Protein AF-A0AAD1UEL9-F1 (afdb_monomer_lite)

Structure (mmCIF, N/CA/C/O backbone):
data_AF-A0AAD1UEL9-F1
#
_entry.id   AF-A0AAD1UEL9-F1
#
loop_
_atom_site.group_PDB
_atom_site.id
_atom_site.type_symbol
_atom_site.label_atom_id
_atom_site.label_alt_id
_atom_site.label_comp_id
_atom_site.label_asym_id
_atom_site.label_entity_id
_atom_site.label_seq_id
_atom_site.pdbx_PDB_ins_code
_atom_site.Cartn_x
_atom_site.Cartn_y
_atom_site.Cartn_z
_atom_site.occupancy
_atom_site.B_iso_or_equiv
_atom_site.auth_seq_id
_atom_site.auth_comp_id
_atom_site.auth_asym_id
_atom_site.auth_atom_id
_atom_site.pdbx_PDB_model_num
ATOM 1 N N . MET A 1 1 ? 2.282 17.968 53.126 1.00 47.09 1 MET A N 1
ATOM 2 C CA . MET A 1 1 ? 1.496 17.005 52.319 1.00 47.09 1 MET A CA 1
ATOM 3 C C . MET A 1 1 ? 1.679 17.345 50.848 1.00 47.09 1 MET A C 1
ATOM 5 O O . MET A 1 1 ? 1.165 18.352 50.376 1.00 47.09 1 MET A O 1
ATOM 9 N N . ASP A 1 2 ? 2.510 16.555 50.174 1.00 45.81 2 ASP A N 1
ATOM 10 C CA . ASP A 1 2 ? 3.173 16.882 48.910 1.00 45.81 2 ASP A CA 1
ATOM 11 C C . ASP A 1 2 ? 2.260 17.093 47.696 1.00 45.81 2 ASP A C 1
ATOM 13 O O . ASP A 1 2 ? 1.296 16.352 47.479 1.00 45.81 2 ASP A O 1
ATOM 17 N N . LYS A 1 3 ? 2.668 18.017 46.808 1.00 40.56 3 LYS A N 1
ATOM 18 C CA . LYS A 1 3 ? 2.135 18.195 45.438 1.00 40.56 3 LYS A CA 1
ATOM 19 C C . LYS A 1 3 ? 2.002 16.861 44.679 1.00 40.56 3 LYS A C 1
ATOM 21 O O . LYS A 1 3 ? 1.053 16.686 43.921 1.00 40.56 3 LYS A O 1
ATOM 26 N N . LYS A 1 4 ? 2.896 15.891 44.928 1.00 38.44 4 LYS A N 1
ATOM 27 C CA . LYS A 1 4 ? 2.835 14.522 44.374 1.00 38.44 4 LYS A CA 1
ATOM 28 C C . LYS A 1 4 ? 1.598 13.737 44.832 1.00 38.44 4 LYS A C 1
ATOM 30 O O . LYS A 1 4 ? 0.995 13.035 44.023 1.00 38.44 4 LYS A O 1
ATOM 35 N N . HIS A 1 5 ? 1.191 13.871 46.095 1.00 41.97 5 HIS A N 1
ATOM 36 C CA . HIS A 1 5 ? 0.008 13.195 46.633 1.00 41.97 5 HIS A CA 1
ATOM 37 C C . HIS A 1 5 ? -1.297 13.827 46.137 1.00 41.97 5 HIS A C 1
ATOM 39 O O . HIS A 1 5 ? -2.211 13.087 45.772 1.00 41.97 5 HIS A O 1
ATOM 45 N N . ARG A 1 6 ? -1.361 15.165 46.031 1.00 49.44 6 ARG A N 1
ATOM 46 C CA . ARG A 1 6 ? -2.489 15.873 45.388 1.00 49.44 6 ARG A CA 1
ATOM 47 C C . ARG A 1 6 ? -2.647 15.464 43.915 1.00 49.44 6 ARG A C 1
ATOM 49 O O . ARG A 1 6 ? -3.714 14.991 43.542 1.00 49.44 6 ARG A O 1
ATOM 56 N N . ASN A 1 7 ? -1.560 15.469 43.135 1.00 56.34 7 ASN A N 1
ATOM 57 C CA . ASN A 1 7 ? -1.571 15.064 41.718 1.00 56.34 7 ASN A CA 1
ATOM 58 C C . ASN A 1 7 ? -1.979 13.602 41.468 1.00 56.34 7 ASN A C 1
ATOM 60 O O . ASN A 1 7 ? -2.452 13.267 40.381 1.00 56.34 7 ASN A O 1
ATOM 64 N N . ARG A 1 8 ? -1.755 12.703 42.432 1.00 55.62 8 ARG A N 1
ATOM 65 C CA . ARG A 1 8 ? -2.154 11.291 42.329 1.00 55.62 8 ARG A CA 1
ATOM 66 C C . ARG A 1 8 ? -3.626 11.086 42.709 1.00 55.62 8 ARG A C 1
ATOM 68 O O . ARG A 1 8 ? -4.296 10.246 42.113 1.00 55.62 8 ARG A O 1
ATOM 75 N N . ARG A 1 9 ? -4.134 11.863 43.672 1.00 59.03 9 ARG A N 1
ATOM 76 C CA . ARG A 1 9 ? -5.537 11.822 44.109 1.00 59.03 9 ARG A CA 1
ATOM 77 C C . ARG A 1 9 ? -6.471 12.415 43.049 1.00 59.03 9 ARG A C 1
ATOM 79 O O . ARG A 1 9 ? -7.474 11.779 42.740 1.00 59.03 9 ARG A O 1
ATOM 86 N N . ASP A 1 10 ? -6.082 13.533 42.432 1.00 61.81 10 ASP A N 1
ATOM 87 C CA . ASP A 1 10 ? -6.817 14.124 41.302 1.00 61.81 10 ASP A CA 1
ATOM 88 C C . ASP A 1 10 ? -6.849 13.186 40.096 1.00 61.81 10 ASP A C 1
ATOM 90 O O . ASP A 1 10 ? -7.924 12.906 39.575 1.00 61.81 10 ASP A O 1
ATOM 94 N N . ARG A 1 11 ? -5.716 12.570 39.723 1.00 65.25 11 ARG A N 1
ATOM 95 C CA . ARG A 1 11 ? -5.689 11.570 38.639 1.00 65.25 11 ARG A CA 1
ATOM 96 C C . ARG A 1 11 ? -6.639 10.396 38.879 1.00 65.25 11 ARG A C 1
ATOM 98 O O . ARG A 1 11 ? -7.369 10.004 37.972 1.00 65.25 11 ARG A O 1
ATOM 105 N N . ASN A 1 12 ? -6.671 9.847 40.094 1.00 67.69 12 ASN A N 1
ATOM 106 C CA . ASN A 1 12 ? -7.579 8.745 40.425 1.00 67.69 12 ASN A CA 1
ATOM 107 C C . ASN A 1 12 ? -9.057 9.170 40.391 1.00 67.69 12 ASN A C 1
ATOM 109 O O . ASN A 1 12 ? -9.906 8.387 39.959 1.00 67.69 12 ASN A O 1
ATOM 113 N N . LYS A 1 13 ? -9.363 10.406 40.807 1.00 71.81 13 LYS A N 1
ATOM 114 C CA . LYS A 1 13 ? -10.707 10.991 40.727 1.00 71.81 13 LYS A CA 1
ATOM 115 C C . LYS A 1 13 ? -11.144 11.135 39.263 1.00 71.81 13 LYS A C 1
ATOM 117 O O . LYS A 1 13 ? -12.214 10.638 38.907 1.00 71.81 13 LYS A O 1
ATOM 122 N N . THR A 1 14 ? -10.275 11.682 38.409 1.00 76.81 14 THR A N 1
ATOM 123 C CA . THR A 1 14 ? -10.492 11.837 36.962 1.00 76.81 14 THR A CA 1
ATOM 124 C C . THR A 1 14 ? -10.756 10.513 36.251 1.00 76.81 14 THR A C 1
ATOM 126 O O . THR A 1 14 ? -11.760 10.362 35.557 1.00 76.81 14 THR A O 1
ATOM 129 N N . VAL A 1 15 ? -9.909 9.505 36.482 1.00 79.00 15 VAL A N 1
ATOM 130 C CA . VAL A 1 15 ? -10.085 8.162 35.899 1.00 79.00 15 VAL A CA 1
ATOM 131 C C . VAL A 1 15 ? -11.416 7.540 36.328 1.00 79.00 15 VAL A C 1
ATOM 133 O O . VAL A 1 15 ? -12.085 6.875 35.537 1.00 79.00 15 VAL A O 1
ATOM 136 N N . SER A 1 16 ? -11.815 7.749 37.582 1.00 81.44 16 SER A N 1
ATOM 137 C CA . SER A 1 16 ? -13.018 7.142 38.142 1.00 81.44 16 SER A CA 1
ATOM 138 C C . SER A 1 16 ? -14.313 7.722 37.569 1.00 81.44 16 SER A C 1
ATOM 140 O O . SER A 1 16 ? -15.244 6.957 37.300 1.00 81.44 16 SER A O 1
ATOM 142 N N . PHE A 1 17 ? -14.420 9.042 37.372 1.00 86.25 17 PHE A N 1
ATOM 143 C CA . PHE A 1 17 ? -15.616 9.616 36.738 1.00 86.25 17 PHE A CA 1
ATOM 144 C C . PHE A 1 17 ? -15.607 9.421 35.217 1.00 86.25 17 PHE A C 1
ATOM 146 O O . PHE A 1 17 ? -16.653 9.125 34.653 1.00 86.25 17 PHE A O 1
ATOM 153 N N . SER A 1 18 ? -14.438 9.438 34.566 1.00 86.94 18 SER A N 1
ATOM 154 C CA . SER A 1 18 ? -14.309 9.128 33.133 1.00 86.94 18 SER A CA 1
ATOM 155 C C . SER A 1 18 ? -14.806 7.712 32.787 1.00 86.94 18 SER A C 1
ATOM 157 O O . SER A 1 18 ? -15.478 7.506 31.773 1.00 86.94 18 SER A O 1
ATOM 159 N N . LYS A 1 19 ? -14.551 6.723 33.658 1.00 87.69 19 LYS A N 1
ATOM 160 C CA . LYS A 1 19 ? -15.128 5.371 33.528 1.00 87.69 19 LYS A CA 1
ATOM 161 C C . LYS A 1 19 ? -16.653 5.370 33.654 1.00 87.69 19 LYS A C 1
ATOM 163 O O . LYS A 1 19 ? -17.313 4.680 32.885 1.00 87.69 19 LYS A O 1
ATOM 168 N N . ALA A 1 20 ? -17.200 6.138 34.597 1.00 89.88 20 ALA A N 1
ATOM 169 C CA . ALA A 1 20 ? -18.646 6.255 34.778 1.00 89.88 20 ALA A CA 1
ATOM 170 C C . ALA A 1 20 ? -19.313 6.932 33.569 1.00 89.88 20 ALA A C 1
ATOM 172 O O . ALA A 1 20 ? -20.293 6.402 33.058 1.00 89.88 20 ALA A O 1
ATOM 173 N N . MET A 1 21 ? -18.729 8.017 33.046 1.00 91.25 21 MET A N 1
ATOM 174 C CA . MET A 1 21 ? -19.176 8.652 31.800 1.00 91.25 21 MET A CA 1
ATOM 175 C C . MET A 1 21 ? -19.151 7.667 30.631 1.00 91.25 21 MET A C 1
ATOM 177 O O . MET A 1 21 ? -20.132 7.547 29.911 1.00 91.25 21 MET A O 1
ATOM 181 N N . SER A 1 22 ? -18.052 6.917 30.471 1.00 89.19 22 SER A N 1
ATOM 182 C CA . SER A 1 22 ? -17.935 5.911 29.405 1.00 89.19 22 SER A CA 1
ATOM 183 C C . SER A 1 22 ? -19.048 4.866 29.484 1.00 89.19 22 SER A C 1
ATOM 185 O O . SER A 1 22 ? -19.568 4.470 28.452 1.00 89.19 22 SER A O 1
ATOM 187 N N . TYR A 1 23 ? -19.405 4.411 30.689 1.00 91.88 23 TYR A N 1
ATOM 188 C CA . TYR A 1 23 ? -20.494 3.454 30.880 1.00 91.88 23 TYR A CA 1
ATOM 189 C C . TYR A 1 23 ? -21.859 4.058 30.530 1.00 91.88 23 TYR A C 1
ATOM 191 O O . TYR A 1 23 ? -22.601 3.455 29.757 1.00 91.88 23 TYR A O 1
ATOM 199 N N . LEU A 1 24 ? -22.178 5.243 31.061 1.00 92.81 24 LEU A N 1
ATOM 200 C CA . LEU A 1 24 ? -23.471 5.893 30.830 1.00 92.81 24 LEU A CA 1
ATOM 201 C C . LEU A 1 24 ? -23.687 6.180 29.345 1.00 92.81 24 LEU A C 1
ATOM 203 O O . LEU A 1 24 ? -24.689 5.747 28.791 1.00 92.81 24 LEU A O 1
ATOM 207 N N . LEU A 1 25 ? -22.705 6.812 28.699 1.00 91.69 25 LEU A N 1
ATOM 208 C CA . LEU A 1 25 ? -22.806 7.237 27.303 1.00 91.69 25 LEU A CA 1
ATOM 209 C C . LEU A 1 25 ? -22.794 6.069 26.307 1.00 91.69 25 LEU A C 1
ATOM 211 O O . LEU A 1 25 ? -23.241 6.242 25.187 1.00 91.69 25 LEU A O 1
ATOM 215 N N . ARG A 1 26 ? -22.288 4.882 26.676 1.00 89.31 26 ARG A N 1
ATOM 216 C CA . ARG A 1 26 ? -22.194 3.729 25.753 1.00 89.31 26 ARG A CA 1
ATOM 217 C C . ARG A 1 26 ? -23.222 2.638 25.997 1.00 89.31 26 ARG A C 1
ATOM 219 O O . ARG A 1 26 ? -23.551 1.910 25.070 1.00 89.31 26 ARG A O 1
ATOM 226 N N . HIS A 1 27 ? -23.678 2.474 27.234 1.00 89.44 27 HIS A N 1
ATOM 227 C CA . HIS A 1 27 ? -24.473 1.309 27.638 1.00 89.44 27 HIS A CA 1
ATOM 228 C C . HIS A 1 27 ? -25.630 1.671 28.569 1.00 89.44 27 HIS A C 1
ATOM 230 O O . HIS A 1 27 ? -26.685 1.040 28.533 1.00 89.44 27 HIS A O 1
ATOM 236 N N . GLY A 1 28 ? -25.397 2.631 29.465 1.00 88.75 28 GLY A N 1
ATOM 237 C CA . GLY A 1 28 ? -26.230 2.844 30.640 1.00 88.75 28 GLY A CA 1
ATOM 238 C C . GLY A 1 28 ? -27.332 3.884 30.489 1.00 88.75 28 GLY A C 1
ATOM 239 O O . GLY A 1 28 ? -28.195 3.890 31.354 1.00 88.75 28 GLY A O 1
ATOM 240 N N . ALA A 1 29 ? -27.328 4.737 29.454 1.00 89.94 29 ALA A N 1
ATOM 241 C CA . ALA A 1 29 ? -28.167 5.942 29.415 1.00 89.94 29 ALA A CA 1
ATOM 242 C C . ALA A 1 29 ? -29.650 5.655 29.705 1.00 89.94 29 ALA A C 1
ATOM 244 O O . ALA A 1 29 ? -30.148 6.066 30.748 1.00 89.94 29 ALA A O 1
ATOM 245 N N . HIS A 1 30 ? -30.321 4.842 28.880 1.00 89.25 30 HIS A N 1
ATOM 246 C CA . HIS A 1 30 ? -31.729 4.489 29.107 1.00 89.25 30 HIS A CA 1
ATOM 247 C C . HIS A 1 30 ? -31.972 3.747 30.428 1.00 89.25 30 HIS A C 1
ATOM 249 O O . HIS A 1 30 ? -32.965 4.000 31.104 1.00 89.25 30 HIS A O 1
ATOM 255 N N . LYS A 1 31 ? -31.063 2.845 30.826 1.00 89.38 31 LYS A N 1
ATOM 256 C CA . LYS A 1 31 ? -31.201 2.062 32.070 1.00 89.38 31 LYS A CA 1
ATOM 257 C C . LYS A 1 31 ? -31.092 2.929 33.323 1.00 89.38 31 LYS A C 1
ATOM 259 O O . LYS A 1 31 ? -31.682 2.605 34.346 1.00 89.38 31 LYS A O 1
ATOM 264 N N . GLU A 1 32 ? -30.315 4.000 33.244 1.00 92.12 32 GLU A N 1
ATOM 265 C CA . GLU A 1 32 ? -30.067 4.935 34.338 1.00 92.12 32 GLU A CA 1
ATOM 266 C C . GLU A 1 32 ? -30.936 6.201 34.232 1.00 92.12 32 GLU A C 1
ATOM 268 O O . GLU A 1 32 ? -30.771 7.122 35.029 1.00 92.12 32 GLU A O 1
ATOM 273 N N . GLY A 1 33 ? -31.888 6.232 33.289 1.00 90.19 33 GLY A N 1
ATOM 274 C CA . GLY A 1 33 ? -32.867 7.309 33.141 1.00 90.19 33 GLY A CA 1
ATOM 275 C C . GLY A 1 33 ? -32.326 8.591 32.508 1.00 90.19 33 GLY A C 1
ATOM 276 O O . GLY A 1 33 ? -32.931 9.637 32.704 1.00 90.19 33 GLY A O 1
ATOM 277 N N . LEU A 1 34 ? -31.206 8.519 31.782 1.00 92.00 34 LEU A N 1
ATOM 278 C CA . LEU A 1 34 ? -30.681 9.640 31.007 1.00 92.00 34 LEU A CA 1
ATOM 279 C C . LEU A 1 34 ? -31.341 9.709 29.632 1.00 92.00 34 LEU A C 1
ATOM 281 O O . LEU A 1 34 ? -31.458 8.690 28.937 1.00 92.00 34 LEU A O 1
ATOM 285 N N . THR A 1 35 ? -31.695 10.923 29.221 1.00 90.75 35 THR A N 1
ATOM 286 C CA . THR A 1 35 ? -32.127 11.189 27.848 1.00 90.75 35 THR A CA 1
ATOM 287 C C . THR A 1 35 ? -30.912 11.181 26.928 1.00 90.75 35 THR A C 1
ATOM 289 O O . THR A 1 35 ? -29.935 11.892 27.159 1.00 90.75 35 THR A O 1
ATOM 292 N N . ILE A 1 36 ? -30.966 10.357 25.885 1.00 91.06 36 ILE A N 1
ATOM 293 C CA . ILE A 1 36 ? -29.940 10.276 24.849 1.00 91.06 36 ILE A CA 1
ATOM 294 C C . ILE A 1 36 ? -30.623 10.366 23.490 1.00 91.06 36 ILE A C 1
ATOM 296 O O . ILE A 1 36 ? -31.653 9.724 23.273 1.00 91.06 36 ILE A O 1
ATOM 300 N N . SER A 1 37 ? -30.085 11.204 22.615 1.00 89.69 37 SER A N 1
ATOM 301 C CA . SER A 1 37 ? -30.549 11.337 21.237 1.00 89.69 37 SER A CA 1
ATOM 302 C C . SER A 1 37 ? -30.123 10.140 20.381 1.00 89.69 37 SER A C 1
ATOM 304 O O . SER A 1 37 ? -29.271 9.336 20.770 1.00 89.69 37 SER A O 1
ATOM 306 N N . ASP A 1 38 ? -30.712 10.032 19.193 1.00 85.94 38 ASP A N 1
ATOM 307 C CA . ASP A 1 38 ? -30.355 9.040 18.172 1.00 85.94 38 ASP A CA 1
ATOM 308 C C . ASP A 1 38 ? -28.904 9.192 17.680 1.00 85.94 38 ASP A C 1
ATOM 310 O O . ASP A 1 38 ? -28.253 8.193 17.370 1.00 85.94 38 ASP A O 1
ATOM 314 N N . ASP A 1 39 ? -28.363 10.415 17.705 1.00 85.00 39 ASP A N 1
ATOM 315 C CA . ASP A 1 39 ? -26.949 10.720 17.454 1.00 85.00 39 ASP A CA 1
ATOM 316 C C . ASP A 1 39 ? -26.022 10.515 18.678 1.00 85.00 39 ASP A C 1
ATOM 318 O O . ASP A 1 39 ? -24.815 10.782 18.632 1.00 85.00 39 ASP A O 1
ATOM 322 N N . GLY A 1 40 ? -26.568 9.984 19.777 1.00 88.12 40 GLY A N 1
ATOM 323 C CA . GLY A 1 40 ? -25.835 9.533 20.962 1.00 88.12 40 GLY A CA 1
ATOM 324 C C . GLY A 1 40 ? -25.440 10.626 21.955 1.00 88.12 40 GLY A C 1
ATOM 325 O O . GLY A 1 40 ? -24.698 10.351 22.904 1.00 88.12 40 GLY A O 1
ATOM 326 N N . TYR A 1 41 ? -25.914 11.856 21.770 1.00 92.50 41 TYR A N 1
ATOM 327 C CA . TYR A 1 41 ? -25.641 12.966 22.676 1.00 92.50 41 TYR A CA 1
ATOM 328 C C . TYR A 1 41 ? -26.560 12.970 23.900 1.00 92.50 41 TYR A C 1
ATOM 330 O O . TYR A 1 41 ? -27.757 12.705 23.833 1.00 92.50 41 TYR A O 1
ATOM 338 N N . VAL A 1 42 ? -25.969 13.324 25.039 1.00 93.94 42 VAL A N 1
ATOM 339 C CA . VAL A 1 42 ? -26.648 13.567 26.315 1.00 93.94 42 VAL A CA 1
ATOM 340 C C . VAL A 1 42 ? -26.371 15.002 26.737 1.00 93.94 42 VAL A C 1
ATOM 342 O O . VAL A 1 42 ? -25.248 15.493 26.582 1.00 93.94 42 VAL A O 1
ATOM 345 N N . PHE A 1 43 ? -27.371 15.677 27.298 1.00 95.25 43 PHE A N 1
ATOM 346 C CA . PHE A 1 43 ? -27.200 17.027 27.822 1.00 95.25 43 PHE A CA 1
ATOM 347 C C . PHE A 1 43 ? -26.250 17.025 29.031 1.00 95.25 43 PHE A C 1
ATOM 349 O O . PHE A 1 43 ? -26.432 16.263 29.987 1.00 95.25 43 PHE A O 1
ATOM 356 N N . LEU A 1 44 ? -25.198 17.850 29.002 1.00 93.88 44 LEU A N 1
ATOM 357 C CA . LEU A 1 44 ? -24.113 17.750 29.981 1.00 93.88 44 LEU A CA 1
ATOM 358 C C . LEU A 1 44 ? -24.579 18.089 31.404 1.00 93.88 44 LEU A C 1
ATOM 360 O O . LEU A 1 44 ? -24.129 17.438 32.351 1.00 93.88 44 LEU A O 1
ATOM 364 N N . ALA A 1 45 ? -25.491 19.051 31.568 1.00 93.00 45 ALA A N 1
ATOM 365 C CA . ALA A 1 45 ? -26.061 19.370 32.877 1.00 93.00 45 ALA A CA 1
ATOM 366 C C . ALA A 1 45 ? -26.772 18.156 33.505 1.00 93.00 45 ALA A C 1
ATOM 368 O O . ALA A 1 45 ? -26.544 17.843 34.674 1.00 93.00 45 ALA A O 1
ATOM 369 N N . GLU A 1 46 ? -27.561 17.420 32.715 1.00 93.50 46 GLU A N 1
ATOM 370 C CA . GLU A 1 46 ? -28.251 16.201 33.159 1.00 93.50 46 GLU A CA 1
ATOM 371 C C . GLU A 1 46 ? -27.244 15.112 33.561 1.00 93.50 46 GLU A C 1
ATOM 373 O O . GLU A 1 46 ? -27.338 14.515 34.639 1.00 93.50 46 GLU A O 1
ATOM 378 N N . LEU A 1 47 ? -26.209 14.909 32.739 1.00 93.44 47 LEU A N 1
ATOM 379 C CA . LEU A 1 47 ? -25.146 13.949 33.026 1.00 93.44 47 LEU A CA 1
ATOM 380 C C . LEU A 1 47 ? -24.386 14.289 34.320 1.00 93.44 47 LEU A C 1
ATOM 382 O O . LEU A 1 47 ? -24.023 13.382 35.073 1.00 93.44 47 LEU A O 1
ATOM 386 N N . MET A 1 48 ? -24.121 15.571 34.586 1.00 92.44 48 MET A N 1
ATOM 387 C CA . MET A 1 48 ? -23.396 16.012 35.783 1.00 92.44 48 MET A CA 1
ATOM 388 C C . MET A 1 48 ? -24.199 15.834 37.072 1.00 92.44 48 MET A C 1
ATOM 390 O O . MET A 1 48 ? -23.612 15.532 38.115 1.00 92.44 48 MET A O 1
ATOM 394 N N . GLU A 1 49 ? -25.524 15.943 36.996 1.00 92.75 49 GLU A N 1
ATOM 395 C CA . GLU A 1 49 ? -26.426 15.706 38.123 1.00 92.75 49 GLU A CA 1
ATOM 396 C C . GLU A 1 49 ? -26.662 14.213 38.406 1.00 92.75 49 GLU A C 1
ATOM 398 O O . GLU A 1 49 ? -27.037 13.836 39.522 1.00 92.75 49 GLU A O 1
ATOM 403 N N . HIS A 1 50 ? -26.362 13.333 37.446 1.00 94.06 50 HIS A N 1
ATOM 404 C CA . HIS A 1 50 ? -26.524 11.894 37.612 1.00 94.06 50 HIS A CA 1
ATOM 405 C C . HIS A 1 50 ? -25.691 11.337 38.783 1.00 94.06 50 HIS A C 1
ATOM 407 O O . HIS A 1 50 ? -24.484 11.569 38.890 1.00 94.06 50 HIS A O 1
ATOM 413 N N . LYS A 1 51 ? -26.303 10.503 39.638 1.00 91.62 51 LYS A N 1
ATOM 414 C CA . LYS A 1 51 ? -25.732 9.981 40.904 1.00 91.62 51 LYS A CA 1
ATOM 415 C C . LYS A 1 51 ? -24.294 9.435 40.789 1.00 91.62 51 LYS A C 1
ATOM 417 O O . LYS A 1 51 ? -23.456 9.673 41.664 1.00 91.62 51 LYS A O 1
ATOM 422 N N . SER A 1 52 ? -23.975 8.717 39.708 1.00 89.06 52 SER A N 1
ATOM 423 C CA . SER A 1 52 ? -22.660 8.081 39.499 1.00 89.06 52 SER A CA 1
ATOM 424 C C . SER A 1 52 ? -21.559 9.058 39.053 1.00 89.06 52 SER A C 1
ATOM 426 O O . SER A 1 52 ? -20.368 8.743 39.183 1.00 89.06 52 SER A O 1
ATOM 428 N N . ILE A 1 53 ? -21.956 10.237 38.564 1.00 91.69 53 ILE A N 1
ATOM 429 C CA . ILE A 1 53 ? -21.086 11.359 38.198 1.00 91.69 53 ILE A CA 1
ATOM 430 C C . ILE A 1 53 ? -21.025 12.360 39.352 1.00 91.69 53 ILE A C 1
ATOM 432 O O . ILE A 1 53 ? -19.933 12.640 39.846 1.00 91.69 53 ILE A O 1
ATOM 436 N N . LYS A 1 54 ? -22.175 12.806 39.870 1.00 90.94 54 LYS A N 1
ATOM 437 C CA . LYS A 1 54 ? -22.293 13.779 40.966 1.00 90.94 54 LYS A CA 1
ATOM 438 C C . LYS A 1 54 ? -21.539 13.363 42.227 1.00 90.94 54 LYS A C 1
ATOM 440 O O . LYS A 1 54 ? -20.838 14.179 42.814 1.00 90.94 54 LYS A O 1
ATOM 445 N N . SER A 1 55 ? -21.582 12.078 42.596 1.00 88.88 55 SER A N 1
ATOM 446 C CA . SER A 1 55 ? -20.815 11.527 43.734 1.00 88.88 55 SER A CA 1
ATOM 447 C C . SER A 1 55 ? -19.294 11.655 43.584 1.00 88.88 55 SER A C 1
ATOM 449 O O . SER A 1 55 ? -18.553 11.575 44.564 1.00 88.88 55 SER A O 1
ATOM 451 N N . LYS A 1 56 ? -18.802 11.861 42.358 1.00 87.88 56 LYS A N 1
ATOM 452 C CA . LYS A 1 56 ? -17.391 12.122 42.068 1.00 87.88 56 LYS A CA 1
ATOM 453 C C . LYS A 1 56 ? -17.076 13.613 42.107 1.00 87.88 56 LYS A C 1
ATOM 455 O O . LYS A 1 56 ? -15.901 13.934 42.036 1.00 87.88 56 LYS A O 1
ATOM 460 N N . HIS A 1 57 ? -18.060 14.506 42.206 1.00 86.75 57 HIS A N 1
ATOM 461 C CA . HIS A 1 57 ? -17.904 15.964 42.212 1.00 86.75 57 HIS A CA 1
ATOM 462 C C . HIS A 1 57 ? -16.929 16.503 41.137 1.00 86.75 57 HIS A C 1
ATOM 464 O O . HIS A 1 57 ? -15.912 17.110 41.510 1.00 86.75 57 HIS A O 1
ATOM 470 N N . PRO A 1 58 ? -17.143 16.222 39.834 1.00 88.94 58 PRO A N 1
ATOM 471 C CA . PRO A 1 58 ? -16.382 16.862 38.764 1.00 88.94 58 PRO A CA 1
ATOM 472 C C . PRO A 1 58 ? -16.888 18.292 38.524 1.00 88.94 58 PRO A C 1
ATOM 474 O O . PRO A 1 58 ? -18.081 18.560 38.634 1.00 88.94 58 PRO A O 1
ATOM 477 N N . SER A 1 59 ? -15.988 19.207 38.178 1.00 89.94 59 SER A N 1
ATOM 478 C CA . SER A 1 59 ? -16.345 20.507 37.597 1.00 89.94 59 SER A CA 1
ATOM 479 C C . SER A 1 59 ? -16.528 20.397 36.078 1.00 89.94 59 SER A C 1
ATOM 481 O O . SER A 1 59 ? -16.039 19.447 35.463 1.00 89.94 59 SER A O 1
ATOM 483 N N . LEU A 1 60 ? -17.155 21.398 35.446 1.00 88.31 60 LEU A N 1
ATOM 484 C CA . LEU A 1 60 ? -17.187 21.506 33.981 1.00 88.31 60 LEU A CA 1
ATOM 485 C C . LEU A 1 60 ? -15.766 21.454 33.398 1.00 88.31 60 LEU A C 1
ATOM 487 O O . LEU A 1 60 ? -15.505 20.705 32.462 1.00 88.31 60 LEU A O 1
ATOM 491 N N . GLN A 1 61 ? -14.811 22.158 34.014 1.00 87.12 61 GLN A N 1
ATOM 492 C CA . GLN A 1 61 ? -13.411 22.111 33.590 1.00 87.12 61 GLN A CA 1
ATOM 493 C C . GLN A 1 61 ? -12.789 20.716 33.711 1.00 87.12 61 GLN A C 1
ATOM 495 O O . GLN A 1 61 ? -11.922 20.376 32.910 1.00 87.12 61 GLN A O 1
ATOM 500 N N . ASP A 1 62 ? -13.208 19.892 34.676 1.00 87.94 62 ASP A N 1
ATOM 501 C CA . ASP A 1 62 ? -12.750 18.502 34.764 1.00 87.94 62 ASP A CA 1
ATOM 502 C C . ASP A 1 62 ? -13.302 17.660 33.611 1.00 87.94 62 ASP A C 1
ATOM 504 O O . ASP A 1 62 ? -12.565 16.847 33.052 1.00 87.94 62 ASP A O 1
ATOM 508 N N . VAL A 1 63 ? -14.567 17.862 33.226 1.00 88.31 63 VAL A N 1
ATOM 509 C CA . VAL A 1 63 ? -15.174 17.189 32.067 1.00 88.31 63 VAL A CA 1
ATOM 510 C C . VAL A 1 63 ? -14.488 17.624 30.779 1.00 88.31 63 VAL A C 1
ATOM 512 O O . VAL A 1 63 ? -14.005 16.765 30.047 1.00 88.31 63 VAL A O 1
ATOM 515 N N . LEU A 1 64 ? -14.358 18.932 30.536 1.00 87.31 64 LEU A N 1
ATOM 516 C CA . LEU A 1 64 ? -13.657 19.471 29.366 1.00 87.31 64 LEU A CA 1
ATOM 517 C C . LEU A 1 64 ? -12.216 18.972 29.311 1.00 87.31 64 LEU A C 1
ATOM 519 O O . LEU A 1 64 ? -11.731 18.582 28.254 1.00 87.31 64 LEU A O 1
ATOM 523 N N . ARG A 1 65 ? -11.541 18.884 30.462 1.00 84.56 65 ARG A N 1
ATOM 524 C CA . ARG A 1 65 ? -10.223 18.259 30.549 1.00 84.56 65 ARG A CA 1
ATOM 525 C C . ARG A 1 65 ? -10.283 16.785 30.180 1.00 84.56 65 ARG A C 1
ATOM 527 O O . ARG A 1 65 ? -9.446 16.357 29.415 1.00 84.56 65 ARG A O 1
ATOM 534 N N . VAL A 1 66 ? -11.252 15.999 30.643 1.00 84.00 66 VAL A N 1
ATOM 535 C CA . VAL A 1 66 ? -11.394 14.594 30.215 1.00 84.00 66 VAL A CA 1
ATOM 536 C C . VAL A 1 66 ? -11.724 14.458 28.732 1.00 84.00 66 VAL A C 1
ATOM 538 O O . VAL A 1 66 ? -11.326 13.471 28.128 1.00 84.00 66 VAL A O 1
ATOM 541 N N . VAL A 1 67 ? -12.419 15.405 28.119 1.00 83.75 67 VAL A N 1
ATOM 542 C CA . VAL A 1 67 ? -12.656 15.373 26.672 1.00 83.75 67 VAL A CA 1
ATOM 543 C C . VAL A 1 67 ? -11.370 15.723 25.915 1.00 83.75 67 VAL A C 1
ATOM 545 O O . VAL A 1 67 ? -10.940 14.955 25.057 1.00 83.75 67 VAL A O 1
ATOM 548 N N . ASN A 1 68 ? -10.679 16.788 26.329 1.00 74.94 68 ASN A N 1
ATOM 549 C CA . ASN A 1 68 ? -9.490 17.321 25.654 1.00 74.94 68 ASN A CA 1
ATOM 550 C C . ASN A 1 68 ? -8.189 16.555 25.961 1.00 74.94 68 ASN A C 1
ATOM 552 O O . ASN A 1 68 ? -7.292 16.491 25.127 1.00 74.94 68 ASN A O 1
ATOM 556 N N . SER A 1 69 ? -8.056 15.990 27.162 1.00 67.06 69 SER A N 1
ATOM 557 C CA . SER A 1 69 ? -6.834 15.371 27.700 1.00 67.06 69 SER A CA 1
ATOM 558 C C . SER A 1 69 ? -6.897 13.846 27.758 1.00 67.06 69 SER A C 1
ATOM 560 O O . SER A 1 69 ? -6.029 13.221 28.367 1.00 67.06 69 SER A O 1
ATOM 562 N N . ASN A 1 70 ? -7.951 13.221 27.237 1.00 60.94 70 ASN A N 1
ATOM 563 C CA . ASN A 1 70 ? -8.026 11.768 27.219 1.00 60.94 70 ASN A CA 1
ATOM 564 C C . ASN A 1 70 ? -7.166 11.244 26.081 1.00 60.94 70 ASN A C 1
ATOM 566 O O . ASN A 1 70 ? -7.485 11.461 24.914 1.00 60.94 70 ASN A O 1
ATOM 570 N N . ASP A 1 71 ? -6.131 10.487 26.451 1.00 57.62 71 ASP A N 1
ATOM 571 C CA . ASP A 1 71 ? -5.193 9.809 25.549 1.00 57.62 71 ASP A CA 1
ATOM 572 C C . ASP A 1 71 ? -5.884 8.997 24.445 1.00 57.62 71 ASP A C 1
ATOM 574 O O . ASP A 1 71 ? -5.242 8.639 23.467 1.00 57.62 71 ASP A O 1
ATOM 578 N N . LYS A 1 72 ? -7.181 8.687 24.606 1.00 62.62 72 LYS A N 1
ATOM 579 C CA . LYS A 1 72 ? -7.995 7.937 23.648 1.00 62.62 72 LYS A CA 1
ATOM 580 C C . LYS A 1 72 ? -9.086 8.741 22.926 1.00 62.62 72 LYS A C 1
ATOM 582 O O . LYS A 1 72 ? -9.867 8.110 22.221 1.00 62.62 72 LYS A O 1
ATOM 587 N N . LYS A 1 73 ? -9.207 10.061 23.147 1.00 71.69 73 LYS A N 1
ATOM 588 C CA . LYS A 1 73 ? -10.257 10.943 22.578 1.00 71.69 73 LYS A CA 1
ATOM 589 C C . LYS A 1 73 ? -11.646 10.274 22.534 1.00 71.69 73 LYS A C 1
ATOM 591 O O . LYS A 1 73 ? -12.252 10.093 21.486 1.00 71.69 73 LYS A O 1
ATOM 596 N N . ARG A 1 74 ? -12.114 9.767 23.681 1.00 76.19 74 ARG A N 1
ATOM 597 C CA . ARG A 1 74 ? -13.288 8.863 23.749 1.00 76.19 74 ARG A CA 1
ATOM 598 C C . ARG A 1 74 ? -14.639 9.563 23.703 1.00 76.19 74 ARG A C 1
ATOM 600 O O . ARG A 1 74 ? -15.653 8.867 23.625 1.00 76.19 74 ARG A O 1
ATOM 607 N N . PHE A 1 75 ? -14.634 10.878 23.863 1.00 86.94 75 PHE A N 1
ATOM 608 C CA . PHE A 1 75 ? -15.820 11.695 24.029 1.00 86.94 75 PHE A CA 1
ATOM 609 C C . PHE A 1 75 ? -15.769 12.848 23.046 1.00 86.94 75 PHE A C 1
ATOM 611 O O . PHE A 1 75 ? -14.687 13.355 22.755 1.00 86.94 75 PHE A O 1
ATOM 618 N N . GLU A 1 76 ? -16.942 13.265 22.607 1.00 88.00 76 GLU A N 1
ATOM 619 C CA . GLU A 1 76 ? -17.138 14.458 21.799 1.00 88.00 76 GLU A CA 1
ATOM 620 C C . GLU A 1 76 ? -18.105 15.382 22.506 1.00 88.00 76 GLU A C 1
ATOM 622 O O . GLU A 1 76 ? -19.038 14.922 23.168 1.00 88.00 76 GLU A O 1
ATOM 627 N N . ILE A 1 77 ? -17.874 16.677 22.339 1.00 90.25 77 ILE A N 1
ATOM 628 C CA . ILE A 1 77 ? -18.745 17.726 22.841 1.00 90.25 77 ILE A CA 1
ATOM 629 C C . ILE A 1 77 ? -19.215 18.564 21.660 1.00 90.25 77 ILE A C 1
ATOM 631 O O . ILE A 1 77 ? -18.424 18.859 20.766 1.00 90.25 77 ILE A O 1
ATOM 635 N N . LYS A 1 78 ? -20.488 18.955 21.686 1.00 91.00 78 LYS A N 1
ATOM 636 C CA . LYS A 1 78 ? -21.044 20.005 20.831 1.00 91.00 78 LYS A CA 1
ATOM 637 C C . LYS A 1 78 ? -21.789 21.027 21.684 1.00 91.00 78 LYS A C 1
ATOM 639 O O . LYS A 1 78 ? -22.229 20.702 22.790 1.00 91.00 78 LYS A O 1
ATOM 644 N N . THR A 1 79 ? -21.924 22.240 21.163 1.00 91.69 79 THR A N 1
ATOM 645 C CA . THR A 1 79 ? -22.764 23.288 21.743 1.00 91.69 79 THR A CA 1
ATOM 646 C C . THR A 1 79 ? -24.011 23.497 20.892 1.00 91.69 79 THR A C 1
ATOM 648 O O . THR A 1 79 ? -23.949 23.394 19.667 1.00 91.69 79 THR A O 1
ATOM 651 N N . ASP A 1 80 ? -25.143 23.752 21.540 1.00 89.56 80 ASP A N 1
ATOM 652 C CA . ASP A 1 80 ? -26.391 24.134 20.882 1.00 89.56 80 ASP A CA 1
ATOM 653 C C . ASP A 1 80 ? -27.037 25.315 21.641 1.00 89.56 80 ASP A C 1
ATOM 655 O O . ASP A 1 80 ? -27.411 25.144 22.809 1.00 89.56 80 ASP A O 1
ATOM 659 N N . PRO A 1 81 ? -27.116 26.520 21.036 1.00 87.69 81 PRO A N 1
ATOM 660 C CA . PRO A 1 81 ? -26.619 26.860 19.695 1.00 87.69 81 PRO A CA 1
ATOM 661 C C . PRO A 1 81 ? -25.078 26.788 19.597 1.00 87.69 81 PRO A C 1
ATOM 663 O O . PRO A 1 81 ? -24.400 26.889 20.627 1.00 87.69 81 PRO A O 1
ATOM 666 N N . PRO A 1 82 ? -24.502 26.643 18.382 1.00 88.44 82 PRO A N 1
ATOM 667 C CA . PRO A 1 82 ? -23.053 26.623 18.187 1.00 88.44 82 PRO A CA 1
ATOM 668 C C . PRO A 1 82 ? -22.382 27.868 18.780 1.00 88.44 82 PRO A C 1
ATOM 670 O O . PRO A 1 82 ? -22.704 28.999 18.422 1.00 88.44 82 PRO A O 1
ATOM 673 N N . SER A 1 83 ? -21.451 27.644 19.701 1.00 87.38 83 SER A N 1
ATOM 674 C CA . SER A 1 83 ? -20.747 28.674 20.469 1.00 87.38 83 SER A CA 1
ATOM 675 C C . SER A 1 83 ? -19.333 28.207 20.811 1.00 87.38 83 SER A C 1
ATOM 677 O O . SER A 1 83 ? -19.137 27.034 21.146 1.00 87.38 83 SER A O 1
ATOM 679 N N . GLU A 1 84 ? -18.364 29.127 20.773 1.00 83.81 84 GLU A N 1
ATOM 680 C CA . GLU A 1 84 ? -17.006 28.895 21.290 1.00 83.81 84 GLU A CA 1
ATOM 681 C C . GLU A 1 84 ? -16.988 28.789 22.824 1.00 83.81 84 GLU A C 1
ATOM 683 O O . GLU A 1 84 ? -16.156 28.084 23.400 1.00 83.81 84 GLU A O 1
ATOM 688 N N . GLU A 1 85 ? -17.926 29.460 23.499 1.00 87.38 85 GLU A N 1
ATOM 689 C CA . GLU A 1 85 ? -18.097 29.362 24.944 1.00 87.38 85 GLU A CA 1
ATOM 690 C C . GLU A 1 85 ? -18.930 28.124 25.295 1.00 87.38 85 GLU A C 1
ATOM 692 O O . GLU A 1 85 ? -20.112 28.026 24.949 1.00 87.38 85 GLU A O 1
ATOM 697 N N . VAL A 1 86 ? -18.303 27.182 26.006 1.00 87.44 86 VAL A N 1
ATOM 698 C CA . VAL A 1 86 ? -18.946 25.957 26.497 1.00 87.44 86 VAL A CA 1
ATOM 699 C C . VAL A 1 86 ? -19.401 26.159 27.941 1.00 87.44 86 VAL A C 1
ATOM 701 O O . VAL A 1 86 ? -18.567 26.319 28.836 1.00 87.44 86 VAL A O 1
ATOM 704 N N . THR A 1 87 ? -20.709 26.091 28.179 1.00 90.12 87 THR A N 1
ATOM 705 C CA . THR A 1 87 ? -21.335 26.168 29.508 1.00 90.12 87 THR A CA 1
ATOM 706 C C . THR A 1 87 ? -22.106 24.880 29.813 1.00 90.12 87 THR A C 1
ATOM 708 O O . THR A 1 87 ? -22.111 23.950 29.012 1.00 90.12 87 THR A O 1
ATOM 711 N N . LEU A 1 88 ? -22.725 24.748 30.991 1.00 88.19 88 LEU A N 1
ATOM 712 C CA . LEU A 1 88 ? -23.554 23.564 31.274 1.00 88.19 88 LEU A CA 1
ATOM 713 C C . LEU A 1 88 ? -24.901 23.616 30.554 1.00 88.19 88 LEU A C 1
ATOM 715 O O . LEU A 1 88 ? -25.495 22.576 30.291 1.00 88.19 88 LEU A O 1
ATOM 719 N N . GLU A 1 89 ? -25.353 24.820 30.228 1.00 87.12 89 GLU A N 1
ATOM 720 C CA . GLU A 1 89 ? -26.667 25.116 29.675 1.00 87.12 89 GLU A CA 1
ATOM 721 C C . GLU A 1 89 ? -26.735 24.911 28.158 1.00 87.12 89 GLU A C 1
ATOM 723 O O . GLU A 1 89 ? -27.825 24.720 27.632 1.00 87.12 89 GLU A O 1
ATOM 728 N N . ASN A 1 90 ? -25.593 24.924 27.461 1.00 89.75 90 ASN A N 1
ATOM 729 C CA . ASN A 1 90 ? -25.526 24.781 26.004 1.00 89.75 90 ASN A CA 1
ATOM 730 C C . ASN A 1 90 ? -24.767 23.531 25.533 1.00 89.75 90 ASN A C 1
ATOM 732 O O . ASN A 1 90 ? -24.603 23.343 24.333 1.00 89.75 90 ASN A O 1
ATOM 736 N N . CYS A 1 91 ? -24.264 22.694 26.442 1.00 93.31 91 CYS A N 1
ATOM 737 C CA . CYS A 1 91 ? -23.304 21.644 26.111 1.00 93.31 91 CYS A CA 1
ATOM 738 C C . CYS A 1 91 ? -23.931 20.250 26.083 1.00 93.31 91 CYS A C 1
ATOM 740 O O . CYS A 1 91 ? -24.617 19.827 27.015 1.00 93.31 91 CYS A O 1
ATOM 742 N N . TYR A 1 92 ? -23.598 19.500 25.038 1.00 94.25 92 TYR A N 1
ATOM 743 C CA . TYR A 1 92 ? -23.976 18.108 24.854 1.00 94.25 92 TYR A CA 1
ATOM 744 C C . TYR A 1 92 ? -22.730 17.249 24.698 1.00 94.25 92 TYR A C 1
ATOM 746 O O . TYR A 1 92 ? -21.761 17.654 24.057 1.00 94.25 92 TYR A O 1
ATOM 754 N N . ILE A 1 93 ? -22.760 16.037 25.251 1.00 93.44 93 ILE A N 1
ATOM 755 C CA . ILE A 1 93 ? -21.633 15.104 25.232 1.00 93.44 93 ILE A CA 1
ATOM 756 C C . ILE A 1 93 ? -22.061 13.708 24.778 1.00 93.44 93 ILE A C 1
ATOM 758 O O . ILE A 1 93 ? -23.099 13.204 25.200 1.00 93.44 93 ILE A O 1
ATOM 762 N N . ARG A 1 94 ? -21.228 13.057 23.963 1.00 91.69 94 ARG A N 1
ATOM 763 C CA . ARG A 1 94 ? -21.405 11.656 23.548 1.00 91.69 94 ARG A CA 1
ATOM 764 C C . ARG A 1 94 ? -20.113 10.860 23.627 1.00 91.69 94 ARG A C 1
ATOM 766 O O . ARG A 1 94 ? -19.028 11.427 23.778 1.00 91.69 94 ARG A O 1
ATOM 773 N N . ALA A 1 95 ? -20.210 9.538 23.509 1.00 88.06 95 ALA A N 1
ATOM 774 C CA . ALA A 1 95 ? -19.043 8.719 23.202 1.00 88.06 95 ALA A CA 1
ATOM 775 C C . ALA A 1 95 ? -18.748 8.770 21.693 1.00 88.06 95 ALA A C 1
ATOM 777 O O . ALA A 1 95 ? -19.662 8.800 20.883 1.00 88.06 95 ALA A O 1
ATOM 778 N N . ALA A 1 96 ? -17.473 8.728 21.308 1.00 83.88 96 ALA A N 1
ATOM 779 C CA . ALA A 1 96 ? -17.083 8.706 19.892 1.00 83.88 96 ALA A CA 1
ATOM 780 C C . ALA A 1 96 ? -17.416 7.368 19.195 1.00 83.88 96 ALA A C 1
ATOM 782 O O . ALA A 1 96 ? -17.530 7.306 17.978 1.00 83.88 96 ALA A O 1
ATOM 783 N N . GLN A 1 97 ? -17.536 6.280 19.970 1.00 82.19 97 GLN A N 1
ATOM 784 C CA . GLN A 1 97 ? -17.917 4.942 19.507 1.00 82.19 97 GLN A CA 1
ATOM 785 C C . GLN A 1 97 ? -18.293 4.013 20.680 1.00 82.19 97 GLN A C 1
ATOM 787 O O . GLN A 1 97 ? -17.953 4.275 21.842 1.00 82.19 97 GLN A O 1
ATOM 792 N N . GLY A 1 98 ? -18.850 2.849 20.355 1.00 81.00 98 GLY A N 1
ATOM 793 C CA . GLY A 1 98 ? -19.141 1.705 21.217 1.00 81.00 98 GLY A CA 1
ATOM 794 C C . GLY A 1 98 ? -20.540 1.704 21.833 1.00 81.00 98 GLY A C 1
ATOM 795 O O . GLY A 1 98 ? -20.672 1.213 22.955 1.00 81.00 98 GLY A O 1
ATOM 796 N N . HIS A 1 99 ? -21.538 2.286 21.166 1.00 83.19 99 HIS A N 1
ATOM 797 C CA . HIS A 1 99 ? -22.898 2.447 21.694 1.00 83.19 99 HIS A CA 1
ATOM 798 C C . HIS A 1 99 ? -23.709 1.153 21.585 1.00 83.19 99 HIS A C 1
ATOM 800 O O . HIS A 1 99 ? -24.128 0.773 20.505 1.00 83.19 99 HIS A O 1
ATOM 806 N N . THR A 1 100 ? -24.020 0.495 22.699 1.00 82.56 100 THR A N 1
ATOM 807 C CA . THR A 1 100 ? -24.932 -0.669 22.724 1.00 82.56 100 THR A CA 1
ATOM 808 C C . THR A 1 100 ? -26.338 -0.287 23.198 1.00 82.56 100 THR A C 1
ATOM 810 O O . THR A 1 100 ? -27.061 -1.120 23.748 1.00 82.56 100 THR A O 1
ATOM 813 N N . ILE A 1 101 ? -26.689 0.996 23.119 1.00 82.31 101 ILE A N 1
ATOM 814 C CA . ILE A 1 101 ? -27.973 1.526 23.575 1.00 82.31 101 ILE A CA 1
ATOM 815 C C . ILE A 1 101 ? -28.971 1.386 22.422 1.00 82.31 101 ILE A C 1
ATOM 817 O O . ILE A 1 101 ? -28.697 1.818 21.306 1.00 82.31 101 ILE A O 1
ATOM 821 N N . SER A 1 102 ? -30.119 0.761 22.693 1.00 77.38 102 SER A N 1
ATOM 822 C CA . SER A 1 102 ? -31.189 0.586 21.704 1.00 77.38 102 SER A CA 1
ATOM 823 C C . SER A 1 102 ? -31.671 1.939 21.179 1.00 77.38 102 SER A C 1
ATOM 825 O O . SER A 1 102 ? -31.968 2.813 21.983 1.00 77.38 102 SER A O 1
ATOM 827 N N . GLY A 1 103 ? -31.803 2.087 19.858 1.00 74.62 103 GLY A N 1
ATOM 828 C CA . GLY A 1 103 ? -32.256 3.327 19.212 1.00 74.62 103 GLY A CA 1
ATOM 829 C C . GLY A 1 103 ? -31.134 4.253 18.729 1.00 74.62 103 GLY A C 1
ATOM 830 O O . GLY A 1 103 ? -31.425 5.203 18.013 1.00 74.62 103 GLY A O 1
ATOM 831 N N . ILE A 1 104 ? -29.871 3.961 19.058 1.00 81.25 104 ILE A N 1
ATOM 832 C CA . ILE A 1 104 ? -28.712 4.654 18.479 1.00 81.25 104 ILE A CA 1
ATOM 833 C C . ILE A 1 104 ? -28.232 3.872 17.262 1.00 81.25 104 ILE A C 1
ATOM 835 O O . ILE A 1 104 ? -27.802 2.722 17.374 1.00 81.25 104 ILE A O 1
ATOM 839 N N . GLU A 1 105 ? -28.257 4.514 16.102 1.00 75.81 105 GLU A N 1
ATOM 840 C CA . GLU A 1 105 ? -27.702 3.956 14.873 1.00 75.81 105 GLU A CA 1
ATOM 841 C C . GLU A 1 105 ? -26.210 4.294 14.790 1.00 75.81 105 GLU A C 1
ATOM 843 O O . GLU A 1 105 ? -25.813 5.292 14.196 1.00 75.81 105 GLU A O 1
ATOM 848 N N . GLU A 1 106 ? -25.368 3.472 15.426 1.00 73.81 106 GLU A N 1
ATOM 849 C CA . GLU A 1 106 ? -23.930 3.751 15.557 1.00 73.81 106 GLU A CA 1
ATOM 850 C C . GLU A 1 106 ? -23.242 3.989 14.205 1.00 73.81 106 GLU A C 1
ATOM 852 O O . GLU A 1 106 ? -22.387 4.861 14.119 1.00 73.81 106 GLU A O 1
ATOM 857 N N . GLU A 1 107 ? -23.643 3.283 13.146 1.00 74.25 107 GLU A N 1
ATOM 858 C CA . GLU A 1 107 ? -23.082 3.453 11.799 1.00 74.25 107 GLU A CA 1
ATOM 859 C C . GLU A 1 107 ? -23.319 4.854 11.218 1.00 74.25 107 GLU A C 1
ATOM 861 O O . GLU A 1 107 ? -22.445 5.365 10.526 1.00 74.25 107 GLU A O 1
ATOM 866 N N . LYS A 1 108 ? -24.431 5.530 11.557 1.00 78.19 108 LYS A N 1
ATOM 867 C CA . LYS A 1 108 ? -24.680 6.931 11.153 1.00 78.19 108 LYS A CA 1
ATOM 868 C C . LYS A 1 108 ? -23.708 7.917 11.805 1.00 78.19 108 LYS A C 1
ATOM 870 O O . LYS A 1 108 ? -23.620 9.067 11.388 1.00 78.19 108 LYS A O 1
ATOM 875 N N . LEU A 1 109 ? -22.996 7.477 12.841 1.00 81.44 109 LEU A N 1
ATOM 876 C CA . LEU A 1 109 ? -22.022 8.272 13.584 1.00 81.44 109 LEU A CA 1
ATOM 877 C C . LEU A 1 109 ? -20.583 8.029 13.126 1.00 81.44 109 LEU A C 1
ATOM 879 O O . LEU A 1 109 ? -19.661 8.604 13.712 1.00 81.44 109 LEU A O 1
ATOM 883 N N . LEU A 1 110 ? -20.393 7.150 12.141 1.00 86.12 110 LEU A N 1
ATOM 884 C CA . LEU A 1 110 ? -19.102 6.737 11.615 1.00 86.12 110 LEU A CA 1
ATOM 885 C C . LEU A 1 110 ? -19.004 7.096 10.131 1.00 86.12 110 LEU A C 1
ATOM 887 O O . LEU A 1 110 ? -19.997 7.121 9.408 1.00 86.12 110 LEU A O 1
ATOM 891 N N . GLU A 1 111 ? -17.787 7.333 9.662 1.00 89.00 111 GLU A N 1
ATOM 892 C CA . GLU A 1 111 ? -17.517 7.572 8.251 1.00 89.00 111 GLU A CA 1
ATOM 893 C C . GLU A 1 111 ? -17.225 6.243 7.554 1.00 89.00 111 GLU A C 1
ATOM 895 O O . GLU A 1 111 ? -16.339 5.497 7.972 1.00 89.00 111 GLU A O 1
ATOM 900 N N . LYS A 1 112 ? -17.973 5.909 6.499 1.00 92.12 112 LYS A N 1
ATOM 901 C CA . LYS A 1 112 ? -17.739 4.674 5.742 1.00 92.12 112 LYS A CA 1
ATOM 902 C C . LYS A 1 112 ? -16.457 4.797 4.920 1.00 92.12 112 LYS A C 1
ATOM 904 O O . LYS A 1 112 ? -16.306 5.720 4.126 1.00 92.12 112 LYS A O 1
ATOM 909 N N . ILE A 1 113 ? -15.565 3.819 5.051 1.00 92.06 113 ILE A N 1
ATOM 910 C CA . ILE A 1 113 ? -14.340 3.754 4.255 1.00 92.06 113 ILE A CA 1
ATOM 911 C C . ILE A 1 113 ? -14.692 3.222 2.870 1.00 92.06 113 ILE A C 1
ATOM 913 O O . ILE A 1 113 ? -14.937 2.032 2.692 1.00 92.06 113 ILE A O 1
ATOM 917 N N . VAL A 1 114 ? -14.702 4.122 1.891 1.00 87.50 114 VAL A N 1
ATOM 918 C CA . VAL A 1 114 ? -14.939 3.791 0.475 1.00 87.50 114 VAL A CA 1
ATOM 919 C C . VAL A 1 114 ? -13.647 3.666 -0.330 1.00 87.50 114 VAL A C 1
ATOM 921 O O . VAL A 1 114 ? -13.635 3.026 -1.373 1.00 87.50 114 VAL A O 1
ATOM 924 N N . PHE A 1 115 ? -12.546 4.240 0.164 1.00 90.56 115 PHE A N 1
ATOM 925 C CA . PHE A 1 115 ? -11.245 4.192 -0.499 1.00 90.56 115 PHE A CA 1
ATOM 926 C C . PHE A 1 115 ? -10.180 3.608 0.448 1.00 90.56 115 PHE A C 1
ATOM 928 O O . PHE A 1 115 ? -9.544 4.337 1.216 1.00 90.56 115 PHE A O 1
ATOM 935 N N . PRO A 1 116 ? -9.993 2.273 0.451 1.00 92.12 116 PRO A N 1
ATOM 936 C CA . PRO A 1 116 ? -9.163 1.587 1.443 1.00 92.12 116 PRO A CA 1
ATOM 937 C C . PRO A 1 116 ? -7.660 1.867 1.286 1.00 92.12 116 PRO A C 1
ATOM 939 O O . PRO A 1 116 ? -6.899 1.678 2.233 1.00 92.12 116 PRO A O 1
ATOM 942 N N . TYR A 1 117 ? -7.225 2.373 0.130 1.00 91.25 117 TYR A N 1
ATOM 943 C CA . TYR A 1 117 ? -5.818 2.661 -0.181 1.00 91.25 117 TYR A CA 1
ATOM 944 C C . TYR A 1 117 ? -5.275 3.942 0.463 1.00 91.25 117 TYR A C 1
ATOM 946 O O . TYR A 1 117 ? -4.091 4.243 0.336 1.00 91.25 117 TYR A O 1
ATOM 954 N N . ASN A 1 118 ? -6.106 4.658 1.220 1.00 87.31 118 ASN A N 1
ATOM 955 C CA . ASN A 1 118 ? -5.647 5.686 2.153 1.00 87.31 118 ASN A CA 1
ATOM 956 C C . ASN A 1 118 ? -4.981 5.094 3.395 1.00 87.31 118 ASN A C 1
ATOM 958 O O . ASN A 1 118 ? -4.175 5.749 4.054 1.00 87.31 118 ASN A O 1
ATOM 962 N N . TYR A 1 119 ? -5.306 3.849 3.729 1.00 87.38 119 TYR A N 1
ATOM 963 C CA . TYR A 1 119 ? -4.885 3.226 4.970 1.00 87.38 119 TYR A CA 1
ATOM 964 C C . TYR A 1 119 ? -3.725 2.274 4.669 1.00 87.38 119 TYR A C 1
ATOM 966 O O . TYR A 1 119 ? -3.938 1.227 4.058 1.00 87.38 119 TYR A O 1
ATOM 974 N N . PRO A 1 120 ? -2.484 2.602 5.073 1.00 79.88 120 PRO A N 1
ATOM 975 C CA . PRO A 1 120 ? -1.342 1.724 4.822 1.00 79.88 120 PRO A CA 1
ATOM 976 C C . PRO A 1 120 ? -1.418 0.423 5.613 1.00 79.88 120 PRO A C 1
ATOM 978 O O . PRO A 1 120 ? -1.047 -0.632 5.117 1.00 79.88 120 PRO A O 1
ATOM 981 N N . SER A 1 121 ? -1.929 0.482 6.840 1.00 86.31 121 SER A N 1
ATOM 982 C CA . SER A 1 121 ? -2.090 -0.692 7.686 1.00 86.31 121 SER A CA 1
ATOM 983 C C . SER A 1 121 ? -3.170 -0.435 8.730 1.00 86.31 121 SER A C 1
ATOM 985 O O . SER A 1 121 ? -3.272 0.665 9.284 1.00 86.31 121 SER A O 1
ATOM 987 N N . ILE A 1 122 ? -3.968 -1.467 9.006 1.00 92.81 122 ILE A N 1
ATOM 988 C CA . ILE A 1 122 ? -4.900 -1.499 10.129 1.00 92.81 122 ILE A CA 1
ATOM 989 C C . ILE A 1 122 ? -4.658 -2.765 10.954 1.00 92.81 122 ILE A C 1
ATOM 991 O O . ILE A 1 122 ? -4.558 -3.874 10.430 1.00 92.81 122 ILE A O 1
ATOM 995 N N . LEU A 1 123 ? -4.524 -2.582 12.267 1.00 94.62 123 LEU A N 1
ATOM 996 C CA . LEU A 1 123 ? -4.001 -3.592 13.181 1.00 94.62 123 LEU A CA 1
ATOM 997 C C . LEU A 1 123 ? -4.993 -3.905 14.296 1.00 94.62 123 LEU A C 1
ATOM 999 O O . LEU A 1 123 ? -5.485 -3.006 14.984 1.00 94.62 123 LEU A O 1
ATOM 1003 N N . HIS A 1 124 ? -5.212 -5.192 14.543 1.00 94.88 124 HIS A N 1
ATOM 1004 C CA . HIS A 1 124 ? -5.878 -5.686 15.738 1.00 94.88 124 HIS A CA 1
ATOM 1005 C C . HIS A 1 124 ? -4.845 -6.135 16.775 1.00 94.88 124 HIS A C 1
ATOM 1007 O O . HIS A 1 124 ? -3.994 -6.977 16.495 1.00 94.88 124 HIS A O 1
ATOM 1013 N N . GLY A 1 125 ? -4.929 -5.592 17.991 1.00 93.44 125 GLY A N 1
ATOM 1014 C CA . GLY A 1 125 ? -4.072 -5.993 19.108 1.00 93.44 125 GLY A CA 1
ATOM 1015 C C . GLY A 1 125 ? -4.739 -7.051 19.988 1.00 93.44 125 GLY A C 1
ATOM 1016 O O . GLY A 1 125 ? -5.789 -6.780 20.575 1.00 93.44 125 GLY A O 1
ATOM 1017 N N . THR A 1 126 ? -4.105 -8.213 20.148 1.00 94.06 126 THR A N 1
ATOM 1018 C CA . THR A 1 126 ? -4.593 -9.327 20.983 1.00 94.06 126 THR A CA 1
ATOM 1019 C C . THR A 1 126 ? -3.487 -9.921 21.873 1.00 94.06 126 THR A C 1
ATOM 1021 O O . THR A 1 126 ? -2.391 -9.367 21.969 1.00 94.06 126 THR A O 1
ATOM 1024 N N . TYR A 1 127 ? -3.786 -11.000 22.596 1.00 94.88 127 TYR A N 1
ATOM 1025 C CA . TYR A 1 127 ? -2.864 -11.691 23.503 1.00 94.88 127 TYR A CA 1
ATOM 1026 C C . TYR A 1 127 ? -2.449 -13.046 22.928 1.00 94.88 127 TYR A C 1
ATOM 1028 O O . TYR A 1 127 ? -3.251 -13.713 22.278 1.00 94.88 127 TYR A O 1
ATOM 1036 N N . GLU A 1 128 ? -1.230 -13.488 23.228 1.00 95.25 128 GLU A N 1
ATOM 1037 C CA . GLU A 1 128 ? -0.651 -14.718 22.666 1.00 95.25 128 GLU A CA 1
ATOM 1038 C C . GLU A 1 128 ? -1.499 -15.963 22.964 1.00 95.25 128 GLU A C 1
ATOM 1040 O O . GLU A 1 128 ? -1.785 -16.766 22.081 1.00 95.25 128 GLU A O 1
ATOM 1045 N N . LYS A 1 129 ? -2.033 -16.059 24.185 1.00 96.62 129 LYS A N 1
ATOM 1046 C CA . LYS A 1 129 ? -2.864 -17.185 24.642 1.00 96.62 129 LYS A CA 1
ATOM 1047 C C . LYS A 1 129 ? -4.137 -17.464 23.824 1.00 96.62 129 LYS A C 1
ATOM 1049 O O . LYS A 1 129 ? -4.718 -18.530 23.984 1.00 96.62 129 LYS A O 1
ATOM 1054 N N . VAL A 1 130 ? -4.626 -16.505 23.030 1.00 95.12 130 VAL A N 1
ATOM 1055 C CA . VAL A 1 130 ? -5.831 -16.659 22.185 1.00 95.12 130 VAL A CA 1
ATOM 1056 C C . VAL A 1 130 ? -5.495 -16.699 20.694 1.00 95.12 130 VAL A C 1
ATOM 1058 O O . VAL A 1 130 ? -6.405 -16.805 19.878 1.00 95.12 130 VAL A O 1
ATOM 1061 N N . LEU A 1 131 ? -4.213 -16.620 20.324 1.00 95.94 131 LEU A N 1
ATOM 1062 C CA . LEU A 1 131 ? -3.790 -16.560 18.927 1.00 95.94 131 LEU A CA 1
ATOM 1063 C C . LEU A 1 131 ? -4.238 -17.798 18.139 1.00 95.94 131 LEU A C 1
ATOM 1065 O O . LEU A 1 131 ? -4.834 -17.634 17.082 1.00 95.94 131 LEU A O 1
ATOM 1069 N N . ALA A 1 132 ? -4.047 -19.007 18.675 1.00 96.12 132 ALA A N 1
ATOM 1070 C CA . ALA A 1 132 ? -4.459 -20.242 17.999 1.00 96.12 132 ALA A CA 1
ATOM 1071 C C . ALA A 1 132 ? -5.966 -20.255 17.668 1.00 96.12 132 ALA A C 1
ATOM 1073 O O . ALA A 1 132 ? -6.350 -20.552 16.542 1.00 96.12 132 ALA A O 1
ATOM 1074 N N . LEU A 1 133 ? -6.809 -19.825 18.616 1.00 96.12 133 LEU A N 1
ATOM 1075 C CA . LEU A 1 133 ? -8.257 -19.704 18.404 1.00 96.12 133 LEU A CA 1
ATOM 1076 C C . LEU A 1 133 ? -8.596 -18.682 17.312 1.00 96.12 133 LEU A C 1
ATOM 1078 O O . LEU A 1 133 ? -9.518 -18.897 16.535 1.00 96.12 133 LEU A O 1
ATOM 1082 N N . ILE A 1 134 ? -7.861 -17.569 17.249 1.00 96.56 134 ILE A N 1
ATOM 1083 C CA . ILE A 1 134 ? -8.064 -16.532 16.229 1.00 96.56 134 ILE A CA 1
ATOM 1084 C C . ILE A 1 134 ? -7.577 -17.004 14.855 1.00 96.56 134 ILE A C 1
ATOM 1086 O O . ILE A 1 134 ? -8.177 -16.651 13.846 1.00 96.56 134 ILE A O 1
ATOM 1090 N N . GLN A 1 135 ? -6.509 -17.796 14.788 1.00 94.75 135 GLN A N 1
ATOM 1091 C CA . GLN A 1 135 ? -6.029 -18.360 13.524 1.00 94.75 135 GLN A CA 1
ATOM 1092 C C . GLN A 1 135 ? -7.002 -19.392 12.950 1.00 94.75 135 GLN A C 1
ATOM 1094 O O . GLN A 1 135 ? -7.118 -19.489 11.734 1.00 94.75 135 GLN A O 1
ATOM 1099 N N . GLU A 1 136 ? -7.715 -20.123 13.806 1.00 94.69 136 GLU A N 1
ATOM 1100 C CA . GLU A 1 136 ? -8.734 -21.088 13.391 1.00 94.69 136 GLU A CA 1
ATOM 1101 C C . GLU A 1 136 ? -10.079 -20.411 13.077 1.00 94.69 136 GLU A C 1
ATOM 1103 O O . GLU A 1 136 ? -10.660 -20.635 12.019 1.00 94.69 136 GLU A O 1
ATOM 1108 N N . GLY A 1 137 ? -10.566 -19.557 13.983 1.00 93.62 137 GLY A N 1
ATOM 1109 C CA . GLY A 1 137 ? -11.919 -18.995 13.933 1.00 93.62 137 GLY A CA 1
ATOM 1110 C C . GLY A 1 137 ? -12.018 -17.535 13.490 1.00 93.62 137 GLY A C 1
ATOM 1111 O O . GLY A 1 137 ? -13.115 -17.046 13.276 1.00 93.62 137 GLY A O 1
ATOM 1112 N N . GLY A 1 138 ? -10.918 -16.802 13.347 1.00 96.81 138 GLY A N 1
ATOM 1113 C CA . GLY A 1 138 ? -10.941 -15.380 12.996 1.00 96.81 138 GLY A CA 1
ATOM 1114 C C . GLY A 1 138 ? -11.137 -14.431 14.184 1.00 96.81 138 GLY A C 1
ATOM 1115 O O . GLY A 1 138 ? -11.116 -14.811 15.357 1.00 96.81 138 GLY A O 1
ATOM 1116 N N . LEU A 1 139 ? -11.295 -13.140 13.883 1.00 97.38 139 LEU A N 1
ATOM 1117 C CA . LEU A 1 139 ? -11.538 -12.100 14.885 1.00 97.38 139 LEU A CA 1
ATOM 1118 C C . LEU A 1 139 ? -13.036 -11.970 15.157 1.00 97.38 139 LEU A C 1
ATOM 1120 O O . LEU A 1 139 ? -13.806 -11.758 14.233 1.00 97.38 139 LEU A O 1
ATOM 1124 N N . SER A 1 140 ? -13.458 -12.029 16.419 1.00 95.31 140 SER A N 1
ATOM 1125 C CA . SER A 1 140 ? -14.865 -11.846 16.803 1.00 95.31 140 SER A CA 1
ATOM 1126 C C . SER A 1 140 ? -15.105 -10.485 17.454 1.00 95.31 140 SER A C 1
ATOM 1128 O O . SER A 1 140 ? -14.303 -10.026 18.278 1.00 95.31 140 SER A O 1
ATOM 1130 N N . LYS A 1 141 ? -16.257 -9.868 17.160 1.00 92.19 141 LYS A N 1
ATOM 1131 C CA . LYS A 1 141 ? -16.739 -8.692 17.904 1.00 92.19 141 LYS A CA 1
ATOM 1132 C C . LYS A 1 141 ? -17.106 -9.023 19.358 1.00 92.19 141 LYS A C 1
ATOM 1134 O O . LYS A 1 141 ? -17.147 -8.118 20.196 1.00 92.19 141 LYS A O 1
ATOM 1139 N N . MET A 1 142 ? -17.307 -10.307 19.685 1.00 89.44 142 MET A N 1
ATOM 1140 C CA . MET A 1 142 ? -17.822 -10.777 20.977 1.00 89.44 142 MET A CA 1
ATOM 1141 C C . MET A 1 142 ? -19.137 -10.046 21.326 1.00 89.44 142 MET A C 1
ATOM 1143 O O . MET A 1 142 ? -19.983 -9.838 20.461 1.00 89.44 142 MET A O 1
ATOM 1147 N N . GLU A 1 143 ? -19.288 -9.580 22.566 1.00 84.94 143 GLU A N 1
ATOM 1148 C CA . GLU A 1 143 ? -20.444 -8.799 23.036 1.00 84.94 143 GLU A CA 1
ATOM 1149 C C . GLU A 1 143 ? -20.495 -7.352 22.502 1.00 84.94 143 GLU A C 1
ATOM 1151 O O . GLU A 1 143 ? -21.343 -6.563 22.916 1.00 84.94 143 GLU A O 1
ATOM 1156 N N . ARG A 1 144 ? -19.552 -6.938 21.646 1.00 83.00 144 ARG A N 1
ATOM 1157 C CA . ARG A 1 144 ? -19.531 -5.582 21.072 1.00 83.00 144 ARG A CA 1
ATOM 1158 C C . ARG A 1 144 ? -20.289 -5.539 19.748 1.00 83.00 144 ARG A C 1
ATOM 1160 O O . ARG A 1 144 ? -20.601 -6.570 19.155 1.00 83.00 144 ARG A O 1
ATOM 1167 N N . ASN A 1 145 ? -20.507 -4.325 19.252 1.00 85.50 145 ASN A N 1
ATOM 1168 C CA . ASN A 1 145 ? -21.057 -4.098 17.915 1.00 85.50 145 ASN A CA 1
ATOM 1169 C C . ASN A 1 145 ? -20.012 -4.287 16.812 1.00 85.50 145 ASN A C 1
ATOM 1171 O O . ASN A 1 145 ? -20.348 -4.763 15.735 1.00 85.50 145 ASN A O 1
ATOM 1175 N N . HIS A 1 146 ? -18.745 -3.967 17.097 1.00 92.25 146 HIS A N 1
ATOM 1176 C CA . HIS A 1 146 ? -17.685 -3.932 16.096 1.00 92.25 146 HIS A CA 1
ATOM 1177 C C . HIS A 1 146 ? -16.391 -4.598 16.588 1.00 92.25 146 HIS A C 1
ATOM 1179 O O . HIS A 1 146 ? -16.026 -4.532 17.769 1.00 92.25 146 HIS A O 1
ATOM 1185 N N . ILE A 1 147 ? -15.661 -5.195 15.650 1.00 94.38 147 ILE A N 1
ATOM 1186 C CA . ILE A 1 147 ? -14.230 -5.482 15.748 1.00 94.38 147 ILE A CA 1
ATOM 1187 C C . ILE A 1 147 ? -13.496 -4.157 15.542 1.00 94.38 147 ILE A C 1
ATOM 1189 O O . ILE A 1 147 ? -13.840 -3.376 14.658 1.00 94.38 147 ILE A O 1
ATOM 1193 N N . HIS A 1 148 ? -12.512 -3.879 16.394 1.00 92.62 148 HIS A N 1
ATOM 1194 C CA . HIS A 1 148 ? -11.765 -2.625 16.359 1.00 92.62 148 HIS A CA 1
ATOM 1195 C C . HIS A 1 148 ? -10.348 -2.864 15.841 1.00 92.62 148 HIS A C 1
ATOM 1197 O O . HIS A 1 148 ? -9.679 -3.808 16.282 1.00 92.62 148 HIS A O 1
ATOM 1203 N N . PHE A 1 149 ? -9.879 -1.945 15.005 1.00 94.00 149 PHE A N 1
ATOM 1204 C CA . PHE A 1 149 ? -8.500 -1.854 14.546 1.00 94.00 149 PHE A CA 1
ATOM 1205 C C . PHE A 1 149 ? -7.940 -0.458 14.821 1.00 94.00 149 PHE A C 1
ATOM 1207 O O . PHE A 1 149 ? -8.681 0.519 14.972 1.00 94.00 149 PHE A O 1
ATOM 1214 N N . ALA A 1 150 ? -6.617 -0.359 14.890 1.00 90.62 150 ALA A N 1
ATOM 1215 C CA . ALA A 1 150 ? -5.920 0.918 14.931 1.00 90.62 150 ALA A CA 1
ATOM 1216 C C . ALA A 1 150 ? -5.017 1.091 13.707 1.00 90.62 150 ALA A C 1
ATOM 1218 O O . ALA A 1 150 ? -4.520 0.113 13.158 1.00 90.62 150 ALA A O 1
ATOM 1219 N N . LYS A 1 151 ? -4.749 2.344 13.332 1.00 87.00 151 LYS A N 1
ATOM 1220 C CA . LYS A 1 151 ? -3.917 2.728 12.175 1.00 87.00 151 LYS A CA 1
ATOM 1221 C C . LYS A 1 151 ? -2.398 2.616 12.419 1.00 87.00 151 LYS A C 1
ATOM 1223 O O . LYS A 1 151 ? -1.604 3.242 11.727 1.00 87.00 151 LYS A O 1
ATOM 1228 N N . GLY A 1 152 ? -1.979 1.900 13.462 1.00 82.81 152 GLY A N 1
ATOM 1229 C CA . GLY A 1 152 ? -0.577 1.777 13.870 1.00 82.81 152 GLY A CA 1
ATOM 1230 C C . GLY A 1 152 ? -0.407 0.920 15.124 1.00 82.81 152 GLY A C 1
ATOM 1231 O O . GLY A 1 152 ? -1.385 0.398 15.666 1.00 82.81 152 GLY A O 1
ATOM 1232 N N . TYR A 1 153 ? 0.827 0.790 15.614 1.00 78.06 153 TYR A N 1
ATOM 1233 C CA . TYR A 1 153 ? 1.141 -0.080 16.747 1.00 78.06 153 TYR A CA 1
ATOM 1234 C C . TYR A 1 153 ? 0.810 0.566 18.095 1.00 78.06 153 TYR A C 1
ATOM 1236 O O . TYR A 1 153 ? 0.818 1.786 18.269 1.00 78.06 153 TYR A O 1
ATOM 1244 N N . ALA A 1 154 ? 0.575 -0.276 19.100 1.00 69.75 154 ALA A N 1
ATOM 1245 C CA . ALA A 1 154 ? 0.399 0.177 20.472 1.00 69.75 154 ALA A CA 1
ATOM 1246 C C . ALA A 1 154 ? 1.615 1.001 20.934 1.00 69.75 154 ALA A C 1
ATOM 1248 O O . ALA A 1 154 ? 2.740 0.509 20.940 1.00 69.75 154 ALA A O 1
ATOM 1249 N N . GLY A 1 155 ? 1.372 2.243 21.360 1.00 61.88 155 GLY A N 1
ATOM 1250 C CA . GLY A 1 155 ? 2.422 3.158 21.824 1.00 61.88 155 GLY A CA 1
ATOM 1251 C C . GLY A 1 155 ? 2.948 4.123 20.759 1.00 61.88 155 GLY A C 1
ATOM 1252 O O . GLY A 1 155 ? 3.661 5.062 21.115 1.00 61.88 155 GLY A O 1
ATOM 1253 N N . ASP A 1 156 ? 2.557 3.968 19.490 1.00 69.69 156 ASP A N 1
ATOM 1254 C CA . ASP A 1 156 ? 2.825 4.982 18.470 1.00 69.69 156 ASP A CA 1
ATOM 1255 C C . ASP A 1 156 ? 2.048 6.267 18.798 1.00 69.69 156 ASP A C 1
ATOM 1257 O O . ASP A 1 156 ? 0.868 6.224 19.146 1.00 69.69 156 ASP A O 1
ATOM 1261 N N . LYS A 1 157 ? 2.682 7.439 18.641 1.00 61.75 157 LYS A N 1
ATOM 1262 C CA . LYS A 1 157 ? 2.061 8.750 18.945 1.00 61.75 157 LYS A CA 1
ATOM 1263 C C . LYS A 1 157 ? 0.749 9.000 18.183 1.00 61.75 157 LYS A C 1
ATOM 1265 O O . LYS A 1 157 ? -0.079 9.777 18.645 1.00 61.75 157 LYS A O 1
ATOM 1270 N N . LYS A 1 158 ? 0.578 8.355 17.023 1.00 61.75 158 LYS A N 1
ATOM 1271 C CA . LYS A 1 158 ? -0.607 8.456 16.153 1.00 61.75 158 LYS A CA 1
ATOM 1272 C C . LYS A 1 158 ? -1.735 7.502 16.565 1.00 61.75 158 LYS A C 1
ATOM 1274 O O . LYS A 1 158 ? -2.866 7.656 16.116 1.00 61.75 158 LYS A O 1
ATOM 1279 N N . VAL A 1 159 ? -1.452 6.536 17.441 1.00 61.84 159 VAL A N 1
ATOM 1280 C CA . VAL A 1 159 ? -2.400 5.504 17.876 1.00 61.84 159 VAL A CA 1
ATOM 1281 C C . VAL A 1 159 ? -2.996 5.903 19.215 1.00 61.84 159 VAL A C 1
ATOM 1283 O O . VAL A 1 159 ? -2.528 5.545 20.294 1.00 61.84 159 VAL A O 1
ATOM 1286 N N . ILE A 1 160 ? -4.064 6.681 19.108 1.00 62.12 160 ILE A N 1
ATOM 1287 C CA . ILE A 1 160 ? -4.821 7.234 20.232 1.00 62.12 160 ILE A CA 1
ATOM 1288 C C . ILE A 1 160 ? -5.730 6.145 20.839 1.00 62.12 160 ILE A C 1
ATOM 1290 O O . ILE A 1 160 ? -5.831 5.968 22.055 1.00 62.12 160 ILE A O 1
ATOM 1294 N N . SER A 1 161 ? -6.379 5.338 19.999 1.00 65.19 161 SER A N 1
ATOM 1295 C CA . SER A 1 161 ? -7.359 4.330 20.419 1.00 65.19 161 SER A CA 1
ATOM 1296 C C . SER A 1 161 ? -7.369 3.130 19.458 1.00 65.19 161 SER A C 1
ATOM 1298 O O . SER A 1 161 ? -6.556 3.054 18.547 1.00 65.19 161 SER A O 1
ATOM 1300 N N . GLY A 1 162 ? -8.236 2.144 19.700 1.00 67.88 162 GLY A N 1
ATOM 1301 C CA . GLY A 1 162 ? -8.394 0.954 18.844 1.00 67.88 162 GLY A CA 1
ATOM 1302 C C . GLY A 1 162 ? -7.717 -0.316 19.371 1.00 67.88 162 GLY A C 1
ATOM 1303 O O . GLY A 1 162 ? -8.244 -1.404 19.172 1.00 67.88 162 GLY A O 1
ATOM 1304 N N . MET A 1 163 ? -6.648 -0.200 20.169 1.00 81.25 163 MET A N 1
ATOM 1305 C CA . MET A 1 163 ? -6.008 -1.353 20.827 1.00 81.25 163 MET A CA 1
ATOM 1306 C C . MET A 1 163 ? -5.565 -1.078 22.276 1.00 81.25 163 MET A C 1
ATOM 1308 O O . MET A 1 163 ? -5.585 0.055 22.778 1.00 81.25 163 MET A O 1
ATOM 1312 N N . ARG A 1 164 ? -5.245 -2.147 23.015 1.00 79.25 164 ARG A N 1
ATOM 1313 C CA . ARG A 1 164 ? -4.719 -2.066 24.389 1.00 79.25 164 ARG A CA 1
ATOM 1314 C C . ARG A 1 164 ? -3.197 -1.985 24.339 1.00 79.25 164 ARG A C 1
ATOM 1316 O O . ARG A 1 164 ? -2.591 -2.739 23.604 1.00 79.25 164 ARG A O 1
ATOM 1323 N N . GLN A 1 165 ? -2.585 -1.164 25.194 1.00 80.38 165 GLN A N 1
ATOM 1324 C CA . GLN A 1 165 ? -1.118 -1.093 25.293 1.00 80.38 165 GLN A CA 1
ATOM 1325 C C . GLN A 1 165 ? -0.465 -2.398 25.765 1.00 80.38 165 GLN A C 1
ATOM 1327 O O . GLN A 1 165 ? 0.718 -2.598 25.540 1.00 80.38 165 GLN A O 1
ATOM 1332 N N . SER A 1 166 ? -1.223 -3.269 26.432 1.00 85.56 166 SER A N 1
ATOM 1333 C CA . SER A 1 166 ? -0.732 -4.557 26.918 1.00 85.56 166 SER A CA 1
ATOM 1334 C C . SER A 1 166 ? -0.880 -5.704 25.918 1.00 85.56 166 SER A C 1
ATOM 1336 O O . SER A 1 166 ? -0.677 -6.843 26.319 1.00 85.56 166 SER A O 1
ATOM 1338 N N . CYS A 1 167 ? -1.293 -5.454 24.669 1.00 89.38 167 CYS A N 1
ATOM 1339 C CA . CYS A 1 167 ? -1.365 -6.523 23.673 1.00 89.38 167 CYS A CA 1
ATOM 1340 C C . CYS A 1 167 ? 0.029 -7.076 23.348 1.00 89.38 167 CYS A C 1
ATOM 1342 O O . CYS A 1 167 ? 1.026 -6.359 23.399 1.00 89.38 167 CYS A O 1
ATOM 1344 N N . GLU A 1 168 ? 0.076 -8.357 23.003 1.00 93.88 168 GLU A N 1
ATOM 1345 C CA . GLU A 1 168 ? 1.311 -9.101 22.732 1.00 93.88 168 GLU A CA 1
ATOM 1346 C C . GLU A 1 168 ? 1.414 -9.539 21.272 1.00 93.88 168 GLU A C 1
ATOM 1348 O O . GLU A 1 168 ? 2.497 -9.883 20.810 1.00 93.88 168 GLU A O 1
ATOM 1353 N N . ILE A 1 169 ? 0.289 -9.510 20.558 1.00 95.75 169 ILE A N 1
ATOM 1354 C CA . ILE A 1 169 ? 0.155 -9.923 19.167 1.00 95.75 169 ILE A CA 1
ATOM 1355 C C . ILE A 1 169 ? -0.534 -8.806 18.385 1.00 95.75 169 ILE A C 1
ATOM 1357 O O . ILE A 1 169 ? -1.523 -8.234 18.857 1.00 95.75 169 ILE A O 1
ATOM 1361 N N . PHE A 1 170 ? -0.040 -8.542 17.179 1.00 95.56 170 PHE A N 1
ATOM 1362 C CA . PHE A 1 170 ? -0.623 -7.623 16.211 1.00 95.56 170 PHE A CA 1
ATOM 1363 C C . PHE A 1 170 ? -1.030 -8.397 14.961 1.00 95.56 170 PHE A C 1
ATOM 1365 O O . PHE A 1 170 ? -0.198 -9.058 14.347 1.00 95.56 170 PHE A O 1
ATOM 1372 N N . ILE A 1 171 ? -2.303 -8.309 14.592 1.00 96.62 171 ILE A N 1
ATOM 1373 C CA . ILE A 1 171 ? -2.854 -8.927 13.385 1.00 96.62 171 ILE A CA 1
ATOM 1374 C C . ILE A 1 171 ? -3.179 -7.801 12.412 1.00 96.62 171 ILE A C 1
ATOM 1376 O O . ILE A 1 171 ? -4.058 -6.984 12.689 1.00 96.62 171 ILE A O 1
ATOM 1380 N N . GLU A 1 172 ? -2.452 -7.741 11.303 1.00 95.50 172 GLU A N 1
ATOM 1381 C CA . GLU A 1 172 ? -2.748 -6.837 10.194 1.00 95.50 172 GLU A CA 1
ATOM 1382 C C . GLU A 1 172 ? -3.754 -7.488 9.255 1.00 95.50 172 GLU A C 1
ATOM 1384 O O . GLU A 1 172 ? -3.603 -8.662 8.909 1.00 95.50 172 GLU A O 1
ATOM 1389 N N . VAL A 1 173 ? -4.769 -6.731 8.838 1.00 96.62 173 VAL A N 1
ATOM 1390 C CA . VAL A 1 173 ? -5.825 -7.233 7.951 1.00 96.62 173 VAL A CA 1
ATOM 1391 C C . VAL A 1 173 ? -5.814 -6.536 6.591 1.00 96.62 173 VAL A C 1
ATOM 1393 O O . VAL A 1 173 ? -5.395 -5.384 6.469 1.00 96.62 173 VAL A O 1
ATOM 1396 N N . ASN A 1 174 ? -6.264 -7.245 5.557 1.00 95.75 174 ASN A N 1
ATOM 1397 C CA . ASN A 1 174 ? -6.346 -6.764 4.185 1.00 95.75 174 ASN A CA 1
ATOM 1398 C C . ASN A 1 174 ? -7.637 -5.960 4.015 1.00 95.75 174 ASN A C 1
ATOM 1400 O O . ASN A 1 174 ? -8.668 -6.482 3.591 1.00 95.75 174 ASN A O 1
ATOM 1404 N N . LEU A 1 175 ? -7.574 -4.681 4.394 1.00 96.00 175 LEU A N 1
ATOM 1405 C CA . LEU A 1 175 ? -8.695 -3.752 4.271 1.00 96.00 175 LEU A CA 1
ATOM 1406 C C . LEU A 1 175 ? -9.221 -3.645 2.826 1.00 96.00 175 LEU A C 1
ATOM 1408 O O . LEU A 1 175 ? -10.436 -3.736 2.658 1.00 96.00 175 LEU A O 1
ATOM 1412 N N . PRO A 1 176 ? -8.373 -3.519 1.782 1.00 95.50 176 PRO A N 1
ATOM 1413 C CA . PRO A 1 176 ? -8.850 -3.562 0.402 1.00 95.50 176 PRO A CA 1
ATOM 1414 C C . PRO A 1 176 ? -9.673 -4.809 0.064 1.00 95.50 176 PRO A C 1
ATOM 1416 O O . PRO A 1 176 ? -10.742 -4.687 -0.526 1.00 95.50 176 PRO A O 1
ATOM 1419 N N . LYS A 1 177 ? -9.227 -5.998 0.487 1.00 95.94 177 LYS A N 1
ATOM 1420 C CA . LYS A 1 177 ? -9.955 -7.259 0.284 1.00 95.94 177 LYS A CA 1
ATOM 1421 C C . LYS A 1 177 ? -11.278 -7.299 1.036 1.00 95.94 177 LYS A C 1
ATOM 1423 O O . LYS A 1 177 ? -12.259 -7.809 0.515 1.00 95.94 177 LYS A O 1
ATOM 1428 N N . MET A 1 178 ? -11.318 -6.755 2.252 1.00 96.94 178 MET A N 1
ATOM 1429 C CA . MET A 1 178 ? -12.560 -6.641 3.019 1.00 96.94 178 MET A CA 1
ATOM 1430 C C . MET A 1 178 ? -13.585 -5.771 2.284 1.00 96.94 178 MET A C 1
ATOM 1432 O O . MET A 1 178 ? -14.724 -6.194 2.133 1.00 96.94 178 MET A O 1
ATOM 1436 N N . VAL A 1 179 ? -13.172 -4.597 1.793 1.00 95.06 179 VAL A N 1
ATOM 1437 C CA . VAL A 1 179 ? -14.051 -3.692 1.032 1.00 95.06 179 VAL A CA 1
ATOM 1438 C C . VAL A 1 179 ? -14.496 -4.330 -0.288 1.00 95.06 179 VAL A C 1
ATOM 1440 O O . VAL A 1 179 ? -15.666 -4.226 -0.636 1.00 95.06 179 VAL A O 1
ATOM 1443 N N . LYS A 1 180 ? -13.595 -5.030 -0.992 1.00 94.31 180 LYS A N 1
ATOM 1444 C CA . LYS A 1 180 ? -13.908 -5.772 -2.226 1.00 94.31 180 LYS A CA 1
ATOM 1445 C C . LYS A 1 180 ? -14.912 -6.910 -2.005 1.00 94.31 180 LYS A C 1
ATOM 1447 O O . LYS A 1 180 ? -15.736 -7.155 -2.874 1.00 94.31 180 LYS A O 1
ATOM 1452 N N . ASP A 1 181 ? -14.855 -7.575 -0.852 1.00 95.75 181 ASP A N 1
ATOM 1453 C CA . ASP A 1 181 ? -15.798 -8.625 -0.439 1.00 95.75 181 ASP A CA 1
ATOM 1454 C C . ASP A 1 181 ? -17.076 -8.043 0.226 1.00 95.75 181 ASP A C 1
ATOM 1456 O O . ASP A 1 181 ? -17.741 -8.739 0.995 1.00 95.75 181 ASP A O 1
ATOM 1460 N N . ASP A 1 182 ? -17.400 -6.765 -0.015 1.00 95.25 182 ASP A N 1
ATOM 1461 C CA . ASP A 1 182 ? -18.575 -6.047 0.514 1.00 95.25 182 ASP A CA 1
ATOM 1462 C C . ASP A 1 182 ? -18.685 -5.998 2.053 1.00 95.25 182 ASP A C 1
ATOM 1464 O O . ASP A 1 182 ? -19.758 -5.773 2.624 1.00 95.25 182 ASP A O 1
ATOM 1468 N N . ILE A 1 183 ? -17.568 -6.153 2.772 1.00 96.31 183 ILE A N 1
ATOM 1469 C CA . ILE A 1 183 ? -17.541 -5.957 4.223 1.00 96.31 183 ILE A CA 1
ATOM 1470 C C . ILE A 1 183 ? -17.483 -4.460 4.515 1.00 96.31 183 ILE A C 1
ATOM 1472 O O . ILE A 1 183 ? -16.476 -3.796 4.264 1.00 96.31 183 ILE A O 1
ATOM 1476 N N . SER A 1 184 ? -18.539 -3.931 5.135 1.00 94.88 184 SER A N 1
ATOM 1477 C CA . SER A 1 184 ? -18.559 -2.547 5.608 1.00 94.88 184 SER A CA 1
ATOM 1478 C C . SER A 1 184 ? -17.483 -2.303 6.670 1.00 94.88 184 SER A C 1
ATOM 1480 O O . SER A 1 184 ? -17.422 -2.973 7.710 1.00 94.88 184 SER A O 1
ATOM 1482 N N . VAL A 1 185 ? -16.648 -1.299 6.411 1.00 95.69 185 VAL A N 1
ATOM 1483 C CA . VAL A 1 185 ? -15.640 -0.796 7.343 1.00 95.69 185 VAL A CA 1
ATOM 1484 C C . VAL A 1 185 ? -15.822 0.705 7.494 1.00 95.69 185 VAL A C 1
ATOM 1486 O O . VAL A 1 185 ? -16.073 1.412 6.519 1.00 95.69 185 VAL A O 1
ATOM 1489 N N . TYR A 1 186 ? -15.685 1.184 8.721 1.00 93.81 186 TYR A N 1
ATOM 1490 C CA . TYR A 1 186 ? -15.905 2.574 9.073 1.00 93.81 186 TYR A CA 1
ATOM 1491 C C . TYR A 1 186 ? -14.740 3.138 9.881 1.00 93.81 186 TYR A C 1
ATOM 1493 O O . TYR A 1 186 ? -14.032 2.402 10.571 1.00 93.81 186 TYR A O 1
ATOM 1501 N N . GLU A 1 187 ? -14.583 4.454 9.854 1.00 91.31 187 GLU A N 1
ATOM 1502 C CA . GLU A 1 187 ? -13.713 5.212 10.737 1.00 91.31 187 GLU A CA 1
ATOM 1503 C C . GLU A 1 187 ? -14.555 6.072 11.688 1.00 91.31 187 GLU A C 1
ATOM 1505 O O . GLU A 1 187 ? -15.509 6.741 11.306 1.00 91.31 187 GLU A O 1
ATOM 1510 N N . SER A 1 188 ? -14.212 6.030 12.971 1.00 87.75 188 SER A N 1
ATOM 1511 C CA . SER A 1 188 ? -14.781 6.941 13.971 1.00 87.75 188 SER A CA 1
ATOM 1512 C C . SER A 1 188 ? -14.033 8.272 13.994 1.00 87.75 188 SER A C 1
ATOM 1514 O O . SER A 1 188 ? -12.855 8.337 13.650 1.00 87.75 188 SER A O 1
ATOM 1516 N N . SER A 1 189 ? -14.660 9.311 14.544 1.00 82.06 189 SER A N 1
ATOM 1517 C CA . SER A 1 189 ? -14.065 10.646 14.752 1.00 82.06 189 SER A CA 1
ATOM 1518 C C . SER A 1 189 ? -12.714 10.654 15.490 1.00 82.06 189 SER A C 1
ATOM 1520 O O . SER A 1 189 ? -11.936 11.601 15.375 1.00 82.06 189 SER A O 1
ATOM 1522 N N . ASN A 1 190 ? -12.411 9.608 16.271 1.00 76.75 190 ASN A N 1
ATOM 1523 C CA . ASN A 1 190 ? -11.136 9.449 16.974 1.00 76.75 190 ASN A CA 1
ATOM 1524 C C . ASN A 1 190 ? -10.144 8.501 16.280 1.00 76.75 190 ASN A C 1
ATOM 1526 O O . ASN A 1 190 ? -9.138 8.116 16.884 1.00 76.75 190 ASN A O 1
ATOM 1530 N N . GLY A 1 191 ? -10.410 8.151 15.023 1.00 82.44 191 GLY A N 1
ATOM 1531 C CA . GLY A 1 191 ? -9.521 7.405 14.142 1.00 82.44 191 GLY A CA 1
ATOM 1532 C C . GLY A 1 191 ? -9.463 5.899 14.393 1.00 82.44 191 GLY A C 1
ATOM 1533 O O . GLY A 1 191 ? -8.514 5.245 13.956 1.00 82.44 191 GLY A O 1
ATOM 1534 N N . VAL A 1 192 ? -10.425 5.340 15.140 1.00 87.69 192 VAL A N 1
ATOM 1535 C CA . VAL A 1 192 ? -10.578 3.881 15.268 1.00 87.69 192 VAL A CA 1
ATOM 1536 C C . VAL A 1 192 ? -11.325 3.352 14.060 1.00 87.69 192 VAL A C 1
ATOM 1538 O O . VAL A 1 192 ? -12.389 3.876 13.731 1.00 87.69 192 VAL A O 1
ATOM 1541 N N . ILE A 1 193 ? -10.781 2.286 13.475 1.00 92.75 193 ILE A N 1
ATOM 1542 C CA . ILE A 1 193 ? -11.360 1.578 12.336 1.00 92.75 193 ILE A CA 1
ATOM 1543 C C . ILE A 1 193 ? -12.224 0.427 12.854 1.00 92.75 193 ILE A C 1
ATOM 1545 O O . ILE A 1 193 ? -11.831 -0.285 13.785 1.00 92.75 193 ILE A O 1
ATOM 1549 N N . LEU A 1 194 ? -13.423 0.282 12.300 1.00 93.44 194 LEU A N 1
ATOM 1550 C CA . LEU A 1 194 ? -14.520 -0.497 12.867 1.00 93.44 194 LEU A CA 1
ATOM 1551 C C . LEU A 1 194 ? -15.189 -1.333 11.775 1.00 93.44 194 LEU A C 1
ATOM 1553 O O . LEU A 1 194 ? -15.499 -0.821 10.708 1.00 93.44 194 LEU A O 1
ATOM 1557 N N . THR A 1 195 ? -15.454 -2.607 12.051 1.00 95.44 195 THR A N 1
ATOM 1558 C CA . THR A 1 195 ? -16.308 -3.454 11.201 1.00 95.44 195 THR A CA 1
ATOM 1559 C C . THR A 1 195 ? -17.158 -4.368 12.068 1.00 95.44 195 THR A C 1
ATOM 1561 O O . THR A 1 195 ? -16.700 -4.834 13.114 1.00 95.44 195 THR A O 1
ATOM 1564 N N . SER A 1 196 ? -18.392 -4.637 11.657 1.00 93.38 196 SER A N 1
ATOM 1565 C CA . SER A 1 196 ? -19.238 -5.655 12.286 1.00 93.38 196 SER A CA 1
ATOM 1566 C C . SER A 1 196 ? -18.761 -7.071 11.939 1.00 93.38 196 SER A C 1
ATOM 1568 O O . SER A 1 196 ? -19.068 -8.013 12.670 1.00 93.38 196 SER A O 1
ATOM 1570 N N . GLY A 1 197 ? -17.946 -7.212 10.886 1.00 94.38 197 GLY A N 1
ATOM 1571 C CA . GLY A 1 197 ? -17.577 -8.497 10.305 1.00 94.38 197 GLY A CA 1
ATOM 1572 C C . GLY A 1 197 ? -18.754 -9.158 9.583 1.00 94.38 197 GLY A C 1
ATOM 1573 O O . GLY A 1 197 ? -19.820 -8.573 9.420 1.00 94.38 197 GLY A O 1
ATOM 1574 N N . ILE A 1 198 ? -18.557 -10.406 9.178 1.00 95.12 198 ILE A N 1
ATOM 1575 C CA . ILE A 1 198 ? -19.587 -11.290 8.633 1.00 95.12 198 ILE A CA 1
ATOM 1576 C C . ILE A 1 198 ? -20.184 -12.045 9.822 1.00 95.12 198 ILE A C 1
ATOM 1578 O O . ILE A 1 198 ? -19.467 -12.773 10.508 1.00 95.12 198 ILE A O 1
ATOM 1582 N N . ASP A 1 199 ? -21.458 -11.802 10.135 1.00 92.81 199 ASP A N 1
ATOM 1583 C CA . ASP A 1 199 ? -22.148 -12.396 11.293 1.00 92.81 199 ASP A CA 1
ATOM 1584 C C . ASP A 1 199 ? -21.392 -12.226 12.629 1.00 92.81 199 ASP A C 1
ATOM 1586 O O . ASP A 1 199 ? -21.413 -13.076 13.520 1.00 92.81 199 ASP A O 1
ATOM 1590 N N . GLY A 1 200 ? -20.698 -11.093 12.793 1.00 93.88 200 GLY A N 1
ATOM 1591 C CA . GLY A 1 200 ? -19.923 -10.788 13.997 1.00 93.88 200 GLY A CA 1
ATOM 1592 C C . GLY A 1 200 ? -18.475 -11.280 13.992 1.00 93.88 200 GLY A C 1
ATOM 1593 O O . GLY A 1 200 ? -17.795 -11.177 15.023 1.00 93.88 200 GLY A O 1
ATOM 1594 N N . MET A 1 201 ? -17.999 -11.810 12.866 1.00 96.62 201 MET A N 1
ATOM 1595 C CA . MET A 1 201 ? -16.691 -12.438 12.736 1.00 96.62 201 MET A CA 1
ATOM 1596 C C . MET A 1 201 ? -15.947 -11.946 11.491 1.00 96.62 201 MET A C 1
ATOM 1598 O O . MET A 1 201 ? -16.524 -11.790 10.423 1.00 96.62 201 MET A O 1
ATOM 1602 N N . LEU A 1 202 ? -14.642 -11.713 11.607 1.00 98.06 202 LEU A N 1
ATOM 1603 C CA . LEU A 1 202 ? -13.749 -11.486 10.475 1.00 98.06 202 LEU A CA 1
ATOM 1604 C C . LEU A 1 202 ? -12.863 -12.727 10.288 1.00 98.06 202 LEU A C 1
ATOM 1606 O O . LEU A 1 202 ? -11.953 -12.940 11.097 1.00 98.06 202 LEU A O 1
ATOM 1610 N N . PRO A 1 203 ? -13.116 -13.547 9.254 1.00 97.56 203 PRO A N 1
ATOM 1611 C CA . PRO A 1 203 ? -12.378 -14.783 9.023 1.00 97.56 203 PRO A CA 1
ATOM 1612 C C . PRO A 1 203 ? -10.869 -14.582 8.774 1.00 97.56 203 PRO A C 1
ATOM 1614 O O . PRO A 1 203 ? -10.467 -13.546 8.236 1.00 97.56 203 PRO A O 1
ATOM 1617 N N . PRO A 1 204 ? -10.028 -15.602 9.045 1.00 96.88 204 PRO A N 1
ATOM 1618 C CA . PRO A 1 204 ? -8.577 -15.527 8.843 1.00 96.88 204 PRO A CA 1
ATOM 1619 C C . PRO A 1 204 ? -8.123 -15.235 7.405 1.00 96.88 204 PRO A C 1
ATOM 1621 O O . PRO A 1 204 ? -7.017 -14.741 7.218 1.00 96.88 204 PRO A O 1
ATOM 1624 N N . LYS A 1 205 ? -8.966 -15.469 6.383 1.00 95.81 205 LYS A N 1
ATOM 1625 C CA . LYS A 1 205 ? -8.648 -15.158 4.969 1.00 95.81 205 LYS A CA 1
ATOM 1626 C C . LYS A 1 205 ? -8.358 -13.673 4.698 1.00 95.81 205 LYS A C 1
ATOM 1628 O O . LYS A 1 205 ? -7.873 -13.339 3.620 1.00 95.81 205 LYS A O 1
ATOM 1633 N N . TYR A 1 206 ? -8.695 -12.796 5.646 1.00 97.12 206 TYR A N 1
ATOM 1634 C CA . TYR A 1 206 ? -8.401 -11.366 5.591 1.00 97.12 206 TYR A CA 1
ATOM 1635 C C . TYR A 1 206 ? -7.132 -10.986 6.360 1.00 97.12 206 TYR A C 1
ATOM 1637 O O . TYR A 1 206 ? -6.813 -9.806 6.423 1.00 97.12 206 TYR A O 1
ATOM 1645 N N . PHE A 1 207 ? -6.412 -11.920 6.985 1.00 96.56 207 PHE A N 1
ATOM 1646 C CA . PHE A 1 207 ? -5.175 -11.605 7.701 1.00 96.56 207 PHE A CA 1
ATOM 1647 C C . PHE A 1 207 ? -4.017 -11.504 6.703 1.00 96.56 207 PHE A C 1
ATOM 1649 O O . PHE A 1 207 ? -3.757 -12.458 5.980 1.00 96.56 207 PHE A O 1
ATOM 1656 N N . ARG A 1 208 ? -3.299 -10.374 6.691 1.00 94.50 208 ARG A N 1
ATOM 1657 C CA . ARG A 1 208 ? -2.082 -10.186 5.875 1.00 94.50 208 ARG A CA 1
ATOM 1658 C C . ARG A 1 208 ? -0.861 -10.740 6.578 1.00 94.50 208 ARG A C 1
ATOM 1660 O O . ARG A 1 208 ? -0.086 -11.501 6.018 1.00 94.50 208 ARG A O 1
ATOM 1667 N N . LYS A 1 209 ? -0.678 -10.344 7.838 1.00 93.81 209 LYS A N 1
ATOM 1668 C CA . LYS A 1 209 ? 0.455 -10.771 8.655 1.00 93.81 209 LYS A CA 1
ATOM 1669 C C . LYS A 1 209 ? 0.135 -10.716 10.137 1.00 93.81 209 LYS A C 1
ATOM 1671 O O . LYS A 1 209 ? -0.689 -9.918 10.585 1.00 93.81 209 LYS A O 1
ATOM 1676 N N . ILE A 1 210 ? 0.821 -11.557 10.899 1.00 95.38 210 ILE A N 1
ATOM 1677 C CA . ILE A 1 210 ? 0.756 -11.576 12.357 1.00 95.38 210 ILE A CA 1
ATOM 1678 C C . ILE A 1 210 ? 2.159 -11.349 12.890 1.00 95.38 210 ILE A C 1
ATOM 1680 O O . ILE A 1 210 ? 3.102 -12.025 12.484 1.00 95.38 210 ILE A O 1
ATOM 1684 N N . LEU A 1 211 ? 2.279 -10.397 13.806 1.00 93.38 211 LEU A N 1
ATOM 1685 C CA . LEU A 1 211 ? 3.526 -10.006 14.443 1.00 93.38 211 LEU A CA 1
ATOM 1686 C C . LEU A 1 211 ? 3.400 -10.173 15.954 1.00 93.38 211 LEU A C 1
ATOM 1688 O O . LEU A 1 211 ? 2.341 -9.908 16.528 1.00 93.38 211 LEU A O 1
ATOM 1692 N N . ASN A 1 212 ? 4.485 -10.552 16.618 1.00 92.88 212 ASN A N 1
ATOM 1693 C CA . ASN A 1 212 ? 4.539 -10.502 18.076 1.00 92.88 212 ASN A CA 1
ATOM 1694 C C . ASN A 1 212 ? 4.869 -9.084 18.587 1.00 92.88 212 ASN A C 1
ATOM 1696 O O . ASN A 1 212 ? 5.092 -8.145 17.818 1.00 92.88 212 ASN A O 1
ATOM 1700 N N . LYS A 1 213 ? 4.947 -8.918 19.911 1.00 88.81 213 LYS A N 1
ATOM 1701 C CA . LYS A 1 213 ? 5.281 -7.643 20.571 1.00 88.81 213 LYS A CA 1
ATOM 1702 C C . LYS A 1 213 ? 6.648 -7.066 20.185 1.00 88.81 213 LYS A C 1
ATOM 1704 O O . LYS A 1 213 ? 6.833 -5.855 20.269 1.00 88.81 213 LYS A O 1
ATOM 1709 N N . ASN A 1 214 ? 7.575 -7.917 19.748 1.00 88.62 214 ASN A N 1
ATOM 1710 C CA . ASN A 1 214 ? 8.897 -7.529 19.257 1.00 88.62 214 ASN A CA 1
ATOM 1711 C C . ASN A 1 214 ? 8.887 -7.186 17.757 1.00 88.62 214 ASN A C 1
ATOM 1713 O O . ASN A 1 214 ? 9.928 -6.830 17.213 1.00 88.62 214 ASN A O 1
ATOM 1717 N N . LYS A 1 215 ? 7.717 -7.251 17.103 1.00 85.56 215 LYS A N 1
ATOM 1718 C CA . LYS A 1 215 ? 7.519 -7.086 15.655 1.00 85.56 215 LYS A CA 1
ATOM 1719 C C . LYS A 1 215 ? 8.184 -8.184 14.821 1.00 85.56 215 LYS A C 1
ATOM 1721 O O . LYS A 1 215 ? 8.511 -7.959 13.662 1.00 85.56 215 LYS A O 1
ATOM 1726 N N . GLU A 1 216 ? 8.362 -9.366 15.401 1.00 89.00 216 GLU A N 1
ATOM 1727 C CA . GLU A 1 216 ? 8.826 -10.550 14.678 1.00 89.00 216 GLU A CA 1
ATOM 1728 C C . GLU A 1 216 ? 7.627 -11.220 13.999 1.00 89.00 216 GLU A C 1
ATOM 1730 O O . GLU A 1 216 ? 6.551 -11.339 14.599 1.00 89.00 216 GLU A O 1
ATOM 1735 N N . LEU A 1 217 ? 7.806 -11.627 12.741 1.00 90.00 217 LEU A N 1
ATOM 1736 C CA . LEU A 1 217 ? 6.764 -12.247 11.927 1.00 90.00 217 LEU A CA 1
ATOM 1737 C C . LEU A 1 217 ? 6.442 -13.661 12.423 1.00 90.00 217 LEU A C 1
ATOM 1739 O O . LEU A 1 217 ? 7.313 -14.524 12.473 1.00 90.00 217 LEU A O 1
ATOM 1743 N N . ILE A 1 218 ? 5.171 -13.891 12.750 1.00 93.12 218 ILE A N 1
ATOM 1744 C CA . ILE A 1 218 ? 4.598 -15.203 13.084 1.00 93.12 218 ILE A CA 1
ATOM 1745 C C . ILE A 1 218 ? 3.918 -15.816 11.856 1.00 93.12 218 ILE A C 1
ATOM 1747 O O . ILE A 1 218 ? 4.005 -17.016 11.620 1.00 93.12 218 ILE A O 1
ATOM 1751 N N . TYR A 1 219 ? 3.206 -14.991 11.090 1.00 92.94 219 TYR A N 1
ATOM 1752 C CA . TYR A 1 219 ? 2.454 -15.410 9.912 1.00 92.94 219 TYR A CA 1
ATOM 1753 C C . TYR A 1 219 ? 2.520 -14.323 8.848 1.00 92.94 219 TYR A C 1
ATOM 1755 O O . TYR A 1 219 ? 2.464 -13.139 9.176 1.00 92.94 219 TYR A O 1
ATOM 1763 N N . SER A 1 220 ? 2.582 -14.742 7.591 1.00 92.12 220 SER A N 1
ATOM 1764 C CA . SER A 1 220 ? 2.458 -13.906 6.402 1.00 92.12 220 SER A CA 1
ATOM 1765 C C . SER A 1 220 ? 1.553 -14.644 5.432 1.00 92.12 220 SER A C 1
ATOM 1767 O O . SER A 1 220 ? 1.796 -15.816 5.140 1.00 92.12 220 SER A O 1
ATOM 1769 N N . ALA A 1 221 ? 0.533 -13.962 4.930 1.00 93.56 221 ALA A N 1
ATOM 1770 C CA . ALA A 1 221 ? -0.221 -14.430 3.788 1.00 93.56 221 ALA A CA 1
ATOM 1771 C C . ALA A 1 221 ? 0.720 -14.522 2.574 1.00 93.56 221 ALA A C 1
ATOM 1773 O O . ALA A 1 221 ? 1.664 -13.726 2.469 1.00 93.56 221 ALA A O 1
ATOM 1774 N N . PRO A 1 222 ? 0.523 -15.515 1.694 1.00 93.75 222 PRO A N 1
ATOM 1775 C CA . PRO A 1 222 ? 1.183 -15.524 0.400 1.00 93.75 222 PRO A CA 1
ATOM 1776 C C . PRO A 1 222 ? 0.625 -14.390 -0.464 1.00 93.75 222 PRO A C 1
ATOM 1778 O O . PRO A 1 222 ? -0.562 -14.073 -0.381 1.00 93.75 222 PRO A O 1
ATOM 1781 N N . PHE A 1 223 ? 1.474 -13.802 -1.302 1.00 96.31 223 PHE A N 1
ATOM 1782 C CA . PHE A 1 223 ? 1.011 -12.877 -2.330 1.00 96.31 223 PHE A CA 1
ATOM 1783 C C . PHE A 1 223 ? 0.298 -13.654 -3.440 1.00 96.31 223 PHE A C 1
ATOM 1785 O O . PHE A 1 223 ? 0.807 -14.669 -3.911 1.00 96.31 223 PHE A O 1
ATOM 1792 N N . ASP A 1 224 ? -0.866 -13.162 -3.855 1.00 97.31 224 ASP A N 1
ATOM 1793 C CA . ASP A 1 224 ? -1.561 -13.578 -5.071 1.00 97.31 224 ASP A CA 1
ATOM 1794 C C . ASP A 1 224 ? -0.822 -13.028 -6.308 1.00 97.31 224 ASP A C 1
ATOM 1796 O O . ASP A 1 224 ? -0.614 -13.752 -7.282 1.00 97.31 224 ASP A O 1
ATOM 1800 N N . TYR A 1 225 ? -0.358 -11.770 -6.235 1.00 98.50 225 TYR A N 1
ATOM 1801 C CA . TYR A 1 225 ? 0.374 -11.099 -7.317 1.00 98.50 225 TYR A CA 1
ATOM 1802 C C . TYR A 1 225 ? 1.642 -10.391 -6.833 1.00 98.50 225 TYR A C 1
ATOM 1804 O O . TYR A 1 225 ? 1.696 -9.850 -5.725 1.00 98.50 225 TYR A O 1
ATOM 1812 N N . ILE A 1 226 ? 2.644 -10.325 -7.705 1.00 98.62 226 ILE A N 1
ATOM 1813 C CA . ILE A 1 226 ? 3.792 -9.420 -7.575 1.00 98.62 226 ILE A CA 1
ATOM 1814 C C . ILE A 1 226 ? 3.754 -8.471 -8.765 1.00 98.62 226 ILE A C 1
ATOM 1816 O O . ILE A 1 226 ? 3.590 -8.915 -9.896 1.00 98.62 226 ILE A O 1
ATOM 1820 N N . VAL A 1 227 ? 3.902 -7.173 -8.516 1.00 98.62 227 VAL A N 1
ATOM 1821 C CA . VAL A 1 227 ? 3.926 -6.159 -9.573 1.00 98.62 227 VAL A CA 1
ATOM 1822 C C . VAL A 1 227 ? 5.313 -5.540 -9.621 1.00 98.62 227 VAL A C 1
ATOM 1824 O O . VAL A 1 227 ? 5.721 -4.835 -8.700 1.00 98.62 227 VAL A O 1
ATOM 1827 N N . VAL A 1 228 ? 6.057 -5.852 -10.672 1.00 98.69 228 VAL A N 1
ATOM 1828 C CA . VAL A 1 228 ? 7.431 -5.387 -10.863 1.00 98.69 228 VAL A CA 1
ATOM 1829 C C . VAL A 1 228 ? 7.414 -4.035 -11.559 1.00 98.69 228 VAL A C 1
ATOM 1831 O O . VAL A 1 228 ? 6.645 -3.872 -12.498 1.00 98.69 228 VAL A O 1
ATOM 1834 N N . PHE A 1 229 ? 8.226 -3.084 -11.106 1.00 97.88 229 PHE A N 1
ATOM 1835 C CA . PHE A 1 229 ? 8.353 -1.753 -11.702 1.00 97.88 229 PHE A CA 1
ATOM 1836 C C . PHE A 1 229 ? 9.805 -1.264 -11.645 1.00 97.88 229 PHE A C 1
ATOM 1838 O O . PHE A 1 229 ? 10.542 -1.614 -10.716 1.00 97.88 229 PHE A O 1
ATOM 1845 N N . ASP A 1 230 ? 10.179 -0.438 -12.619 1.00 98.25 230 ASP A N 1
ATOM 1846 C CA . ASP A 1 230 ? 11.483 0.223 -12.725 1.00 98.25 230 ASP A CA 1
ATOM 1847 C C . ASP A 1 230 ? 11.279 1.609 -13.356 1.00 98.25 230 ASP A C 1
ATOM 1849 O O . ASP A 1 230 ? 10.795 1.705 -14.483 1.00 98.25 230 ASP A O 1
ATOM 1853 N N . PHE A 1 231 ? 11.505 2.689 -12.605 1.00 98.31 231 PHE A N 1
ATOM 1854 C CA . PHE A 1 231 ? 11.222 4.039 -13.098 1.00 98.31 231 PHE A CA 1
ATOM 1855 C C . PHE A 1 231 ? 12.436 4.630 -13.789 1.00 98.31 231 PHE A C 1
ATOM 1857 O O . PHE A 1 231 ? 13.491 4.781 -13.174 1.00 98.31 231 PHE A O 1
ATOM 1864 N N . GLU A 1 232 ? 12.225 5.178 -14.982 1.00 98.38 232 GLU A N 1
ATOM 1865 C CA . GLU A 1 232 ? 13.179 6.129 -15.534 1.00 98.38 232 GLU A CA 1
ATOM 1866 C C . GLU A 1 232 ? 12.883 7.527 -15.006 1.00 98.38 232 GLU A C 1
ATOM 1868 O O . GLU A 1 232 ? 11.728 7.953 -14.901 1.00 98.38 232 GLU A O 1
ATOM 1873 N N . CYS A 1 233 ? 1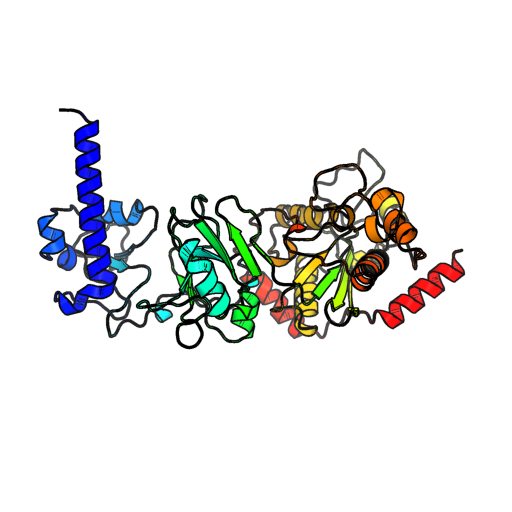3.942 8.248 -14.644 1.00 97.88 233 CYS A N 1
ATOM 1874 C CA . CYS A 1 233 ? 13.862 9.579 -14.054 1.00 97.88 233 CYS A CA 1
ATOM 1875 C C . CYS A 1 233 ? 14.767 10.566 -14.793 1.00 97.88 233 CYS A C 1
ATOM 1877 O O . CYS A 1 233 ? 15.791 10.180 -15.361 1.00 97.88 233 CYS A O 1
ATOM 1879 N N . THR A 1 234 ? 14.455 11.860 -14.697 1.00 97.38 234 THR A N 1
ATOM 1880 C CA . THR A 1 234 ? 15.362 12.915 -15.153 1.00 97.38 234 THR A CA 1
ATOM 1881 C C . THR A 1 234 ? 16.737 12.768 -14.491 1.00 97.38 234 THR A C 1
ATOM 1883 O O . THR A 1 234 ? 16.880 12.550 -13.276 1.00 97.38 234 THR A O 1
ATOM 1886 N N . CYS A 1 235 ? 17.779 12.854 -15.313 1.00 95.25 235 CYS A N 1
ATOM 1887 C CA . CYS A 1 235 ? 19.164 12.703 -14.889 1.00 95.25 235 CYS A CA 1
ATOM 1888 C C . CYS A 1 235 ? 20.106 13.535 -15.766 1.00 95.25 235 CYS A C 1
ATOM 1890 O O . CYS A 1 235 ? 19.723 14.066 -16.808 1.00 95.25 235 CYS A O 1
ATOM 1892 N N . ASP A 1 236 ? 21.335 13.712 -15.299 1.00 93.88 236 ASP A N 1
ATOM 1893 C CA . ASP A 1 236 ? 22.388 14.447 -15.994 1.00 93.88 236 ASP A CA 1
ATOM 1894 C C . ASP A 1 236 ? 23.739 13.922 -15.485 1.00 93.88 236 ASP A C 1
ATOM 1896 O O . ASP A 1 236 ? 23.869 13.604 -14.296 1.00 93.88 236 ASP A O 1
ATOM 1900 N N . ASP A 1 237 ? 24.729 13.795 -16.365 1.00 92.69 237 ASP A N 1
ATOM 1901 C CA . ASP A 1 237 ? 26.099 13.423 -16.004 1.00 92.69 237 ASP A CA 1
ATOM 1902 C C . ASP A 1 237 ? 26.938 14.643 -15.593 1.00 92.69 237 ASP A C 1
ATOM 1904 O O . ASP A 1 237 ? 27.977 14.510 -14.927 1.00 92.69 237 ASP A O 1
ATOM 1908 N N . ASN A 1 238 ? 26.453 15.848 -15.904 1.00 90.50 238 ASN A N 1
ATOM 1909 C CA . ASN A 1 238 ? 27.033 17.085 -15.433 1.00 90.50 238 ASN A CA 1
ATOM 1910 C C . ASN A 1 238 ? 26.807 17.256 -13.924 1.00 90.50 238 ASN A C 1
ATOM 1912 O O . ASN A 1 238 ? 25.711 17.538 -13.441 1.00 90.50 238 ASN A O 1
ATOM 1916 N N . LYS A 1 239 ? 27.898 17.167 -13.157 1.00 82.19 239 LYS A N 1
ATOM 1917 C CA . LYS A 1 239 ? 27.893 17.304 -11.689 1.00 82.19 239 LYS A CA 1
ATOM 1918 C C . LYS A 1 239 ? 27.437 18.676 -11.188 1.00 82.19 239 LYS A C 1
ATOM 1920 O O . LYS A 1 239 ? 27.103 18.795 -10.009 1.00 82.19 239 LYS A O 1
ATOM 1925 N N . ASP A 1 240 ? 27.459 19.695 -12.045 1.00 86.81 240 ASP A N 1
ATOM 1926 C CA . ASP A 1 240 ? 26.978 21.034 -11.710 1.00 86.81 240 ASP A CA 1
ATOM 1927 C C . ASP A 1 240 ? 25.457 21.173 -11.877 1.00 86.81 240 ASP A C 1
ATOM 1929 O O . ASP A 1 240 ? 24.866 22.105 -11.317 1.00 86.81 240 ASP A O 1
ATOM 1933 N N . THR A 1 241 ? 24.805 20.242 -12.585 1.00 84.12 241 THR A N 1
ATOM 1934 C CA . THR A 1 241 ? 23.348 20.209 -12.709 1.00 84.12 241 THR A CA 1
ATOM 1935 C C . THR A 1 241 ? 22.725 19.894 -11.355 1.00 84.12 241 THR A C 1
ATOM 1937 O O . THR A 1 241 ? 22.989 18.870 -10.721 1.00 84.12 241 THR A O 1
ATOM 1940 N N . LYS A 1 242 ? 21.875 20.808 -10.882 1.00 82.50 242 LYS A N 1
ATOM 1941 C CA . LYS A 1 242 ? 21.161 20.668 -9.614 1.00 82.50 242 LYS A CA 1
ATOM 1942 C C . LYS A 1 242 ? 19.702 20.355 -9.876 1.00 82.50 242 LYS A C 1
ATOM 1944 O O . LYS A 1 242 ? 18.927 21.245 -10.214 1.00 82.50 242 LYS A O 1
ATOM 1949 N N . PHE A 1 243 ? 19.337 19.104 -9.639 1.00 84.50 243 PHE A N 1
ATOM 1950 C CA . PHE A 1 243 ? 17.944 18.703 -9.540 1.00 84.50 243 PHE A CA 1
ATOM 1951 C C . PHE A 1 243 ? 17.408 19.082 -8.160 1.00 84.50 243 PHE A C 1
ATOM 1953 O O . PHE A 1 243 ? 17.903 18.589 -7.142 1.00 84.50 243 PHE A O 1
ATOM 1960 N N . ASN A 1 244 ? 16.392 19.948 -8.115 1.00 86.94 244 ASN A N 1
ATOM 1961 C CA . ASN A 1 244 ? 15.615 20.138 -6.883 1.00 86.94 244 ASN A CA 1
ATOM 1962 C C . ASN A 1 244 ? 14.880 18.838 -6.526 1.00 86.94 244 ASN A C 1
ATOM 1964 O O . ASN A 1 244 ? 14.753 18.483 -5.353 1.00 86.94 244 ASN A O 1
ATOM 1968 N N . VAL A 1 245 ? 14.465 18.113 -7.564 1.00 93.88 245 VAL A N 1
ATOM 1969 C CA . VAL A 1 245 ? 13.906 16.771 -7.520 1.00 93.88 245 VAL A CA 1
ATOM 1970 C C . VAL A 1 245 ? 14.227 16.070 -8.844 1.00 93.88 245 VAL A C 1
ATOM 1972 O O . VAL A 1 245 ? 14.227 16.712 -9.891 1.00 93.88 245 VAL A O 1
ATOM 1975 N N . GLN A 1 246 ? 14.561 14.778 -8.793 1.00 95.19 246 GLN A N 1
ATOM 1976 C CA . GLN A 1 246 ? 14.566 13.943 -9.997 1.00 95.19 246 GLN A CA 1
ATOM 1977 C C . GLN A 1 246 ? 13.124 13.520 -10.250 1.00 95.19 246 GLN A C 1
ATOM 1979 O O . GLN A 1 246 ? 12.478 13.014 -9.332 1.00 95.19 246 GLN A O 1
ATOM 1984 N N . GLU A 1 247 ? 12.632 13.776 -11.452 1.00 97.81 247 GLU A N 1
ATOM 1985 C CA . GLU A 1 247 ? 11.238 13.552 -11.830 1.00 97.81 247 GLU A CA 1
ATOM 1986 C C . GLU A 1 247 ? 11.130 12.254 -12.611 1.00 97.81 247 GLU A C 1
ATOM 1988 O O . GLU A 1 247 ? 11.936 12.015 -13.508 1.00 97.81 247 GLU A O 1
ATOM 1993 N N . ILE A 1 248 ? 10.143 11.429 -12.282 1.00 98.44 248 ILE A N 1
ATOM 1994 C CA . ILE A 1 248 ? 9.814 10.233 -13.051 1.00 98.44 248 ILE A CA 1
ATOM 1995 C C . ILE A 1 248 ? 9.375 10.673 -14.452 1.00 98.44 248 ILE A C 1
ATOM 1997 O O . ILE A 1 248 ? 8.544 11.569 -14.591 1.00 98.44 248 ILE A O 1
ATOM 2001 N N . ILE A 1 249 ? 9.935 10.038 -15.481 1.00 98.50 249 ILE A N 1
ATOM 2002 C CA . ILE A 1 249 ? 9.645 10.287 -16.903 1.00 98.50 249 ILE A CA 1
ATOM 2003 C C . ILE A 1 249 ? 9.114 9.044 -17.624 1.00 98.50 249 ILE A C 1
ATOM 2005 O O . ILE A 1 249 ? 8.455 9.170 -18.655 1.00 98.50 249 ILE A O 1
ATOM 2009 N N . GLU A 1 250 ? 9.292 7.858 -17.043 1.00 98.50 250 GLU A N 1
ATOM 2010 C CA . GLU A 1 250 ? 8.619 6.622 -17.443 1.00 98.50 250 GLU A CA 1
ATOM 2011 C C . GLU A 1 250 ? 8.073 5.905 -16.206 1.00 98.50 250 GLU A C 1
ATOM 2013 O O . GLU A 1 250 ? 8.776 5.719 -15.215 1.00 98.50 250 GLU A O 1
ATOM 2018 N N . PHE A 1 251 ? 6.812 5.480 -16.273 1.00 98.12 251 PHE A N 1
ATOM 2019 C CA . PHE A 1 251 ? 6.153 4.679 -15.247 1.00 98.12 251 PHE A CA 1
ATOM 2020 C C . PHE A 1 251 ? 5.699 3.350 -15.864 1.00 98.12 251 PHE A C 1
ATOM 2022 O O . PHE A 1 251 ? 4.586 3.273 -16.401 1.00 98.12 251 PHE A O 1
ATOM 2029 N N . PRO A 1 252 ? 6.532 2.300 -15.797 1.00 97.75 252 PRO A N 1
ATOM 2030 C CA . PRO A 1 252 ? 6.187 0.970 -16.262 1.00 97.75 252 PRO A CA 1
ATOM 2031 C C . PRO A 1 252 ? 5.850 0.026 -15.105 1.00 97.75 252 PRO A C 1
ATOM 2033 O O . PRO A 1 252 ? 6.220 0.253 -13.951 1.00 97.75 252 PRO A O 1
ATOM 2036 N N . ALA A 1 253 ? 5.134 -1.051 -15.412 1.00 98.12 253 ALA A N 1
ATOM 2037 C CA . ALA A 1 253 ? 4.928 -2.151 -14.485 1.00 98.12 253 ALA A CA 1
ATOM 2038 C C . ALA A 1 253 ? 4.585 -3.463 -15.200 1.00 98.12 253 ALA A C 1
ATOM 2040 O O . ALA A 1 253 ? 3.976 -3.452 -16.265 1.00 98.12 253 ALA A O 1
ATOM 2041 N N . VAL A 1 254 ? 4.895 -4.598 -14.572 1.00 98.44 254 VAL A N 1
ATOM 2042 C CA . VAL A 1 254 ? 4.562 -5.948 -15.050 1.00 98.44 254 VAL A CA 1
ATOM 2043 C C . VAL A 1 254 ? 3.943 -6.758 -13.918 1.00 98.44 254 VAL A C 1
ATOM 2045 O O . VAL A 1 254 ? 4.503 -6.838 -12.824 1.00 98.44 254 VAL A O 1
ATOM 2048 N N . ILE A 1 255 ? 2.790 -7.379 -14.167 1.00 98.62 255 ILE A N 1
ATOM 2049 C CA . ILE A 1 255 ? 2.105 -8.223 -13.182 1.00 98.62 255 ILE A CA 1
ATOM 2050 C C . ILE A 1 255 ? 2.531 -9.688 -13.351 1.00 98.62 255 ILE A C 1
ATOM 2052 O O . ILE A 1 255 ? 2.402 -10.260 -14.434 1.00 98.62 255 ILE A O 1
ATOM 2056 N N . ILE A 1 256 ? 2.956 -10.307 -12.250 1.00 98.62 256 ILE A N 1
ATOM 2057 C CA . ILE A 1 256 ? 3.177 -11.748 -12.101 1.00 98.62 256 ILE A CA 1
ATOM 2058 C C . ILE A 1 256 ? 2.026 -12.345 -11.286 1.00 98.62 256 ILE A C 1
ATOM 2060 O O . ILE A 1 256 ? 1.781 -11.919 -10.154 1.00 98.62 256 ILE A O 1
ATOM 2064 N N . ASP A 1 257 ? 1.370 -13.373 -11.823 1.00 98.25 257 ASP A N 1
ATOM 2065 C CA . ASP A 1 257 ? 0.500 -14.273 -11.063 1.00 98.25 257 ASP A CA 1
ATOM 2066 C C . ASP A 1 257 ? 1.358 -15.309 -10.335 1.00 98.25 257 ASP A C 1
ATOM 2068 O O . ASP A 1 257 ? 1.961 -16.196 -10.945 1.00 98.25 257 ASP A O 1
ATOM 2072 N N . VAL A 1 258 ? 1.429 -15.192 -9.008 1.00 97.88 258 VAL A N 1
ATOM 2073 C CA . VAL A 1 258 ? 2.306 -16.029 -8.176 1.00 97.88 258 VAL A CA 1
ATOM 2074 C C . VAL A 1 258 ? 1.815 -17.474 -8.141 1.00 97.88 258 VAL A C 1
ATOM 2076 O O . VAL A 1 258 ? 2.618 -18.408 -8.105 1.00 97.88 258 VAL A O 1
ATOM 2079 N N . LYS A 1 259 ? 0.494 -17.676 -8.150 1.00 95.75 259 LYS A N 1
ATOM 2080 C CA . LYS A 1 259 ? -0.114 -19.004 -8.055 1.00 95.75 259 LYS A CA 1
ATOM 2081 C C . LYS A 1 259 ? 0.075 -19.780 -9.352 1.00 95.75 259 LYS A C 1
ATOM 2083 O O . LYS A 1 259 ? 0.439 -20.955 -9.307 1.00 95.75 259 LYS A O 1
ATOM 2088 N N . ASN A 1 260 ? -0.200 -19.131 -10.480 1.00 97.25 260 ASN A N 1
ATOM 2089 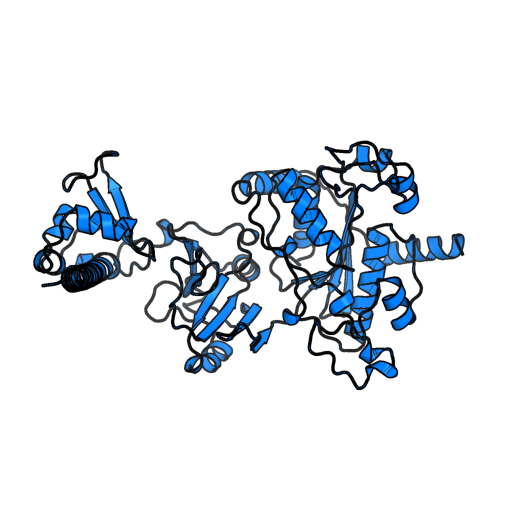C CA . ASN A 1 260 ? -0.109 -19.739 -11.804 1.00 97.25 260 ASN A CA 1
ATOM 2090 C C . ASN A 1 260 ? 1.310 -19.681 -12.386 1.00 97.25 260 ASN A C 1
ATOM 2092 O O . ASN A 1 260 ? 1.590 -20.396 -13.344 1.00 97.25 260 ASN A O 1
ATOM 2096 N N . LYS A 1 261 ? 2.214 -18.907 -11.766 1.00 97.38 261 LYS A N 1
ATOM 2097 C CA . LYS A 1 261 ? 3.606 -18.718 -12.190 1.00 97.38 261 LYS A CA 1
ATOM 2098 C C . LYS A 1 261 ? 3.686 -18.263 -13.648 1.00 97.38 261 LYS A C 1
ATOM 2100 O O . LYS A 1 261 ? 4.342 -18.891 -14.473 1.00 97.38 261 LYS A O 1
ATOM 2105 N N . CYS A 1 262 ? 2.997 -17.174 -13.961 1.00 97.19 262 CYS A N 1
ATOM 2106 C CA . CYS A 1 262 ? 2.990 -16.592 -15.298 1.00 97.19 262 CYS A CA 1
ATOM 2107 C C . CYS A 1 262 ? 2.894 -15.066 -15.234 1.00 97.19 262 CYS A C 1
ATOM 2109 O O . CYS A 1 262 ? 2.526 -14.493 -14.204 1.00 97.19 262 CYS A O 1
ATOM 2111 N N . PHE A 1 263 ? 3.204 -14.406 -16.346 1.00 97.69 263 PHE A N 1
ATOM 2112 C CA . PHE A 1 263 ? 2.872 -12.996 -16.527 1.00 97.69 263 PHE A CA 1
ATOM 2113 C C . PHE A 1 263 ? 1.370 -12.833 -16.789 1.00 97.69 263 PHE A C 1
ATOM 2115 O O . PHE A 1 263 ? 0.721 -13.754 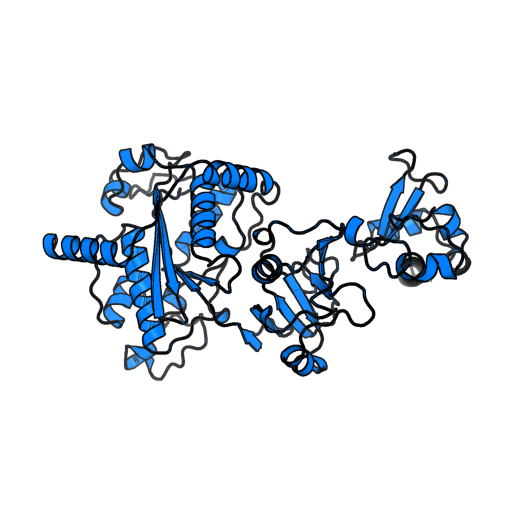-17.284 1.00 97.69 263 PHE A O 1
ATOM 2122 N N . LEU A 1 264 ? 0.820 -11.668 -16.442 1.00 95.56 264 LEU A N 1
ATOM 2123 C CA . LEU A 1 264 ? -0.545 -11.287 -16.818 1.00 95.56 264 LEU A CA 1
ATOM 2124 C C . LEU A 1 264 ? -0.538 -10.177 -17.866 1.00 95.56 264 LEU A C 1
ATOM 2126 O O . LEU A 1 264 ? -0.839 -10.419 -19.030 1.00 95.56 264 LEU A O 1
ATOM 2130 N N . LYS A 1 265 ? -0.209 -8.956 -17.447 1.00 96.12 265 LYS A N 1
ATOM 2131 C CA . LYS A 1 265 ? -0.184 -7.765 -18.297 1.00 96.12 265 LYS A CA 1
ATOM 2132 C C . LYS A 1 265 ? 0.927 -6.825 -17.862 1.00 96.12 265 LYS A C 1
ATOM 2134 O O . LYS A 1 265 ? 1.349 -6.842 -16.700 1.00 96.12 265 LYS A O 1
ATOM 2139 N N . GLY A 1 266 ? 1.373 -6.011 -18.808 1.00 97.06 266 GLY A N 1
ATOM 2140 C CA . GLY A 1 266 ? 2.234 -4.867 -18.571 1.00 97.06 266 GLY A CA 1
ATOM 2141 C C . GLY A 1 266 ? 1.458 -3.559 -18.612 1.00 97.06 266 GLY A C 1
ATOM 2142 O O . GLY A 1 266 ? 0.332 -3.489 -19.105 1.00 97.06 266 GLY A O 1
ATOM 2143 N N . PHE A 1 267 ? 2.086 -2.518 -18.102 1.00 96.75 267 PHE A N 1
ATOM 2144 C CA . PHE A 1 267 ? 1.632 -1.140 -18.148 1.00 96.75 267 PHE A CA 1
ATOM 2145 C C . PHE A 1 267 ? 2.835 -0.265 -18.456 1.00 96.75 267 PHE A C 1
ATOM 2147 O O . PHE A 1 267 ? 3.911 -0.507 -17.916 1.00 96.75 267 PHE A O 1
ATOM 2154 N N . GLN A 1 268 ? 2.652 0.758 -19.283 1.00 96.75 268 GLN A N 1
ATOM 2155 C CA . GLN A 1 268 ? 3.689 1.751 -19.534 1.00 96.75 268 GLN A CA 1
ATOM 2156 C C . GLN A 1 268 ? 3.057 3.108 -19.802 1.00 96.75 268 GLN A C 1
ATOM 2158 O O . GLN A 1 268 ? 2.130 3.247 -20.596 1.00 96.75 268 GLN A O 1
ATOM 2163 N N . THR A 1 269 ? 3.577 4.151 -19.169 1.00 96.88 269 THR A N 1
ATOM 2164 C CA . THR A 1 269 ? 3.254 5.522 -19.549 1.00 96.88 269 THR A CA 1
ATOM 2165 C C . THR A 1 269 ? 4.465 6.418 -19.399 1.00 96.88 269 THR A C 1
ATOM 2167 O O . THR A 1 269 ? 5.190 6.320 -18.415 1.00 96.88 269 THR A O 1
ATOM 2170 N N . TYR A 1 270 ? 4.633 7.348 -20.333 1.00 97.94 270 TYR A N 1
ATOM 2171 C CA . TYR A 1 270 ? 5.559 8.458 -20.157 1.00 97.94 270 TYR A CA 1
ATOM 2172 C C . TYR A 1 270 ? 4.926 9.554 -19.306 1.00 97.94 270 TYR A C 1
ATOM 2174 O O . TYR A 1 270 ? 3.708 9.787 -19.359 1.00 97.94 270 TYR A O 1
ATOM 2182 N N . VAL A 1 271 ? 5.769 10.202 -18.515 1.00 97.94 271 VAL A N 1
ATOM 2183 C CA . VAL A 1 271 ? 5.412 11.272 -17.591 1.00 97.94 271 VAL A CA 1
ATOM 2184 C C . VAL A 1 271 ? 6.113 12.543 -18.045 1.00 97.94 271 VAL A C 1
ATOM 2186 O O . VAL A 1 271 ? 7.296 12.530 -18.374 1.00 97.94 271 VAL A O 1
ATOM 2189 N N . LYS A 1 272 ? 5.365 13.644 -18.084 1.00 98.12 272 LYS A N 1
ATOM 2190 C CA . LYS A 1 272 ? 5.887 14.956 -18.437 1.00 98.12 272 LYS A CA 1
ATOM 2191 C C . LYS A 1 272 ? 6.505 15.621 -17.203 1.00 98.12 272 LYS A C 1
ATOM 2193 O O . LYS A 1 272 ? 5.750 15.975 -16.290 1.00 98.12 272 LYS A O 1
ATOM 2198 N N . PRO A 1 273 ? 7.832 15.839 -17.164 1.00 97.75 273 PRO A N 1
ATOM 2199 C CA . PRO A 1 273 ? 8.453 16.575 -16.074 1.00 97.75 273 PRO A CA 1
ATOM 2200 C C . PRO A 1 273 ? 8.006 18.043 -16.107 1.00 97.75 273 PRO A C 1
ATOM 2202 O O . PRO A 1 273 ? 7.878 18.652 -17.172 1.00 97.75 273 PRO A O 1
ATOM 2205 N N . SER A 1 274 ? 7.736 18.611 -14.935 1.00 96.44 274 SER A N 1
ATOM 2206 C CA . SER A 1 274 ? 7.279 19.993 -14.768 1.00 96.44 274 SER A CA 1
ATOM 2207 C C . SER A 1 274 ? 8.373 20.915 -14.232 1.00 96.44 274 SER A C 1
ATOM 2209 O O . SER A 1 274 ? 8.353 22.103 -14.542 1.00 96.44 274 SER A O 1
ATOM 2211 N N . GLU A 1 275 ? 9.327 20.389 -13.458 1.00 95.31 275 GLU A N 1
ATOM 2212 C CA . GLU A 1 275 ? 10.442 21.167 -12.897 1.00 95.31 275 GLU A CA 1
ATOM 2213 C C . GLU A 1 275 ? 11.624 21.255 -13.866 1.00 95.31 275 GLU A C 1
ATOM 2215 O O . GLU A 1 275 ? 12.203 22.323 -14.071 1.00 95.31 275 GLU A O 1
ATOM 2220 N N . HIS A 1 276 ? 11.955 20.135 -14.504 1.00 93.62 276 HIS A N 1
ATOM 2221 C CA . HIS A 1 276 ? 13.021 19.990 -15.485 1.00 93.62 276 HIS A CA 1
ATOM 2222 C C . HIS A 1 276 ? 12.433 19.465 -16.807 1.00 93.62 276 HIS A C 1
ATOM 2224 O O . HIS A 1 276 ? 12.698 18.328 -17.192 1.00 93.62 276 HIS A O 1
ATOM 2230 N N . PRO A 1 277 ? 11.621 20.280 -17.515 1.00 95.88 277 PRO A N 1
ATOM 2231 C CA . PRO A 1 277 ? 10.832 19.830 -18.664 1.00 95.88 277 PRO A CA 1
ATOM 2232 C C . PRO A 1 277 ? 11.668 19.429 -19.886 1.00 95.88 277 PRO A C 1
ATOM 2234 O O . PRO A 1 277 ? 11.154 18.746 -20.765 1.00 95.88 277 PRO A O 1
ATOM 2237 N N . VAL A 1 278 ? 12.929 19.866 -19.964 1.00 96.88 278 VAL A N 1
ATOM 2238 C CA . VAL A 1 278 ? 13.843 19.546 -21.068 1.00 96.88 278 VAL A CA 1
ATOM 2239 C C . VAL A 1 278 ? 14.824 18.477 -20.601 1.00 96.88 278 VAL A C 1
ATOM 2241 O O . VAL A 1 278 ? 15.596 18.720 -19.670 1.00 96.88 278 VAL A O 1
ATOM 2244 N N . LEU A 1 279 ? 14.798 17.313 -21.250 1.00 97.12 279 LEU A N 1
ATOM 2245 C CA . LEU A 1 279 ? 15.715 16.215 -20.964 1.00 97.12 279 LEU A CA 1
ATOM 2246 C C . LEU A 1 279 ? 17.143 16.595 -21.366 1.00 97.12 279 LEU A C 1
ATOM 2248 O O . LEU A 1 279 ? 17.371 17.244 -22.389 1.00 97.12 279 LEU A O 1
ATOM 2252 N N . SER A 1 280 ? 18.117 16.170 -20.563 1.00 96.88 280 SER A N 1
ATOM 2253 C CA . SER A 1 280 ? 19.521 16.247 -20.962 1.00 96.88 280 SER A CA 1
ATOM 2254 C C . SER A 1 280 ? 19.806 15.247 -22.091 1.00 96.88 280 SER A C 1
ATOM 2256 O O . SER A 1 280 ? 19.103 14.241 -22.251 1.00 96.88 280 SER A O 1
ATOM 2258 N N . GLU A 1 281 ? 20.865 15.503 -22.862 1.00 96.62 281 GLU A N 1
ATOM 2259 C CA . GLU A 1 281 ? 21.363 14.552 -23.864 1.00 96.62 281 GLU A CA 1
ATOM 2260 C C . GLU A 1 281 ? 21.721 13.219 -23.196 1.00 96.62 281 GLU A C 1
ATOM 2262 O O . GLU A 1 281 ? 21.240 12.176 -23.626 1.00 96.62 281 GLU A O 1
ATOM 2267 N N . PHE A 1 282 ? 22.415 13.271 -22.053 1.00 97.00 282 PHE A N 1
ATOM 2268 C CA . PHE A 1 282 ? 22.731 12.095 -21.243 1.00 97.00 282 PHE A CA 1
ATOM 2269 C C . PHE A 1 282 ? 21.486 11.285 -20.852 1.00 97.00 282 PHE A C 1
ATOM 2271 O O . PHE A 1 282 ? 21.486 10.064 -20.965 1.00 97.00 282 PHE A O 1
ATOM 2278 N N . CYS A 1 283 ? 20.411 11.940 -20.407 1.00 96.94 283 CYS A N 1
ATOM 2279 C CA . CYS A 1 283 ? 19.171 11.261 -20.024 1.00 96.94 283 CYS A CA 1
ATOM 2280 C C . CYS A 1 283 ? 18.517 10.564 -21.220 1.00 96.94 283 CYS A C 1
ATOM 2282 O O . CYS A 1 283 ? 18.093 9.414 -21.107 1.00 96.94 283 CYS A O 1
ATOM 2284 N N . THR A 1 284 ? 18.493 11.233 -22.374 1.00 97.31 284 THR A N 1
ATOM 2285 C CA . THR A 1 284 ? 17.944 10.684 -23.622 1.00 97.31 284 THR A CA 1
ATOM 2286 C C . THR A 1 284 ? 18.775 9.495 -24.112 1.00 97.31 284 THR A C 1
ATOM 2288 O O . THR A 1 284 ? 18.222 8.458 -24.465 1.00 97.31 284 THR A O 1
ATOM 2291 N N . GLU A 1 285 ? 20.105 9.602 -24.095 1.00 96.94 285 GLU A N 1
ATOM 2292 C CA . GLU A 1 285 ? 21.014 8.521 -24.495 1.00 96.94 285 GLU A CA 1
ATOM 2293 C C . GLU A 1 285 ? 20.958 7.329 -23.542 1.00 96.94 285 GLU A C 1
ATOM 2295 O O . GLU A 1 285 ? 20.954 6.183 -23.991 1.00 96.94 285 GLU A O 1
ATOM 2300 N N . LEU A 1 286 ? 20.893 7.584 -22.233 1.00 96.31 286 LEU A N 1
ATOM 2301 C CA . LEU A 1 286 ? 20.811 6.541 -21.221 1.00 96.31 286 LEU A CA 1
ATOM 2302 C C . LEU A 1 286 ? 19.487 5.791 -21.343 1.00 96.31 286 LEU A C 1
ATOM 2304 O O . LEU A 1 286 ? 19.503 4.579 -21.525 1.00 96.31 286 LEU A O 1
ATOM 2308 N N . THR A 1 287 ? 18.358 6.501 -21.321 1.00 96.81 287 THR A N 1
ATOM 2309 C CA . THR A 1 287 ? 17.019 5.894 -21.206 1.00 96.81 287 THR A CA 1
ATOM 2310 C C . THR A 1 287 ? 16.377 5.528 -22.547 1.00 96.81 287 THR A C 1
ATOM 2312 O O . THR A 1 287 ? 15.480 4.693 -22.628 1.00 96.81 287 THR A O 1
ATOM 2315 N N . GLY A 1 288 ? 16.831 6.144 -23.640 1.00 96.88 288 GLY A N 1
ATOM 2316 C CA . GLY A 1 288 ? 16.201 6.025 -24.956 1.00 96.88 288 GLY A CA 1
ATOM 2317 C C . GLY A 1 288 ? 14.898 6.817 -25.090 1.00 96.88 288 GLY A C 1
ATOM 2318 O O . GLY A 1 288 ? 14.290 6.791 -26.159 1.00 96.88 288 GLY A O 1
ATOM 2319 N N . ILE A 1 289 ? 14.471 7.525 -24.039 1.00 98.00 289 ILE A N 1
ATOM 2320 C CA . ILE A 1 289 ? 13.244 8.322 -24.024 1.00 98.00 289 ILE A CA 1
ATOM 2321 C C . ILE A 1 289 ? 13.509 9.665 -24.700 1.00 98.00 289 ILE A C 1
ATOM 2323 O O . ILE A 1 289 ? 14.395 10.414 -24.293 1.00 98.00 289 ILE A O 1
ATOM 2327 N N . THR A 1 290 ? 12.715 9.999 -25.714 1.00 98.25 290 THR A N 1
ATOM 2328 C CA . THR A 1 290 ? 12.839 11.259 -26.449 1.00 98.25 290 THR A CA 1
ATOM 2329 C C . THR A 1 290 ? 12.089 12.401 -25.766 1.00 98.25 290 THR A C 1
ATOM 2331 O O . THR A 1 290 ? 11.106 12.204 -25.045 1.00 98.25 290 THR A O 1
ATOM 2334 N N . GLN A 1 291 ? 12.501 13.636 -26.067 1.00 98.50 291 GLN A N 1
ATOM 2335 C CA . GLN A 1 291 ? 11.784 14.833 -25.621 1.00 98.50 291 GLN A CA 1
ATOM 2336 C C . GLN A 1 291 ? 10.312 14.823 -26.072 1.00 98.50 291 GLN A C 1
ATOM 2338 O O . GLN A 1 291 ? 9.424 15.213 -25.322 1.00 98.50 291 GLN A O 1
ATOM 2343 N N . GLU A 1 292 ? 10.038 14.327 -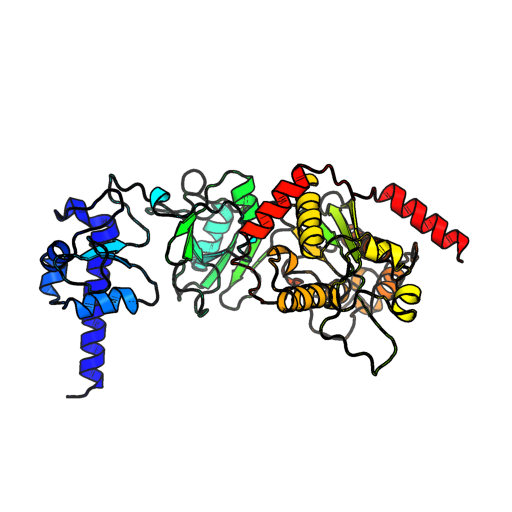27.280 1.00 98.38 292 GLU A N 1
ATOM 2344 C CA . GLU A 1 292 ? 8.685 14.239 -27.839 1.00 98.38 292 GLU A CA 1
ATOM 2345 C C . GLU A 1 292 ? 7.793 13.287 -27.025 1.00 98.38 292 GLU A C 1
ATOM 2347 O O . GLU A 1 292 ? 6.612 13.575 -26.820 1.00 98.38 292 GLU A O 1
ATOM 2352 N N . GLN A 1 293 ? 8.356 12.182 -26.516 1.00 97.75 293 GLN A N 1
ATOM 2353 C CA . GLN A 1 293 ? 7.634 11.228 -25.670 1.00 97.75 293 GLN A CA 1
ATOM 2354 C C . GLN A 1 293 ? 7.240 11.842 -24.324 1.00 97.75 293 GLN A C 1
ATOM 2356 O O . GLN A 1 293 ? 6.088 11.693 -23.912 1.00 97.75 293 GLN A O 1
ATOM 2361 N N . VAL A 1 294 ? 8.148 12.563 -23.655 1.00 97.62 294 VAL A N 1
ATOM 2362 C CA . VAL A 1 294 ? 7.817 13.234 -22.385 1.00 97.62 294 VAL A CA 1
ATOM 2363 C C . VAL A 1 294 ? 6.930 14.460 -22.592 1.00 97.62 294 VAL A C 1
ATOM 2365 O O . VAL A 1 294 ? 6.047 14.714 -21.776 1.00 97.62 294 VAL A O 1
ATOM 2368 N N . ASP A 1 295 ? 7.065 15.181 -23.707 1.00 98.00 295 ASP A N 1
ATOM 2369 C CA . ASP A 1 295 ? 6.206 16.324 -24.029 1.00 98.00 295 ASP A CA 1
ATOM 2370 C C . ASP A 1 295 ? 4.742 15.915 -24.227 1.00 98.00 295 ASP A C 1
ATOM 2372 O O . ASP A 1 295 ? 3.846 16.677 -23.833 1.00 98.00 295 ASP A O 1
ATOM 2376 N N . ALA A 1 296 ? 4.527 14.725 -24.802 1.00 96.56 296 ALA A N 1
ATOM 2377 C CA . ALA A 1 296 ? 3.237 14.050 -24.953 1.00 96.56 296 ALA A CA 1
ATOM 2378 C C . ALA A 1 296 ? 2.836 13.200 -23.726 1.00 96.56 296 ALA A C 1
ATOM 2380 O O . ALA A 1 296 ? 1.756 12.599 -23.714 1.00 96.56 296 ALA A O 1
ATOM 2381 N N . GLY A 1 297 ? 3.697 13.133 -22.707 1.00 95.69 297 GLY A N 1
ATOM 2382 C CA . GLY A 1 297 ? 3.466 12.416 -21.460 1.00 95.69 297 GLY A CA 1
ATOM 2383 C C . GLY A 1 297 ? 2.344 13.027 -20.618 1.00 95.69 297 GLY A C 1
ATOM 2384 O O . GLY A 1 297 ? 1.911 14.164 -20.818 1.00 95.69 297 GLY A O 1
ATOM 2385 N N . VAL A 1 298 ? 1.867 12.254 -19.644 1.00 95.62 298 VAL A N 1
ATOM 2386 C CA . VAL A 1 298 ? 0.854 12.707 -18.675 1.00 95.62 298 VAL A CA 1
ATOM 2387 C C . VAL A 1 298 ? 1.514 13.317 -17.435 1.00 95.62 298 VAL A C 1
ATOM 2389 O O . VAL A 1 298 ? 2.718 13.174 -17.244 1.00 95.62 298 VAL A O 1
ATOM 2392 N N . SER A 1 299 ? 0.750 13.976 -16.559 1.00 96.31 299 SER A N 1
ATOM 2393 C CA . SER A 1 299 ? 1.286 14.364 -15.245 1.00 96.31 299 SER A CA 1
ATOM 2394 C C . SER A 1 299 ? 1.568 13.127 -14.382 1.00 96.31 299 SER A C 1
ATOM 2396 O O . SER A 1 299 ? 0.964 12.069 -14.588 1.00 96.31 299 SER A O 1
ATOM 2398 N N . ILE A 1 300 ? 2.441 13.248 -13.381 1.00 96.44 300 ILE A N 1
ATOM 2399 C CA . ILE A 1 300 ? 2.749 12.137 -12.468 1.00 96.44 300 ILE A CA 1
ATOM 2400 C C . ILE A 1 300 ? 1.509 11.672 -11.682 1.00 96.44 300 ILE A C 1
ATOM 2402 O O . ILE A 1 300 ? 1.296 10.474 -11.512 1.00 96.44 300 ILE A O 1
ATOM 2406 N N . GLU A 1 301 ? 0.629 12.588 -11.276 1.00 94.38 301 GLU A N 1
ATOM 2407 C CA . GLU A 1 301 ? -0.640 12.273 -10.605 1.00 94.38 301 GLU A CA 1
ATOM 2408 C C . GLU A 1 301 ? -1.558 11.450 -11.509 1.00 94.38 301 GLU A C 1
ATOM 2410 O O . GLU A 1 301 ? -2.152 10.459 -11.074 1.00 94.38 301 GLU A O 1
ATOM 2415 N N . THR A 1 302 ? -1.612 11.823 -12.789 1.00 94.44 302 THR A N 1
ATOM 2416 C CA . THR A 1 302 ? -2.366 11.090 -13.805 1.00 94.44 302 THR A CA 1
ATOM 2417 C C . THR A 1 302 ? -1.757 9.708 -14.027 1.00 94.44 302 THR A C 1
ATOM 2419 O O . THR A 1 302 ? -2.492 8.728 -14.073 1.00 94.44 302 THR A O 1
ATOM 2422 N N . ALA A 1 303 ? -0.427 9.585 -14.091 1.00 95.62 303 ALA A N 1
ATOM 2423 C CA . ALA A 1 303 ? 0.246 8.293 -14.223 1.00 95.62 303 ALA A CA 1
ATOM 2424 C C . ALA A 1 303 ? -0.050 7.355 -13.040 1.00 95.62 303 ALA A C 1
ATOM 2426 O O . ALA A 1 303 ? -0.368 6.185 -13.251 1.00 95.62 303 ALA A O 1
ATOM 2427 N N . VAL A 1 304 ? -0.039 7.868 -11.803 1.00 95.81 304 VAL A N 1
ATOM 2428 C CA . VAL A 1 304 ? -0.412 7.097 -10.603 1.00 95.81 304 VAL A CA 1
ATOM 2429 C C . VAL A 1 304 ? -1.877 6.648 -10.657 1.00 95.81 304 VAL A C 1
ATOM 2431 O O . VAL A 1 304 ? -2.179 5.506 -10.301 1.00 95.81 304 VAL A O 1
ATOM 2434 N N . ALA A 1 305 ? -2.788 7.505 -11.126 1.00 94.50 305 ALA A N 1
ATOM 2435 C CA . ALA A 1 305 ? -4.201 7.162 -11.293 1.00 94.50 305 ALA A CA 1
ATOM 2436 C C . ALA A 1 305 ? -4.419 6.122 -12.411 1.00 94.50 305 ALA A C 1
ATOM 2438 O O . ALA A 1 305 ? -5.160 5.155 -12.232 1.00 94.50 305 ALA A O 1
ATOM 2439 N N . MET A 1 306 ? -3.707 6.249 -13.534 1.00 95.12 306 MET A N 1
ATOM 2440 C CA . MET A 1 306 ? -3.712 5.259 -14.614 1.00 95.12 306 MET A CA 1
ATOM 2441 C C . MET A 1 306 ? -3.187 3.901 -14.138 1.00 95.12 306 MET A C 1
ATOM 2443 O O . MET A 1 306 ? -3.811 2.877 -14.415 1.00 95.12 306 MET A O 1
ATOM 2447 N N . PHE A 1 307 ? -2.095 3.887 -13.369 1.00 96.25 307 PHE A N 1
ATOM 2448 C CA . PHE A 1 307 ? -1.554 2.668 -12.770 1.00 96.25 307 PHE A CA 1
ATOM 2449 C C . PHE A 1 307 ? -2.545 2.029 -11.784 1.00 96.25 307 PHE A C 1
ATOM 2451 O O . PHE A 1 307 ? -2.726 0.813 -11.780 1.00 96.25 307 PHE A O 1
ATOM 2458 N N . HIS A 1 308 ? -3.251 2.832 -10.983 1.00 95.62 308 HIS A N 1
ATOM 2459 C CA . HIS A 1 308 ? -4.323 2.342 -10.113 1.00 95.62 308 HIS A CA 1
ATOM 2460 C C . HIS A 1 308 ? -5.432 1.634 -10.907 1.00 95.62 308 HIS A C 1
ATOM 2462 O O . HIS A 1 308 ? -5.805 0.509 -10.571 1.00 95.62 308 HIS A O 1
ATOM 2468 N N . ASN A 1 309 ? -5.910 2.254 -11.991 1.00 94.00 309 ASN A N 1
ATOM 2469 C CA . ASN A 1 309 ? -6.923 1.667 -12.870 1.00 94.00 309 ASN A CA 1
ATOM 2470 C C . ASN A 1 309 ? -6.428 0.392 -13.562 1.00 94.00 309 ASN A C 1
ATOM 2472 O O . ASN A 1 309 ? -7.182 -0.575 -13.665 1.00 94.00 309 ASN A O 1
ATOM 2476 N N . PHE A 1 310 ? -5.161 0.347 -13.976 1.00 95.19 310 PHE A N 1
ATOM 2477 C CA . PHE A 1 310 ? -4.531 -0.859 -14.512 1.00 95.19 310 PHE A CA 1
ATOM 2478 C C . PHE A 1 310 ? -4.580 -2.028 -13.512 1.00 95.19 310 PHE A C 1
ATOM 2480 O O . PHE A 1 310 ? -5.034 -3.123 -13.857 1.00 95.19 310 PHE A O 1
ATOM 2487 N N . LEU A 1 311 ? -4.201 -1.795 -12.249 1.00 96.25 311 LEU A N 1
ATOM 2488 C CA . LEU A 1 311 ? -4.293 -2.813 -11.196 1.00 96.25 311 LEU A CA 1
ATOM 2489 C C . LEU A 1 311 ? -5.747 -3.223 -10.903 1.00 96.25 311 LEU A C 1
ATOM 2491 O O . LEU A 1 311 ? -6.009 -4.387 -10.587 1.00 96.25 311 LEU A O 1
ATOM 2495 N N . ALA A 1 312 ? -6.693 -2.283 -10.991 1.00 94.19 312 ALA A N 1
ATOM 2496 C CA . ALA A 1 312 ? -8.116 -2.544 -10.788 1.00 94.19 312 ALA A CA 1
ATOM 2497 C C . ALA A 1 312 ? -8.680 -3.472 -11.873 1.00 94.19 312 ALA A C 1
ATOM 2499 O O . ALA A 1 312 ? -9.258 -4.513 -11.555 1.00 94.19 312 ALA A O 1
ATOM 2500 N N . ARG A 1 313 ? -8.450 -3.130 -13.149 1.00 92.50 313 ARG A N 1
ATOM 2501 C CA . ARG A 1 313 ? -8.902 -3.890 -14.329 1.00 92.50 313 ARG A CA 1
ATOM 2502 C C . ARG A 1 313 ? -8.349 -5.313 -14.347 1.00 92.50 313 ARG A C 1
ATOM 2504 O O . ARG A 1 313 ? -9.060 -6.244 -14.712 1.00 92.50 313 ARG A O 1
ATOM 2511 N N . ASN A 1 314 ? -7.122 -5.490 -13.860 1.00 94.38 314 ASN A N 1
ATOM 2512 C CA . ASN A 1 314 ? -6.455 -6.788 -13.769 1.00 94.38 314 ASN A CA 1
ATOM 2513 C C . ASN A 1 314 ? -6.724 -7.537 -12.449 1.00 94.38 314 ASN A C 1
ATOM 2515 O O . ASN A 1 314 ? -6.037 -8.503 -12.133 1.00 94.38 314 ASN A O 1
ATOM 2519 N N . ASN A 1 315 ? -7.732 -7.129 -11.666 1.00 94.69 315 ASN A N 1
ATOM 2520 C CA . ASN A 1 315 ? -8.146 -7.775 -10.411 1.00 94.69 315 ASN A CA 1
ATOM 2521 C C . ASN A 1 315 ? -7.066 -7.866 -9.313 1.00 94.69 315 ASN A C 1
ATOM 2523 O O . ASN A 1 315 ? -7.269 -8.581 -8.324 1.00 94.69 315 ASN A O 1
ATOM 2527 N N . VAL A 1 316 ? -5.970 -7.114 -9.442 1.00 97.00 316 VAL A N 1
ATOM 2528 C CA . VAL A 1 316 ? -4.890 -7.036 -8.447 1.00 97.00 316 VAL A CA 1
ATOM 2529 C C . VAL A 1 316 ? -5.352 -6.240 -7.230 1.00 97.00 316 VAL A C 1
ATOM 2531 O O . VAL A 1 316 ? -5.118 -6.612 -6.081 1.00 97.00 316 VAL A O 1
ATOM 2534 N N . LEU A 1 317 ? -6.090 -5.153 -7.453 1.00 95.50 317 LEU A N 1
ATOM 2535 C CA . LEU A 1 317 ? -6.675 -4.397 -6.356 1.00 95.50 317 LEU A CA 1
ATOM 2536 C C . LEU A 1 317 ? -7.656 -5.260 -5.540 1.00 95.50 317 LEU A C 1
ATOM 2538 O O . LEU A 1 317 ? -8.586 -5.887 -6.060 1.00 95.50 317 LEU A O 1
ATOM 2542 N N . GLY A 1 318 ? -7.407 -5.304 -4.227 1.00 93.62 318 GLY A N 1
ATOM 2543 C CA . GLY A 1 318 ? -8.174 -6.095 -3.263 1.00 93.62 318 GLY A CA 1
ATOM 2544 C C . GLY A 1 318 ? -7.732 -7.557 -3.142 1.00 93.62 318 GLY A C 1
ATOM 2545 O O . GLY A 1 318 ? -8.313 -8.285 -2.342 1.00 93.62 318 GLY A O 1
ATOM 2546 N N . SER A 1 319 ? -6.719 -8.004 -3.889 1.00 95.81 319 SER A N 1
ATOM 2547 C CA . SER A 1 319 ? -6.006 -9.250 -3.585 1.00 95.81 319 SER A CA 1
ATOM 2548 C C . SER A 1 319 ? -4.914 -9.010 -2.527 1.00 95.81 319 SER A C 1
ATOM 2550 O O . SER A 1 319 ? -4.748 -7.893 -2.022 1.00 95.81 319 SER A O 1
ATOM 2552 N N . GLU A 1 320 ? -4.163 -10.052 -2.165 1.00 95.19 320 GLU A N 1
ATOM 2553 C CA . GLU A 1 320 ? -2.870 -9.868 -1.506 1.00 95.19 320 GLU A CA 1
ATOM 2554 C C . GLU A 1 320 ? -1.793 -9.670 -2.581 1.00 95.19 320 GLU A C 1
ATOM 2556 O O . GLU A 1 320 ? -1.530 -10.574 -3.365 1.00 95.19 320 GLU A O 1
ATOM 2561 N N . PHE A 1 321 ? -1.182 -8.490 -2.671 1.00 96.94 321 PHE A N 1
ATOM 2562 C CA . PHE A 1 321 ? -0.128 -8.222 -3.655 1.00 96.94 321 PHE A CA 1
ATOM 2563 C C . PHE A 1 321 ? 0.954 -7.307 -3.088 1.00 96.94 321 PHE A C 1
ATOM 2565 O O . PHE A 1 321 ? 0.761 -6.666 -2.048 1.00 96.94 321 PHE A O 1
ATOM 2572 N N . ILE A 1 322 ? 2.090 -7.242 -3.781 1.00 96.50 322 ILE A N 1
ATOM 2573 C CA . ILE A 1 322 ? 3.207 -6.367 -3.422 1.00 96.50 322 ILE A CA 1
ATOM 2574 C C . ILE A 1 322 ? 3.919 -5.828 -4.662 1.00 96.50 322 ILE A C 1
ATOM 2576 O O . ILE A 1 322 ? 3.998 -6.512 -5.683 1.00 96.50 322 ILE A O 1
ATOM 2580 N N . LEU A 1 323 ? 4.448 -4.607 -4.562 1.00 97.69 323 LEU A N 1
ATOM 2581 C CA . LEU A 1 323 ? 5.341 -4.060 -5.578 1.00 97.69 323 LEU A CA 1
ATOM 2582 C C . LEU A 1 323 ? 6.761 -4.609 -5.419 1.00 97.69 323 LEU A C 1
ATOM 2584 O O . LEU A 1 323 ? 7.196 -4.928 -4.311 1.00 97.69 323 LEU A O 1
ATOM 2588 N N . MET A 1 324 ? 7.513 -4.684 -6.509 1.00 98.00 324 MET A N 1
ATOM 2589 C CA . MET A 1 324 ? 8.896 -5.146 -6.513 1.00 98.00 324 MET A CA 1
ATOM 2590 C C . MET A 1 324 ? 9.742 -4.304 -7.466 1.00 98.00 324 MET A C 1
ATOM 2592 O O . MET A 1 324 ? 9.320 -4.037 -8.581 1.00 98.00 324 MET A O 1
ATOM 2596 N N . SER A 1 325 ? 10.944 -3.928 -7.039 1.00 96.19 325 SER A N 1
ATOM 2597 C CA . SER A 1 325 ? 11.883 -3.145 -7.851 1.00 96.19 325 SER A CA 1
ATOM 2598 C C . SER A 1 325 ? 13.317 -3.650 -7.694 1.00 96.19 325 SER A C 1
ATOM 2600 O O . SER A 1 325 ? 13.665 -4.307 -6.699 1.00 96.19 325 SER A O 1
ATOM 2602 N N . CYS A 1 326 ? 14.189 -3.313 -8.651 1.00 94.31 326 CYS A N 1
ATOM 2603 C CA . CYS A 1 326 ? 15.619 -3.636 -8.616 1.00 94.31 326 CYS A CA 1
ATOM 2604 C C . CYS A 1 326 ? 16.440 -2.625 -7.795 1.00 94.31 326 CYS A C 1
ATOM 2606 O O . CYS A 1 326 ? 17.498 -2.129 -8.186 1.00 94.31 326 CYS A O 1
ATOM 2608 N N . GLY A 1 327 ? 16.000 -2.361 -6.568 1.00 91.31 327 GLY A N 1
ATOM 2609 C CA . GLY A 1 327 ? 16.660 -1.418 -5.678 1.00 91.31 327 GLY A CA 1
ATOM 2610 C C . GLY A 1 327 ? 15.679 -0.700 -4.773 1.00 91.31 327 GLY A C 1
ATOM 2611 O O . GLY A 1 327 ? 14.511 -1.049 -4.682 1.00 91.31 327 GLY A O 1
ATOM 2612 N N . ASP A 1 328 ? 16.171 0.312 -4.062 1.00 91.69 328 ASP A N 1
ATOM 2613 C CA . ASP A 1 328 ? 15.293 1.210 -3.305 1.00 91.69 328 ASP A CA 1
ATOM 2614 C C . ASP A 1 328 ? 15.103 2.556 -4.022 1.00 91.69 328 ASP A C 1
ATOM 2616 O O . ASP A 1 328 ? 14.500 3.451 -3.436 1.00 91.69 328 ASP A O 1
ATOM 2620 N N . PHE A 1 329 ? 15.709 2.755 -5.201 1.00 93.56 329 PHE A N 1
ATOM 2621 C CA . PHE A 1 329 ? 15.726 4.056 -5.870 1.00 93.56 329 PHE A CA 1
ATOM 2622 C C . PHE A 1 329 ? 14.317 4.468 -6.289 1.00 93.56 329 PHE A C 1
ATOM 2624 O O . PHE A 1 329 ? 13.879 5.530 -5.868 1.00 93.56 329 PHE A O 1
ATOM 2631 N N . ASP A 1 330 ? 13.585 3.594 -6.972 1.00 94.69 330 ASP A N 1
ATOM 2632 C CA . ASP A 1 330 ? 12.278 3.869 -7.582 1.00 94.69 330 ASP A CA 1
ATOM 2633 C C . ASP A 1 330 ? 11.245 4.336 -6.556 1.00 94.69 330 ASP A C 1
ATOM 2635 O O . ASP A 1 330 ? 10.707 5.442 -6.627 1.00 94.69 330 ASP A O 1
ATOM 2639 N N . GLY A 1 331 ? 11.050 3.542 -5.499 1.00 92.44 331 GLY A N 1
ATOM 2640 C CA . GLY A 1 331 ? 10.153 3.907 -4.405 1.00 92.44 331 GLY A CA 1
ATOM 2641 C C . GLY A 1 331 ? 10.602 5.169 -3.652 1.00 92.44 331 GLY A C 1
ATOM 2642 O O . GLY A 1 331 ? 9.772 5.918 -3.134 1.00 92.44 331 GLY A O 1
ATOM 2643 N N . LYS A 1 332 ? 11.913 5.463 -3.601 1.00 92.88 332 LYS A N 1
ATOM 2644 C CA . LYS A 1 332 ? 12.434 6.720 -3.029 1.00 92.88 332 LYS A CA 1
ATOM 2645 C C . LYS A 1 332 ? 12.274 7.908 -3.982 1.00 92.88 332 LYS A C 1
ATOM 2647 O O . LYS A 1 332 ? 12.111 9.019 -3.481 1.00 92.88 332 LYS A O 1
ATOM 2652 N N . ALA A 1 333 ? 12.341 7.703 -5.294 1.00 94.62 333 ALA A N 1
ATOM 2653 C CA . ALA A 1 333 ? 12.143 8.726 -6.313 1.00 94.62 333 ALA A CA 1
ATOM 2654 C C . ALA A 1 333 ? 10.685 9.193 -6.296 1.00 94.62 333 ALA A C 1
ATOM 2656 O O . ALA A 1 333 ? 10.442 10.367 -6.021 1.00 94.62 333 ALA A O 1
ATOM 2657 N N . LEU A 1 334 ? 9.730 8.256 -6.381 1.00 95.25 334 LEU A N 1
ATOM 2658 C CA . LEU A 1 334 ? 8.299 8.559 -6.262 1.00 95.25 334 LEU A CA 1
ATOM 2659 C C . LEU A 1 334 ? 7.977 9.279 -4.954 1.00 95.25 334 LEU A C 1
ATOM 2661 O O . LEU A 1 334 ? 7.228 10.252 -4.943 1.00 95.25 334 LEU A O 1
ATOM 2665 N N . LYS A 1 335 ? 8.573 8.836 -3.840 1.00 93.31 335 LYS A N 1
ATOM 2666 C CA . LYS A 1 335 ? 8.433 9.533 -2.561 1.00 93.31 335 LYS A CA 1
ATOM 2667 C C . LYS A 1 335 ? 8.888 10.992 -2.650 1.00 93.31 335 LYS A C 1
ATOM 2669 O O . LYS A 1 335 ? 8.156 11.874 -2.210 1.00 93.31 335 LYS A O 1
ATOM 2674 N N . LYS A 1 336 ? 10.112 11.237 -3.126 1.00 93.81 336 LYS A N 1
ATOM 2675 C CA . LYS A 1 336 ? 10.691 12.587 -3.170 1.00 93.81 336 LYS A CA 1
ATOM 2676 C C . LYS A 1 336 ? 9.869 13.501 -4.065 1.00 93.81 336 LYS A C 1
ATOM 2678 O O . LYS A 1 336 ? 9.615 14.637 -3.685 1.00 93.81 336 LYS A O 1
ATOM 2683 N N . GLU A 1 337 ? 9.440 12.997 -5.215 1.00 95.88 337 GLU A N 1
ATOM 2684 C CA . GLU A 1 337 ? 8.601 13.749 -6.139 1.00 95.88 337 GLU A CA 1
ATOM 2685 C C . GLU A 1 337 ? 7.221 14.040 -5.547 1.00 95.88 337 GLU A C 1
ATOM 2687 O O . GLU A 1 337 ? 6.773 15.182 -5.598 1.00 95.88 337 GLU A O 1
ATOM 2692 N N . ALA A 1 338 ? 6.600 13.068 -4.875 1.00 94.31 338 ALA A N 1
ATOM 2693 C CA . ALA A 1 338 ? 5.339 13.267 -4.164 1.00 94.31 338 ALA A CA 1
ATOM 2694 C C . ALA A 1 338 ? 5.438 14.261 -3.002 1.00 94.31 338 ALA A C 1
ATOM 2696 O O . ALA A 1 338 ? 4.500 15.019 -2.776 1.00 94.31 338 ALA A O 1
ATOM 2697 N N . GLU A 1 339 ? 6.554 14.283 -2.266 1.00 93.19 339 GLU A N 1
ATOM 2698 C CA . GLU A 1 339 ? 6.821 15.289 -1.228 1.00 93.19 339 GLU A CA 1
ATOM 2699 C C . GLU A 1 339 ? 7.063 16.680 -1.825 1.00 93.19 339 GLU A C 1
ATOM 2701 O O . GLU A 1 339 ? 6.645 17.673 -1.234 1.00 93.19 339 GLU A O 1
ATOM 2706 N N . TYR A 1 340 ? 7.720 16.755 -2.983 1.00 94.25 340 TYR A N 1
ATOM 2707 C CA . TYR A 1 340 ? 8.053 18.016 -3.639 1.00 94.25 340 TYR A CA 1
ATOM 2708 C C . TYR A 1 340 ? 6.834 18.670 -4.301 1.00 94.25 340 TYR A C 1
ATOM 2710 O O . TYR A 1 340 ? 6.585 19.856 -4.103 1.00 94.25 340 TYR A O 1
ATOM 2718 N N . LYS A 1 341 ? 6.065 17.885 -5.062 1.00 93.31 341 LYS A N 1
ATOM 2719 C CA . LYS A 1 341 ? 4.878 18.333 -5.807 1.00 93.31 341 LYS A CA 1
ATOM 2720 C C . LYS A 1 341 ? 3.588 18.261 -4.985 1.00 93.31 341 LYS A C 1
ATOM 2722 O O . LYS A 1 341 ? 2.560 18.772 -5.413 1.00 93.31 341 LYS A O 1
ATOM 2727 N N . ASP A 1 342 ? 3.653 17.655 -3.798 1.00 91.88 342 ASP A N 1
ATOM 2728 C CA . ASP A 1 342 ? 2.537 17.489 -2.868 1.00 91.88 342 ASP A CA 1
ATOM 2729 C C . ASP A 1 342 ? 1.322 16.816 -3.529 1.00 91.88 342 ASP A C 1
ATOM 2731 O O . ASP A 1 342 ? 0.262 17.416 -3.677 1.00 91.88 342 ASP A O 1
ATOM 2735 N N . PHE A 1 343 ? 1.452 15.555 -3.944 1.00 90.75 343 PHE A N 1
ATOM 2736 C CA . PHE A 1 343 ? 0.325 14.783 -4.484 1.00 90.75 343 PHE A CA 1
ATOM 2737 C C . PHE A 1 343 ? 0.047 13.501 -3.697 1.00 90.75 343 PHE A C 1
ATOM 2739 O O . PHE A 1 343 ? 0.876 13.001 -2.926 1.00 90.75 343 PHE A O 1
ATOM 2746 N N . PHE A 1 344 ? -1.171 12.979 -3.868 1.00 90.62 344 PHE A N 1
ATOM 2747 C CA . PHE A 1 344 ? -1.614 11.761 -3.204 1.00 90.62 344 PHE A CA 1
ATOM 2748 C C . PHE A 1 344 ? -0.972 10.518 -3.831 1.00 90.62 344 PHE A C 1
ATOM 2750 O O . PHE A 1 344 ? -1.039 10.303 -5.038 1.00 90.62 344 PHE A O 1
ATOM 2757 N N . VAL A 1 345 ? -0.417 9.653 -2.982 1.00 91.88 345 VAL A N 1
ATOM 2758 C CA . VAL A 1 345 ? 0.112 8.343 -3.381 1.00 91.88 345 VAL A CA 1
ATOM 2759 C C . VAL A 1 345 ? -0.660 7.247 -2.637 1.00 91.88 345 VAL A C 1
ATOM 2761 O O . VAL A 1 345 ? -0.610 7.230 -1.396 1.00 91.88 345 VAL A O 1
ATOM 2764 N N . PRO A 1 346 ? -1.332 6.317 -3.351 1.00 92.75 346 PRO A N 1
ATOM 2765 C CA . PRO A 1 346 ? -1.965 5.144 -2.756 1.00 92.75 346 PRO A CA 1
ATOM 2766 C C . PRO A 1 346 ? -1.007 4.354 -1.861 1.00 92.75 346 PRO A C 1
ATOM 2768 O O . PRO A 1 346 ? 0.186 4.241 -2.139 1.00 92.75 346 PRO A O 1
ATOM 2771 N N . SER A 1 347 ? -1.514 3.774 -0.775 1.00 90.69 347 SER A N 1
ATOM 2772 C CA . SER A 1 347 ? -0.663 3.164 0.248 1.00 90.69 347 SER A CA 1
ATOM 2773 C C . SER A 1 347 ? 0.210 2.008 -0.246 1.00 90.69 347 SER A C 1
ATOM 2775 O O . SER A 1 347 ? 1.329 1.861 0.241 1.00 90.69 347 SER A O 1
ATOM 2777 N N . TYR A 1 348 ? -0.249 1.232 -1.232 1.00 93.00 348 TYR A N 1
ATOM 2778 C CA . TYR A 1 348 ? 0.517 0.118 -1.803 1.00 93.00 348 TYR A CA 1
ATOM 2779 C C . TYR A 1 348 ? 1.760 0.566 -2.590 1.00 93.00 348 TYR A C 1
ATOM 2781 O O . TYR A 1 348 ? 2.670 -0.231 -2.761 1.00 93.00 348 TYR A O 1
ATOM 2789 N N . LEU A 1 349 ? 1.836 1.829 -3.034 1.00 94.12 349 LEU A N 1
ATOM 2790 C CA . LEU A 1 349 ? 3.016 2.395 -3.710 1.00 94.12 349 LEU A CA 1
ATOM 2791 C C . LEU A 1 349 ? 4.124 2.826 -2.735 1.00 94.12 349 LEU A C 1
ATOM 2793 O O . LEU A 1 349 ? 5.186 3.275 -3.156 1.00 94.12 349 LEU A O 1
ATOM 2797 N N . LYS A 1 350 ? 3.890 2.709 -1.422 1.00 90.75 350 LYS A N 1
ATOM 2798 C CA . LYS A 1 350 ? 4.830 3.140 -0.369 1.00 90.75 350 LYS A CA 1
ATOM 2799 C C . LYS A 1 350 ? 5.654 1.990 0.213 1.00 90.75 350 LYS A C 1
ATOM 2801 O O . LYS A 1 350 ? 6.565 2.232 1.010 1.00 90.75 350 LYS A O 1
ATOM 2806 N N . GLU A 1 351 ? 5.330 0.761 -0.174 1.00 90.75 351 GLU A N 1
ATOM 2807 C CA . GLU A 1 351 ? 5.942 -0.484 0.283 1.00 90.75 351 GLU A CA 1
ATOM 2808 C C . GLU A 1 351 ? 6.311 -1.340 -0.931 1.00 90.75 351 GLU A C 1
ATOM 2810 O O . GLU A 1 351 ? 5.527 -1.461 -1.871 1.00 90.75 351 GLU A O 1
ATOM 2815 N N . TRP A 1 352 ? 7.503 -1.933 -0.924 1.00 94.44 352 TRP A N 1
ATOM 2816 C CA . TRP A 1 352 ? 7.974 -2.771 -2.025 1.00 94.44 352 TRP A CA 1
ATOM 2817 C C . TRP A 1 352 ? 8.998 -3.800 -1.551 1.00 94.44 352 TRP A C 1
ATOM 2819 O O . TRP A 1 352 ? 9.636 -3.653 -0.509 1.00 94.44 352 TRP A O 1
ATOM 2829 N N . ILE A 1 353 ? 9.191 -4.851 -2.340 1.00 94.50 353 ILE A N 1
ATOM 2830 C CA . ILE A 1 353 ? 10.321 -5.764 -2.200 1.00 94.50 353 ILE A CA 1
ATOM 2831 C C . ILE A 1 353 ? 11.468 -5.239 -3.056 1.00 94.50 353 ILE A C 1
ATOM 2833 O O . ILE A 1 353 ? 11.366 -5.160 -4.277 1.00 94.50 353 ILE A O 1
ATOM 2837 N N . ASN A 1 354 ? 12.596 -4.937 -2.419 1.00 93.31 354 ASN A N 1
ATOM 2838 C CA . ASN A 1 354 ? 13.851 -4.770 -3.139 1.00 93.31 354 ASN A CA 1
ATOM 2839 C C . ASN A 1 354 ? 14.391 -6.159 -3.492 1.00 93.31 354 ASN A C 1
ATOM 2841 O O . ASN A 1 354 ? 14.971 -6.843 -2.637 1.00 93.31 354 ASN A O 1
ATOM 2845 N N . ILE A 1 355 ? 14.208 -6.572 -4.748 1.00 93.31 355 ILE A N 1
ATOM 2846 C CA . ILE A 1 355 ? 14.583 -7.918 -5.190 1.00 93.31 355 ILE A CA 1
ATOM 2847 C C . ILE A 1 355 ? 16.077 -8.172 -5.006 1.00 93.31 355 ILE A C 1
ATOM 2849 O O . ILE A 1 355 ? 16.443 -9.281 -4.653 1.00 93.31 355 ILE A O 1
ATOM 2853 N N . LYS A 1 356 ? 16.951 -7.158 -5.083 1.00 89.62 356 LYS A N 1
ATOM 2854 C CA . LYS A 1 356 ? 18.395 -7.361 -4.876 1.00 89.62 356 LYS A CA 1
ATOM 2855 C C . LYS A 1 356 ? 18.707 -7.963 -3.511 1.00 89.62 356 LYS A C 1
ATOM 2857 O O . LYS A 1 356 ? 19.617 -8.774 -3.386 1.00 89.62 356 LYS A O 1
ATOM 2862 N N . LYS A 1 357 ? 17.944 -7.566 -2.486 1.00 86.38 357 LYS A N 1
ATOM 2863 C CA . LYS A 1 357 ? 18.087 -8.076 -1.116 1.00 86.38 357 LYS A CA 1
ATOM 2864 C C . LYS A 1 357 ? 17.331 -9.393 -0.892 1.00 86.38 357 LYS A C 1
ATOM 2866 O O . LYS A 1 357 ? 17.659 -10.120 0.043 1.00 86.38 357 LYS A O 1
ATOM 2871 N N . ALA A 1 358 ? 16.297 -9.656 -1.690 1.00 89.31 358 ALA A N 1
ATOM 2872 C CA . ALA A 1 358 ? 15.428 -10.824 -1.567 1.00 89.31 358 ALA A CA 1
ATOM 2873 C C . ALA A 1 358 ? 15.807 -11.975 -2.518 1.00 89.31 358 ALA A C 1
ATOM 2875 O O . ALA A 1 358 ? 15.309 -13.084 -2.349 1.00 89.31 358 ALA A O 1
ATOM 2876 N N . PHE A 1 359 ? 16.676 -11.730 -3.503 1.00 90.62 359 PHE A N 1
ATOM 2877 C CA . PHE A 1 359 ? 16.988 -12.684 -4.558 1.00 90.62 359 PHE A CA 1
ATOM 2878 C C . PHE A 1 359 ? 17.704 -13.922 -3.991 1.00 90.62 359 PHE A C 1
ATOM 2880 O O . PHE A 1 359 ? 18.735 -13.795 -3.322 1.00 90.62 359 PHE A O 1
ATOM 2887 N N . PRO A 1 360 ? 17.192 -15.136 -4.244 1.00 89.75 360 PRO A N 1
ATOM 2888 C CA . PRO A 1 360 ? 17.665 -16.344 -3.582 1.00 89.75 360 PRO A CA 1
ATOM 2889 C C . PRO A 1 360 ? 18.869 -16.965 -4.306 1.00 89.75 360 PRO A C 1
ATOM 2891 O O . PRO A 1 360 ? 18.761 -18.042 -4.885 1.00 89.75 360 PRO A O 1
ATOM 2894 N N . LEU A 1 361 ? 20.046 -16.329 -4.238 1.00 87.12 361 LEU A N 1
ATOM 2895 C CA . LEU A 1 361 ? 21.270 -16.821 -4.905 1.00 87.12 361 LEU A CA 1
ATOM 2896 C C . LEU A 1 361 ? 21.620 -18.286 -4.591 1.00 87.12 361 LEU A C 1
ATOM 2898 O O . LEU A 1 361 ? 22.175 -18.977 -5.443 1.00 87.12 361 LEU A O 1
ATOM 2902 N N . HIS A 1 362 ? 21.263 -18.776 -3.402 1.00 84.56 362 HIS A N 1
ATOM 2903 C CA . HIS A 1 362 ? 21.463 -20.167 -2.985 1.00 84.56 362 HIS A CA 1
ATOM 2904 C C . HIS A 1 362 ? 20.748 -21.201 -3.872 1.00 84.56 362 HIS A C 1
ATOM 2906 O O . HIS A 1 362 ? 21.134 -22.368 -3.857 1.00 84.56 362 HIS A O 1
ATOM 2912 N N . LEU A 1 363 ? 19.730 -20.796 -4.642 1.00 88.06 363 LEU A N 1
ATOM 2913 C CA . LEU A 1 363 ? 19.055 -21.666 -5.609 1.00 88.06 363 LEU A CA 1
ATOM 2914 C C . LEU A 1 363 ? 19.849 -21.834 -6.912 1.00 88.06 363 LEU A C 1
ATOM 2916 O O . LEU A 1 363 ? 19.664 -22.831 -7.600 1.00 88.06 363 LEU A O 1
ATOM 2920 N N . TYR A 1 364 ? 20.751 -20.901 -7.222 1.00 87.81 364 TYR A N 1
ATOM 2921 C CA . TYR A 1 364 ? 21.415 -20.814 -8.527 1.00 87.81 364 TYR A CA 1
ATOM 2922 C C . TYR A 1 364 ? 22.926 -21.043 -8.471 1.00 87.81 364 TYR A C 1
ATOM 2924 O O . TYR A 1 364 ? 23.530 -21.490 -9.441 1.00 87.81 364 TYR A O 1
ATOM 2932 N N . LYS A 1 365 ? 23.564 -20.731 -7.340 1.00 80.81 365 LYS A N 1
ATOM 2933 C CA . LYS A 1 365 ? 25.023 -20.737 -7.204 1.00 80.81 365 LYS A CA 1
ATOM 2934 C C . LYS A 1 365 ? 25.455 -21.630 -6.039 1.00 80.81 365 LYS A C 1
ATOM 2936 O O . LYS A 1 365 ? 25.077 -21.401 -4.891 1.00 80.81 365 LYS A O 1
ATOM 2941 N N . GLU A 1 366 ? 26.292 -22.631 -6.335 1.00 78.44 366 GLU A N 1
ATOM 2942 C CA . GLU A 1 366 ? 26.794 -23.623 -5.362 1.00 78.44 366 GLU A CA 1
ATOM 2943 C C . GLU A 1 366 ? 27.440 -22.980 -4.130 1.00 78.44 366 GLU A C 1
ATOM 2945 O O . GLU A 1 366 ? 27.235 -23.436 -3.005 1.00 78.44 366 GLU A O 1
ATOM 2950 N N . GLU A 1 367 ? 28.184 -21.892 -4.333 1.00 76.12 367 GLU A N 1
ATOM 2951 C CA . GLU A 1 367 ? 28.889 -21.165 -3.273 1.00 76.12 367 GLU A CA 1
ATOM 2952 C C . GLU A 1 367 ? 27.954 -20.575 -2.202 1.00 76.12 367 GLU A C 1
ATOM 2954 O O . GLU A 1 367 ? 28.397 -20.342 -1.079 1.00 76.12 367 GLU A O 1
ATOM 2959 N N . PHE A 1 368 ? 26.658 -20.422 -2.503 1.00 74.25 368 PHE A N 1
ATOM 2960 C CA . PHE A 1 368 ? 25.648 -19.910 -1.573 1.00 74.25 368 PHE A CA 1
ATOM 2961 C C . PHE A 1 368 ? 24.733 -21.000 -0.988 1.00 74.25 368 PHE A C 1
ATOM 2963 O O . PHE A 1 368 ? 23.895 -20.693 -0.145 1.00 74.25 368 PHE A O 1
ATOM 2970 N N . LYS A 1 369 ? 24.879 -22.286 -1.353 1.00 68.50 369 LYS A N 1
ATOM 2971 C CA . LYS A 1 369 ? 23.963 -23.361 -0.899 1.00 68.50 369 LYS A CA 1
ATOM 2972 C C . LYS A 1 369 ? 23.949 -23.617 0.609 1.00 68.50 369 LYS A C 1
ATOM 2974 O O . LYS A 1 369 ? 22.967 -24.141 1.129 1.00 68.50 369 LYS A O 1
ATOM 2979 N N . GLN A 1 370 ? 25.035 -23.296 1.314 1.00 60.59 370 GLN A N 1
ATOM 2980 C CA . GLN A 1 370 ? 25.102 -23.437 2.776 1.00 60.59 370 GLN A CA 1
ATOM 2981 C C . GLN A 1 370 ? 24.517 -22.228 3.517 1.00 60.59 370 GLN A C 1
ATOM 2983 O O . GLN A 1 370 ? 24.296 -22.293 4.726 1.00 60.59 370 GLN A O 1
ATOM 2988 N N . GLU A 1 371 ? 24.239 -21.136 2.807 1.00 58.78 371 GLU A N 1
ATOM 2989 C CA . GLU A 1 371 ? 23.583 -19.963 3.357 1.00 58.78 371 GLU A CA 1
ATOM 2990 C C . GLU A 1 371 ? 22.071 -20.142 3.182 1.00 58.78 371 GLU A C 1
ATOM 2992 O O . GLU A 1 371 ? 21.490 -19.807 2.154 1.00 58.78 371 GLU A O 1
ATOM 2997 N N . THR A 1 372 ? 21.386 -20.672 4.199 1.00 49.69 372 THR A N 1
ATOM 2998 C CA . THR A 1 372 ? 19.940 -20.440 4.317 1.00 49.69 372 THR A CA 1
ATOM 2999 C C . THR A 1 372 ? 19.750 -18.937 4.489 1.00 49.69 372 THR A C 1
ATOM 3001 O O . THR A 1 372 ? 19.889 -18.418 5.599 1.00 49.69 372 THR A O 1
ATOM 3004 N N . VAL A 1 373 ? 19.507 -18.218 3.390 1.00 51.84 373 VAL A N 1
ATOM 3005 C CA . VAL A 1 373 ? 19.305 -16.766 3.402 1.00 51.84 373 VAL A CA 1
ATOM 3006 C C . VAL A 1 373 ? 17.957 -16.476 4.059 1.00 51.84 373 VAL A C 1
ATOM 3008 O O . VAL A 1 373 ? 16.922 -16.346 3.415 1.00 51.84 373 VAL A O 1
ATOM 3011 N N . ILE A 1 374 ? 17.985 -16.395 5.386 1.00 46.91 374 ILE A N 1
ATOM 3012 C CA . ILE A 1 374 ? 16.878 -15.974 6.241 1.00 46.91 374 ILE A CA 1
ATOM 3013 C C . ILE A 1 374 ? 17.318 -14.701 6.979 1.00 46.91 374 ILE A C 1
ATOM 3015 O O . ILE A 1 374 ? 17.281 -14.668 8.202 1.00 46.91 374 ILE A O 1
ATOM 3019 N N . ASN A 1 375 ? 17.843 -13.680 6.283 1.00 40.66 375 ASN A N 1
ATOM 3020 C CA . ASN A 1 375 ? 17.699 -12.262 6.665 1.00 40.66 375 ASN A CA 1
ATOM 3021 C C . ASN A 1 375 ? 18.519 -11.271 5.819 1.00 40.66 375 ASN A C 1
ATOM 3023 O O . ASN A 1 375 ? 19.703 -11.432 5.545 1.00 40.66 375 ASN A O 1
ATOM 3027 N N . VAL A 1 376 ? 17.851 -10.149 5.573 1.00 44.88 376 VAL A N 1
ATOM 3028 C CA . VAL A 1 376 ? 18.074 -9.016 4.660 1.00 44.88 376 VAL A CA 1
ATOM 3029 C C . VAL A 1 376 ? 19.231 -8.074 5.077 1.00 44.88 376 VAL A C 1
ATOM 3031 O O . VAL A 1 376 ? 19.194 -6.879 4.801 1.00 44.88 376 VAL A O 1
ATOM 3034 N N . ARG A 1 377 ? 20.263 -8.528 5.807 1.00 39.88 377 ARG A N 1
ATOM 3035 C CA . ARG A 1 377 ? 21.270 -7.593 6.382 1.00 39.88 377 ARG A CA 1
ATOM 3036 C C . ARG A 1 377 ? 22.741 -7.974 6.261 1.00 39.88 377 ARG A C 1
ATOM 3038 O O . ARG A 1 377 ? 23.584 -7.195 6.702 1.00 39.88 377 ARG A O 1
ATOM 3045 N N . THR A 1 378 ? 23.082 -9.106 5.660 1.00 40.62 378 THR A N 1
ATOM 3046 C CA . THR A 1 378 ? 24.484 -9.451 5.397 1.00 40.62 378 THR A CA 1
ATOM 3047 C C . THR A 1 378 ? 24.859 -9.049 3.976 1.00 40.62 378 THR A C 1
ATOM 3049 O O . THR A 1 378 ? 24.228 -9.457 3.015 1.00 40.62 378 THR A O 1
ATOM 3052 N N . THR A 1 379 ? 25.897 -8.225 3.838 1.00 43.34 379 THR A N 1
ATOM 3053 C CA . THR A 1 379 ? 26.424 -7.717 2.557 1.00 43.34 379 THR A CA 1
ATOM 3054 C C . THR A 1 379 ? 27.169 -8.766 1.724 1.00 43.34 379 THR A C 1
ATOM 3056 O O . THR A 1 379 ? 27.638 -8.455 0.633 1.00 43.34 379 THR A O 1
ATOM 3059 N N . LYS A 1 380 ? 27.296 -10.003 2.216 1.00 43.06 380 LYS A N 1
ATOM 3060 C CA . LYS A 1 380 ? 27.806 -11.143 1.445 1.00 43.06 380 LYS A CA 1
ATOM 3061 C C . LYS A 1 380 ? 26.614 -11.847 0.791 1.00 43.06 380 LYS A C 1
ATOM 3063 O O . LYS A 1 380 ? 25.679 -12.187 1.504 1.00 43.06 380 LYS A O 1
ATOM 3068 N N . GLY A 1 381 ? 26.640 -11.996 -0.536 1.00 52.41 381 GLY A N 1
ATOM 3069 C CA . GLY A 1 381 ? 25.583 -12.681 -1.296 1.00 52.41 381 GLY A CA 1
ATOM 3070 C C . GLY A 1 381 ? 24.408 -11.811 -1.760 1.00 52.41 381 GLY A C 1
ATOM 3071 O O . GLY A 1 381 ? 23.314 -12.328 -1.945 1.00 52.41 381 GLY A O 1
ATOM 3072 N N . VAL A 1 382 ? 24.602 -10.502 -1.954 1.00 66.00 382 VAL A N 1
ATOM 3073 C CA . VAL A 1 382 ? 23.583 -9.609 -2.543 1.00 66.00 382 VAL A CA 1
ATOM 3074 C C . VAL A 1 382 ? 23.959 -9.335 -4.000 1.00 66.00 382 VAL A C 1
ATOM 3076 O O . VAL A 1 382 ? 25.084 -8.914 -4.270 1.00 66.00 382 VAL A O 1
ATOM 3079 N N . VAL A 1 383 ? 23.033 -9.558 -4.933 1.00 82.44 383 VAL A N 1
ATOM 3080 C CA . VAL A 1 383 ? 23.208 -9.186 -6.351 1.00 82.44 383 VAL A CA 1
ATOM 3081 C C . VAL A 1 383 ? 23.315 -7.662 -6.502 1.00 82.44 383 VAL A C 1
ATOM 3083 O O . VAL A 1 383 ? 22.648 -6.899 -5.794 1.00 82.44 383 VAL A O 1
ATOM 3086 N N . ARG A 1 384 ? 24.162 -7.176 -7.416 1.00 86.50 384 ARG A N 1
ATOM 3087 C CA . ARG A 1 384 ? 24.387 -5.728 -7.595 1.00 86.50 384 ARG A CA 1
ATOM 3088 C C . ARG A 1 384 ? 23.277 -5.057 -8.395 1.00 86.50 384 ARG A C 1
ATOM 3090 O O . ARG A 1 384 ? 23.029 -3.870 -8.181 1.00 86.50 384 ARG A O 1
ATOM 3097 N N . GLY A 1 385 ? 22.578 -5.801 -9.241 1.00 90.88 385 GLY A N 1
ATOM 3098 C CA . GLY A 1 385 ? 21.478 -5.313 -10.065 1.00 90.88 385 GLY A CA 1
ATOM 3099 C C . GLY A 1 385 ? 20.904 -6.421 -10.939 1.00 90.88 385 GLY A C 1
ATOM 3100 O O . GLY A 1 385 ? 21.249 -7.589 -10.762 1.00 90.88 385 GLY A O 1
ATOM 3101 N N . MET A 1 386 ? 20.053 -6.035 -11.885 1.00 95.50 386 MET A N 1
ATOM 3102 C CA . MET A 1 386 ? 19.401 -6.943 -12.825 1.00 95.50 386 MET A CA 1
ATOM 3103 C C . MET A 1 386 ? 20.386 -7.813 -13.630 1.00 95.50 386 MET A C 1
ATOM 3105 O O . MET A 1 386 ? 20.150 -9.019 -13.666 1.00 95.50 386 MET A O 1
ATOM 3109 N N . PRO A 1 387 ? 21.516 -7.302 -14.171 1.00 95.00 387 PRO A N 1
ATOM 3110 C CA . PRO A 1 387 ? 22.455 -8.148 -14.917 1.00 95.00 387 PRO A CA 1
ATOM 3111 C C . PRO A 1 387 ? 23.000 -9.336 -14.109 1.00 95.00 387 PRO A C 1
ATOM 3113 O O . PRO A 1 387 ? 23.055 -10.451 -14.613 1.00 95.00 387 PRO A O 1
ATOM 3116 N N . ASP A 1 388 ? 23.323 -9.132 -12.825 1.00 92.00 388 ASP A N 1
ATOM 3117 C CA . ASP A 1 388 ? 23.798 -10.210 -11.942 1.00 92.00 388 ASP A CA 1
ATOM 3118 C C . ASP A 1 388 ? 22.708 -11.273 -11.678 1.00 92.00 388 ASP A C 1
ATOM 3120 O O . ASP A 1 388 ? 23.024 -12.443 -11.452 1.00 92.00 388 ASP A O 1
ATOM 3124 N N . MET A 1 389 ? 21.428 -10.870 -11.647 1.00 94.62 389 MET A N 1
ATOM 3125 C CA . MET A 1 389 ? 20.297 -11.795 -11.475 1.00 94.62 389 MET A CA 1
ATOM 3126 C C . MET A 1 389 ? 20.048 -12.608 -12.742 1.00 94.62 389 MET A C 1
ATOM 3128 O O . MET A 1 389 ? 19.878 -13.820 -12.650 1.00 94.62 389 MET A O 1
ATOM 3132 N N . LEU A 1 390 ? 20.075 -11.953 -13.905 1.00 96.81 390 LEU A N 1
ATOM 3133 C CA . LEU A 1 390 ? 19.960 -12.600 -15.211 1.00 96.81 390 LEU A CA 1
ATOM 3134 C C . LEU A 1 390 ? 21.067 -13.646 -15.395 1.00 96.81 390 LEU A C 1
ATOM 3136 O O . LEU A 1 390 ? 20.768 -14.805 -15.672 1.00 96.81 390 LEU A O 1
ATOM 3140 N N . GLU A 1 391 ? 22.322 -13.279 -15.107 1.00 94.56 391 GLU A N 1
ATOM 3141 C CA . GLU A 1 391 ? 23.462 -14.205 -15.135 1.00 94.56 391 GLU A CA 1
ATOM 3142 C C . GLU A 1 391 ? 23.234 -15.410 -14.207 1.00 94.56 391 GLU A C 1
ATOM 3144 O O . GLU A 1 391 ? 23.435 -16.555 -14.609 1.00 94.56 391 GLU A O 1
ATOM 3149 N N . ALA A 1 392 ? 22.777 -15.180 -12.969 1.00 91.31 392 ALA A N 1
ATOM 3150 C CA . ALA A 1 392 ? 22.496 -16.261 -12.025 1.00 91.31 392 ALA A CA 1
ATOM 3151 C C . ALA A 1 392 ? 21.382 -17.202 -12.520 1.00 91.31 392 ALA A C 1
ATOM 3153 O O . ALA A 1 392 ? 21.506 -18.416 -12.371 1.00 91.31 392 ALA A O 1
ATOM 3154 N N . CYS A 1 393 ? 20.332 -16.659 -13.137 1.00 94.50 393 CYS A N 1
ATOM 3155 C CA . CYS A 1 393 ? 19.250 -17.436 -13.740 1.00 94.50 393 CYS A CA 1
ATOM 3156 C C . CYS A 1 393 ? 19.624 -18.069 -15.092 1.00 94.50 393 CYS A C 1
ATOM 3158 O O . CYS A 1 393 ? 18.806 -18.794 -15.650 1.00 94.50 393 CYS A O 1
ATOM 3160 N N . SER A 1 394 ? 20.822 -17.808 -15.632 1.00 95.75 394 SER A N 1
ATOM 3161 C CA . SER A 1 394 ? 21.189 -18.167 -17.014 1.00 95.75 394 SER A CA 1
ATOM 3162 C C . SER A 1 394 ? 20.191 -17.625 -18.051 1.00 95.75 394 SER A C 1
ATOM 3164 O O . SER A 1 394 ? 19.846 -18.306 -19.014 1.00 95.75 394 SER A O 1
ATOM 3166 N N . LEU A 1 395 ? 19.708 -16.402 -17.826 1.00 96.44 395 LEU A N 1
ATOM 3167 C CA . LEU A 1 395 ? 18.826 -15.668 -18.728 1.00 96.44 395 LEU A CA 1
ATOM 3168 C C . LEU A 1 395 ? 19.622 -14.576 -19.444 1.00 96.44 395 LEU A C 1
ATOM 3170 O O . LEU A 1 395 ? 20.417 -13.872 -18.824 1.00 96.44 395 LEU A O 1
ATOM 3174 N N . GLU A 1 396 ? 19.366 -14.400 -20.734 1.00 96.00 396 GLU A N 1
ATOM 3175 C CA . GLU A 1 396 ? 19.889 -13.270 -21.505 1.00 96.00 396 GLU A CA 1
ATOM 3176 C C . GLU A 1 396 ? 19.096 -11.995 -21.204 1.00 96.00 396 GLU A C 1
ATOM 3178 O O . GLU A 1 396 ? 17.890 -12.047 -20.922 1.00 96.00 396 GLU A O 1
ATOM 3183 N N . LEU A 1 397 ? 19.776 -10.848 -21.264 1.00 96.88 397 LEU A N 1
ATOM 3184 C CA . LEU A 1 397 ? 19.124 -9.543 -21.230 1.00 96.88 397 LEU A CA 1
ATOM 3185 C C . LEU A 1 397 ? 18.393 -9.342 -22.557 1.00 96.88 397 LEU A C 1
ATOM 3187 O O . LEU A 1 397 ? 19.015 -9.356 -23.614 1.00 96.88 397 LEU A O 1
ATOM 3191 N N . LEU A 1 398 ? 17.078 -9.154 -22.486 1.00 97.50 398 LEU A N 1
ATOM 3192 C CA . LEU A 1 398 ? 16.254 -8.890 -23.663 1.00 97.50 398 LEU A CA 1
ATOM 3193 C C . LEU A 1 398 ? 15.902 -7.405 -23.750 1.00 97.50 398 LEU A C 1
ATOM 3195 O O . LEU A 1 398 ? 15.685 -6.774 -22.714 1.00 97.50 398 LEU A O 1
ATOM 3199 N N . GLY A 1 399 ? 15.797 -6.869 -24.963 1.00 96.62 399 GLY A N 1
ATOM 3200 C CA . GLY A 1 399 ? 15.423 -5.477 -25.192 1.00 96.62 399 GLY A CA 1
ATOM 3201 C C . GLY A 1 399 ? 16.535 -4.485 -24.851 1.00 96.62 399 GLY A C 1
ATOM 3202 O O . GLY A 1 399 ? 17.729 -4.790 -24.907 1.00 96.62 399 GLY A O 1
ATOM 3203 N N . ARG A 1 400 ? 16.139 -3.257 -24.527 1.00 95.62 400 ARG A N 1
ATOM 3204 C CA . ARG A 1 400 ? 17.045 -2.141 -24.269 1.00 95.62 400 ARG A CA 1
ATOM 3205 C C . ARG A 1 400 ? 17.231 -1.936 -22.766 1.00 95.62 400 ARG A C 1
ATOM 3207 O O . ARG A 1 400 ? 16.297 -1.558 -22.069 1.00 95.62 400 ARG A O 1
ATOM 3214 N N . HIS A 1 401 ? 18.460 -2.086 -22.273 1.00 94.44 401 HIS A N 1
ATOM 3215 C CA . HIS A 1 401 ? 18.776 -1.720 -20.888 1.00 94.44 401 HIS A CA 1
ATOM 3216 C C . HIS A 1 401 ? 18.527 -0.222 -20.645 1.00 94.44 401 HIS A C 1
ATOM 3218 O O . HIS A 1 401 ? 18.872 0.584 -21.512 1.00 94.44 401 HIS A O 1
ATOM 3224 N N . HIS A 1 402 ? 17.959 0.145 -19.491 1.00 94.19 402 HIS A N 1
ATOM 3225 C CA . HIS A 1 402 ? 17.460 1.491 -19.165 1.00 94.19 402 HIS A CA 1
ATOM 3226 C C . HIS A 1 402 ? 16.235 1.938 -19.978 1.00 94.19 402 HIS A C 1
ATOM 3228 O O . HIS A 1 402 ? 15.944 3.126 -20.060 1.00 94.19 402 HIS A O 1
ATOM 3234 N N . SER A 1 403 ? 15.529 1.013 -20.633 1.00 97.12 403 SER A N 1
ATOM 3235 C CA . SER A 1 403 ? 14.108 1.220 -20.913 1.00 97.12 403 SER A CA 1
ATOM 3236 C C . SER A 1 403 ? 13.327 0.631 -19.747 1.00 97.12 403 SER A C 1
ATOM 3238 O O . SER A 1 403 ? 13.445 -0.565 -19.474 1.00 97.12 403 SER A O 1
ATOM 3240 N N . GLY A 1 404 ? 12.515 1.443 -19.070 1.00 97.56 404 GLY A N 1
ATOM 3241 C CA . GLY A 1 404 ? 11.907 1.024 -17.812 1.00 97.56 404 GLY A CA 1
ATOM 3242 C C . GLY A 1 404 ? 10.973 -0.182 -17.973 1.00 97.56 404 GLY A C 1
ATOM 3243 O O . GLY A 1 404 ? 10.921 -1.048 -17.095 1.00 97.56 404 GLY A O 1
ATOM 3244 N N . ILE A 1 405 ? 10.240 -0.290 -19.091 1.00 97.69 405 ILE A N 1
ATOM 3245 C CA . ILE A 1 405 ? 9.416 -1.479 -19.369 1.00 97.69 405 ILE A CA 1
ATOM 3246 C C . ILE A 1 405 ? 10.260 -2.737 -19.615 1.00 97.69 405 ILE A C 1
ATOM 3248 O O . ILE A 1 405 ? 9.941 -3.790 -19.060 1.00 97.69 405 ILE A O 1
ATOM 3252 N N . ASP A 1 406 ? 11.349 -2.637 -20.375 1.00 98.31 406 ASP A N 1
ATOM 3253 C CA . ASP A 1 406 ? 12.225 -3.773 -20.679 1.00 98.31 406 ASP A CA 1
ATOM 3254 C C . ASP A 1 406 ? 12.958 -4.247 -19.420 1.00 98.31 406 ASP A C 1
ATOM 3256 O O . ASP A 1 406 ? 13.019 -5.450 -19.141 1.00 98.31 406 ASP A O 1
ATOM 3260 N N . ASP A 1 407 ? 13.450 -3.312 -18.605 1.00 98.44 407 ASP A N 1
ATOM 3261 C CA . ASP A 1 407 ? 14.060 -3.615 -17.313 1.00 98.44 407 ASP A CA 1
ATOM 3262 C C . ASP A 1 407 ? 13.019 -4.237 -16.360 1.00 98.44 407 ASP A C 1
ATOM 3264 O O . ASP A 1 407 ? 13.278 -5.291 -15.770 1.00 98.44 407 ASP A O 1
ATOM 3268 N N . SER A 1 408 ? 11.791 -3.701 -16.297 1.00 98.50 408 SER A N 1
ATOM 3269 C CA . SER A 1 408 ? 10.690 -4.299 -15.520 1.00 98.50 408 SER A CA 1
ATOM 3270 C C . SER A 1 408 ? 10.397 -5.743 -15.941 1.00 98.50 408 SER A C 1
ATOM 3272 O O . SER A 1 408 ? 10.240 -6.613 -15.080 1.00 98.50 408 SER A O 1
ATOM 3274 N N . VAL A 1 409 ? 10.356 -6.033 -17.247 1.00 98.56 409 VAL A N 1
ATOM 3275 C CA . VAL A 1 409 ? 10.147 -7.392 -17.775 1.00 98.56 409 VAL A CA 1
ATOM 3276 C C . VAL A 1 409 ? 11.314 -8.311 -17.412 1.00 98.56 409 VAL A C 1
ATOM 3278 O O . VAL A 1 409 ? 11.089 -9.417 -16.921 1.00 98.56 409 VAL A O 1
ATOM 3281 N N . ASN A 1 410 ? 12.564 -7.879 -17.579 1.00 98.62 410 ASN A N 1
ATOM 3282 C CA . ASN A 1 410 ? 13.740 -8.682 -17.227 1.00 98.62 410 ASN A CA 1
ATOM 3283 C C . ASN A 1 410 ? 13.837 -8.973 -15.719 1.00 98.62 410 ASN A C 1
ATOM 3285 O O . ASN A 1 410 ? 14.125 -10.106 -15.315 1.00 98.62 410 ASN A O 1
ATOM 3289 N N . ILE A 1 411 ? 13.535 -7.992 -14.866 1.00 98.56 411 ILE A N 1
ATOM 3290 C CA . ILE A 1 411 ? 13.438 -8.193 -13.415 1.00 98.56 411 ILE A CA 1
ATOM 3291 C C . ILE A 1 411 ? 12.310 -9.180 -13.097 1.00 98.56 411 ILE A C 1
ATOM 3293 O O . ILE A 1 411 ? 12.495 -10.091 -12.283 1.00 98.56 411 ILE A O 1
ATOM 3297 N N . ALA A 1 412 ? 11.162 -9.050 -13.767 1.00 98.56 412 ALA A N 1
ATOM 3298 C CA . ALA A 1 412 ? 10.034 -9.954 -13.596 1.00 98.56 412 ALA A CA 1
ATOM 3299 C C . ALA A 1 412 ? 10.363 -11.389 -14.036 1.00 98.56 412 ALA A C 1
ATOM 3301 O O . ALA A 1 412 ? 9.983 -12.326 -13.335 1.00 98.56 412 ALA A O 1
ATOM 3302 N N . ARG A 1 413 ? 11.143 -11.580 -15.109 1.00 98.50 413 ARG A N 1
ATOM 3303 C CA . ARG A 1 413 ? 11.683 -12.892 -15.519 1.00 98.50 413 ARG A CA 1
ATOM 3304 C C . ARG A 1 413 ? 12.549 -13.509 -14.420 1.00 98.50 413 ARG A C 1
ATOM 3306 O O . ARG A 1 413 ? 12.361 -14.675 -14.087 1.00 98.50 413 ARG A O 1
ATOM 3313 N N . CYS A 1 414 ? 13.427 -12.727 -13.788 1.00 98.31 414 CYS A N 1
ATOM 3314 C CA . CYS A 1 414 ? 14.256 -13.206 -12.675 1.00 98.31 414 CYS A CA 1
ATOM 3315 C C . CYS A 1 414 ? 13.416 -13.599 -11.447 1.00 98.31 414 CYS A C 1
ATOM 3317 O O . CYS A 1 414 ? 13.666 -14.626 -10.811 1.00 98.31 414 CYS A O 1
ATOM 3319 N N . ALA A 1 415 ? 12.413 -12.786 -11.101 1.00 98.06 415 ALA A N 1
ATOM 3320 C CA . ALA A 1 415 ? 11.499 -13.070 -9.998 1.00 98.06 415 ALA A CA 1
ATOM 3321 C C . ALA A 1 415 ? 10.659 -14.327 -10.267 1.00 98.06 415 ALA A C 1
ATOM 3323 O O . ALA A 1 415 ? 10.503 -15.172 -9.382 1.00 98.06 415 ALA A O 1
ATOM 3324 N N . LEU A 1 416 ? 10.151 -14.469 -11.492 1.00 97.88 416 LEU A N 1
ATOM 3325 C CA . LEU A 1 416 ? 9.355 -15.610 -11.916 1.00 97.88 416 LEU A CA 1
ATOM 3326 C C . LEU A 1 416 ? 10.182 -16.902 -11.910 1.00 97.88 416 LEU A C 1
ATOM 3328 O O . LEU A 1 416 ? 9.722 -17.909 -11.371 1.00 97.88 416 LEU A O 1
ATOM 3332 N N . GLU A 1 417 ? 11.427 -16.859 -12.389 1.00 97.81 417 GLU A N 1
ATOM 3333 C CA . GLU A 1 417 ? 12.362 -17.988 -12.320 1.00 97.81 417 GLU A CA 1
ATOM 3334 C C . GLU A 1 417 ? 12.610 -18.422 -10.864 1.00 97.81 417 GLU A C 1
ATOM 3336 O O . GLU A 1 417 ? 12.546 -19.610 -10.537 1.00 97.81 417 GLU A O 1
ATOM 3341 N N . ALA A 1 418 ? 12.772 -17.472 -9.934 1.00 95.62 418 ALA A N 1
ATOM 3342 C CA . ALA A 1 418 ? 12.900 -17.793 -8.509 1.00 95.62 418 ALA A CA 1
ATOM 3343 C C . ALA A 1 418 ? 11.658 -18.511 -7.960 1.00 95.62 418 ALA A C 1
ATOM 3345 O O . ALA A 1 418 ? 11.782 -19.474 -7.198 1.00 95.62 418 ALA A O 1
ATOM 3346 N N . ILE A 1 419 ? 10.461 -18.091 -8.375 1.00 96.88 419 ILE A N 1
ATOM 3347 C CA . ILE A 1 419 ? 9.194 -18.729 -7.991 1.00 96.88 419 ILE A CA 1
ATOM 3348 C C . ILE A 1 419 ? 9.065 -20.128 -8.616 1.00 96.88 419 ILE A C 1
ATOM 3350 O O . ILE A 1 419 ? 8.589 -21.065 -7.957 1.00 96.88 419 ILE A O 1
ATOM 3354 N N . HIS A 1 420 ? 9.506 -20.327 -9.863 1.00 96.62 420 HIS A N 1
ATOM 3355 C CA . HIS A 1 420 ? 9.575 -21.654 -10.484 1.00 96.62 420 HIS A CA 1
ATOM 3356 C C . HIS A 1 420 ? 10.472 -22.600 -9.683 1.00 96.62 420 HIS A C 1
ATOM 3358 O O . HIS A 1 420 ? 10.044 -23.719 -9.393 1.00 96.62 420 HIS A O 1
ATOM 3364 N N . ASN A 1 421 ? 11.612 -22.103 -9.199 1.00 94.12 421 ASN A N 1
ATOM 3365 C CA . ASN A 1 421 ? 12.568 -22.837 -8.365 1.00 94.12 421 ASN A CA 1
ATOM 3366 C C . ASN A 1 421 ? 12.181 -22.936 -6.873 1.00 94.12 421 ASN A C 1
ATOM 3368 O O . ASN A 1 421 ? 12.975 -23.379 -6.043 1.00 94.12 421 ASN A O 1
ATOM 3372 N N . GLY A 1 422 ? 10.947 -22.571 -6.511 1.00 91.25 422 GLY A N 1
ATOM 3373 C CA . GLY A 1 422 ? 10.388 -22.804 -5.176 1.00 91.25 422 GLY A CA 1
ATOM 3374 C C . GLY A 1 422 ? 10.654 -21.697 -4.155 1.00 91.25 422 GLY A C 1
ATOM 3375 O O . GLY A 1 422 ? 10.313 -21.865 -2.982 1.00 91.25 422 GLY A O 1
ATOM 3376 N N . HIS A 1 423 ? 11.215 -20.558 -4.565 1.00 92.56 423 HIS A N 1
ATOM 3377 C CA . HIS A 1 423 ? 11.307 -19.395 -3.691 1.00 92.56 423 HIS A CA 1
ATOM 3378 C C . HIS A 1 423 ? 9.925 -18.791 -3.427 1.00 92.56 423 HIS A C 1
ATOM 3380 O O . HIS A 1 423 ? 9.071 -18.732 -4.308 1.00 92.56 423 HIS A O 1
ATOM 3386 N N . THR A 1 424 ? 9.709 -18.306 -2.203 1.00 91.69 424 THR A N 1
ATOM 3387 C CA . THR A 1 424 ? 8.488 -17.586 -1.828 1.00 91.69 424 THR A CA 1
ATOM 3388 C C . THR A 1 424 ? 8.853 -16.200 -1.325 1.00 91.69 424 THR A C 1
ATOM 3390 O O . THR A 1 424 ? 9.432 -16.049 -0.246 1.00 91.69 424 THR A O 1
ATOM 3393 N N . PHE A 1 425 ? 8.460 -15.180 -2.080 1.00 92.12 425 PHE A N 1
ATOM 3394 C CA . PHE A 1 425 ? 8.507 -13.803 -1.611 1.00 92.12 425 PHE A CA 1
ATOM 3395 C C . PHE A 1 425 ? 7.414 -13.593 -0.555 1.00 92.12 425 PHE A C 1
ATOM 3397 O O . PHE A 1 425 ? 6.253 -13.932 -0.767 1.00 92.12 425 PHE A O 1
ATOM 3404 N N . THR A 1 426 ? 7.788 -13.060 0.607 1.00 88.06 426 THR A N 1
ATOM 3405 C CA . THR A 1 426 ? 6.886 -12.837 1.749 1.00 88.06 426 THR A CA 1
ATOM 3406 C C . THR A 1 426 ? 7.018 -11.416 2.285 1.00 88.06 426 THR A C 1
ATOM 3408 O O . THR A 1 426 ? 7.954 -10.689 1.944 1.00 88.06 426 THR A O 1
ATOM 3411 N N . HIS A 1 427 ? 6.128 -11.039 3.205 1.00 85.94 427 HIS A N 1
ATOM 3412 C CA . HIS A 1 427 ? 6.166 -9.739 3.875 1.00 85.94 427 HIS A CA 1
ATOM 3413 C C . HIS A 1 427 ? 7.477 -9.452 4.643 1.00 85.94 427 HIS A C 1
ATOM 3415 O O . HIS A 1 427 ? 7.728 -8.301 4.988 1.00 85.94 427 HIS A O 1
ATOM 3421 N N . ASN A 1 428 ? 8.334 -10.453 4.890 1.00 80.12 428 ASN A N 1
ATOM 3422 C CA . ASN A 1 428 ? 9.651 -10.258 5.516 1.00 80.12 428 ASN A CA 1
ATOM 3423 C C . ASN A 1 428 ? 10.645 -9.475 4.647 1.00 80.12 428 ASN A C 1
ATOM 3425 O O . ASN A 1 428 ? 11.613 -8.934 5.179 1.00 80.12 428 ASN A O 1
ATOM 3429 N N . TYR A 1 429 ? 10.433 -9.437 3.331 1.00 80.31 429 TYR A N 1
ATOM 3430 C CA . TYR A 1 429 ? 11.315 -8.733 2.398 1.00 80.31 429 TYR A CA 1
ATOM 3431 C C . TYR A 1 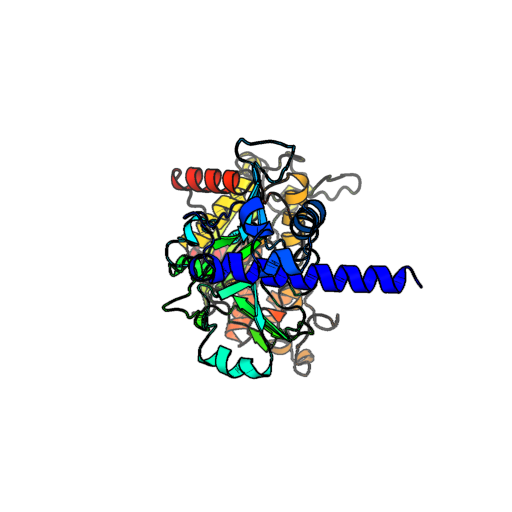429 ? 10.873 -7.300 2.110 1.00 80.31 429 TYR A C 1
ATOM 3433 O O . TYR A 1 429 ? 11.575 -6.590 1.392 1.00 80.31 429 TYR A O 1
ATOM 3441 N N . ILE A 1 430 ? 9.718 -6.885 2.639 1.00 82.81 430 ILE A N 1
ATOM 3442 C CA . ILE A 1 430 ? 9.165 -5.564 2.366 1.00 82.81 430 ILE A CA 1
ATOM 3443 C C . ILE A 1 430 ? 10.057 -4.502 3.007 1.00 82.81 430 ILE A C 1
ATOM 3445 O O . ILE A 1 430 ? 10.223 -4.443 4.229 1.00 82.81 430 ILE A O 1
ATOM 3449 N N . ASP A 1 431 ? 10.602 -3.652 2.149 1.00 75.94 431 ASP A N 1
ATOM 3450 C CA . ASP A 1 431 ? 11.110 -2.339 2.496 1.00 75.94 431 ASP A CA 1
ATOM 3451 C C . ASP A 1 431 ? 10.005 -1.304 2.230 1.00 75.94 431 ASP A C 1
ATOM 3453 O O . ASP A 1 431 ? 8.967 -1.584 1.625 1.00 75.94 431 ASP A O 1
ATOM 3457 N N . GLY A 1 432 ? 10.195 -0.087 2.708 1.00 72.31 432 GLY A N 1
ATOM 3458 C CA . GLY A 1 432 ? 9.217 0.956 2.465 1.00 72.31 432 GLY A CA 1
ATOM 3459 C C . GLY A 1 432 ? 9.609 2.273 3.084 1.00 72.31 432 GLY A C 1
ATOM 3460 O O . GLY A 1 432 ? 10.439 2.365 3.995 1.00 72.31 432 GLY A O 1
ATOM 3461 N N . THR A 1 433 ? 8.973 3.329 2.600 1.00 65.56 433 THR A N 1
ATOM 3462 C CA . THR A 1 433 ? 9.203 4.666 3.130 1.00 65.56 433 THR A CA 1
ATOM 3463 C C . THR A 1 433 ? 7.989 5.146 3.905 1.00 65.56 433 THR A C 1
ATOM 3465 O O . THR A 1 433 ? 6.848 5.074 3.464 1.00 65.56 433 THR A O 1
ATOM 3468 N N . LYS A 1 434 ? 8.231 5.675 5.107 1.00 63.88 434 LYS A N 1
ATOM 3469 C CA . LYS A 1 434 ? 7.189 6.360 5.874 1.00 63.88 434 LYS A CA 1
ATOM 3470 C C . LYS A 1 434 ? 7.127 7.809 5.410 1.00 63.88 434 LYS A C 1
ATOM 3472 O O . LYS A 1 434 ? 8.087 8.547 5.636 1.00 63.88 434 LYS A O 1
ATOM 3477 N N . TYR A 1 435 ? 6.027 8.201 4.777 1.00 65.56 435 TYR A N 1
ATOM 3478 C CA . TYR A 1 435 ? 5.706 9.599 4.501 1.00 65.56 435 TYR A CA 1
ATOM 3479 C C . TYR A 1 435 ? 4.192 9.796 4.357 1.00 65.56 435 TYR A C 1
ATOM 3481 O O . TYR A 1 435 ? 3.457 8.894 3.949 1.00 65.56 435 TYR A O 1
ATOM 3489 N N . GLU A 1 436 ? 3.731 10.966 4.784 1.00 60.34 436 GLU A N 1
ATOM 3490 C CA . GLU A 1 436 ? 2.323 11.365 4.815 1.00 60.34 436 GLU A CA 1
ATOM 3491 C C . GLU A 1 436 ? 2.167 12.595 3.925 1.00 60.34 436 GLU A C 1
ATOM 3493 O O . GLU A 1 436 ? 2.186 13.716 4.419 1.00 60.34 436 GLU A O 1
ATOM 3498 N N . THR A 1 437 ? 2.088 12.385 2.612 1.00 56.09 437 THR A N 1
ATOM 3499 C CA . THR A 1 437 ? 1.823 13.443 1.626 1.00 56.09 437 THR A CA 1
ATOM 3500 C C . THR A 1 437 ? 0.450 13.252 1.000 1.00 56.09 437 THR A C 1
ATOM 3502 O O . THR A 1 437 ? 0.004 12.113 0.812 1.00 56.09 437 THR A O 1
ATOM 3505 N N . GLY A 1 438 ? -0.222 14.372 0.719 1.00 58.84 438 GLY A N 1
ATOM 3506 C CA . GLY A 1 438 ? -1.464 14.430 -0.047 1.00 58.84 438 GLY A CA 1
ATOM 3507 C C . GLY A 1 438 ? -2.653 13.650 0.518 1.00 58.84 438 GLY A C 1
ATOM 3508 O O . GLY A 1 438 ? -3.560 13.337 -0.242 1.00 58.84 438 GLY A O 1
ATOM 3509 N N . PHE A 1 439 ? -2.690 13.288 1.809 1.00 64.81 439 PHE A N 1
ATOM 3510 C CA . PHE A 1 439 ? -3.833 12.541 2.373 1.00 64.81 439 PHE A CA 1
ATOM 3511 C C . PHE A 1 439 ? -5.146 13.336 2.256 1.00 64.81 439 PHE A C 1
ATOM 3513 O O . PHE A 1 439 ? -6.202 12.778 1.969 1.00 64.81 439 PHE A O 1
ATOM 3520 N N . ASP A 1 440 ? -5.064 14.653 2.418 1.00 70.44 440 ASP A N 1
ATOM 3521 C CA . ASP A 1 440 ? -6.125 15.628 2.159 1.00 70.44 440 ASP A CA 1
ATOM 3522 C C . ASP A 1 440 ? -6.476 15.780 0.667 1.00 70.44 440 ASP A C 1
ATOM 3524 O O . ASP A 1 440 ? -7.556 16.258 0.343 1.00 70.44 440 ASP A O 1
ATOM 3528 N N . LYS A 1 441 ? -5.617 15.302 -0.241 1.00 77.94 441 LYS A N 1
ATOM 3529 C CA . LYS A 1 441 ? -5.830 15.287 -1.700 1.00 77.94 441 LYS A CA 1
ATOM 3530 C C . LYS A 1 441 ? -6.399 13.967 -2.226 1.00 77.94 441 LYS A C 1
ATOM 3532 O O . LYS A 1 441 ? -6.378 13.717 -3.430 1.00 77.94 441 LYS A O 1
ATOM 3537 N N . THR A 1 442 ? -6.932 13.119 -1.343 1.00 80.94 442 THR A N 1
ATOM 3538 C CA . THR A 1 442 ? -7.615 11.881 -1.755 1.00 80.94 442 THR A CA 1
ATOM 3539 C C . THR A 1 442 ? -8.765 12.179 -2.716 1.00 80.94 442 THR A C 1
ATOM 3541 O O . THR A 1 442 ? -8.956 11.453 -3.686 1.00 80.94 442 THR A O 1
ATOM 3544 N N . ASP A 1 443 ? -9.543 13.231 -2.458 1.00 83.62 44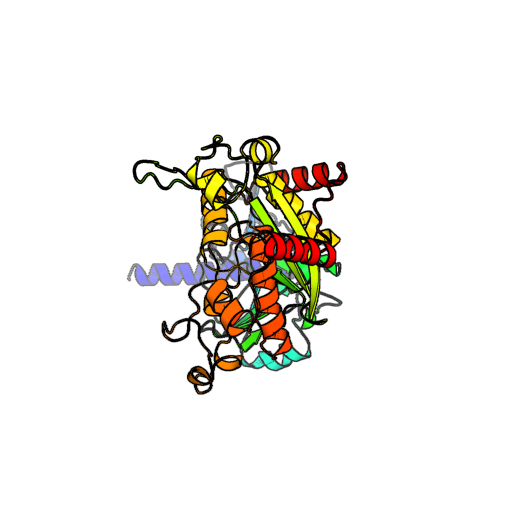3 ASP A N 1
ATOM 3545 C CA . ASP A 1 443 ? -10.709 13.537 -3.288 1.00 83.62 443 ASP A CA 1
ATOM 3546 C C . ASP A 1 443 ? -10.299 14.004 -4.687 1.00 83.62 443 ASP A C 1
ATOM 3548 O O . ASP A 1 443 ? -10.848 13.499 -5.659 1.00 83.62 443 ASP A O 1
ATOM 3552 N N . THR A 1 444 ? -9.233 14.803 -4.807 1.00 85.38 444 THR A N 1
ATOM 3553 C CA . THR A 1 444 ? -8.618 15.129 -6.105 1.00 85.38 444 THR A CA 1
ATOM 3554 C C . THR A 1 444 ? -8.169 13.872 -6.852 1.00 85.38 444 THR A C 1
ATOM 3556 O O . THR A 1 444 ? -8.417 13.739 -8.044 1.00 85.38 444 THR A O 1
ATOM 3559 N N . PHE A 1 445 ? -7.562 12.900 -6.161 1.00 88.00 445 PHE A N 1
ATOM 3560 C CA . PHE A 1 445 ? -7.184 11.632 -6.792 1.00 88.00 445 PHE A CA 1
ATOM 3561 C C . PHE A 1 445 ? -8.404 10.841 -7.292 1.00 88.00 445 PHE A C 1
ATOM 3563 O O . PHE A 1 445 ? -8.372 10.289 -8.389 1.00 88.00 445 PHE A O 1
ATOM 3570 N N . LYS A 1 446 ? -9.497 10.801 -6.517 1.00 86.69 446 LYS A N 1
ATOM 3571 C CA . LYS A 1 446 ? -10.755 10.159 -6.938 1.00 86.69 446 LYS A CA 1
ATOM 3572 C C . LYS A 1 446 ? -11.385 10.861 -8.142 1.00 86.69 446 LYS A C 1
ATOM 3574 O O . LYS A 1 446 ? -11.923 10.180 -9.009 1.00 86.69 446 LYS A O 1
ATOM 3579 N N . GLU A 1 447 ? -11.316 12.189 -8.201 1.00 87.88 447 GLU A N 1
ATOM 3580 C CA . GLU A 1 447 ? -11.764 12.968 -9.361 1.00 87.88 447 GLU A CA 1
ATOM 3581 C C . GLU A 1 447 ? -10.960 12.578 -10.607 1.00 87.88 447 GLU A C 1
ATOM 3583 O O . GLU A 1 447 ? -11.555 12.220 -11.621 1.00 87.88 447 GLU A O 1
ATOM 3588 N N . THR A 1 448 ? -9.626 12.507 -10.505 1.00 87.19 448 THR A N 1
ATOM 3589 C CA . THR A 1 448 ? -8.765 12.033 -11.603 1.00 87.19 448 THR A CA 1
ATOM 3590 C C . THR A 1 448 ? -9.107 10.603 -12.035 1.00 87.19 448 THR A C 1
ATOM 3592 O O . THR A 1 448 ? -9.151 10.318 -13.231 1.00 87.19 448 THR A O 1
ATOM 3595 N N . LEU A 1 449 ? -9.385 9.689 -11.095 1.00 88.25 449 LEU A N 1
ATOM 3596 C CA . LEU A 1 449 ? -9.827 8.330 -11.434 1.00 88.25 449 LEU A CA 1
ATOM 3597 C C . LEU A 1 449 ? -11.131 8.340 -12.246 1.00 88.25 449 LEU A C 1
ATOM 3599 O O . LEU A 1 449 ? -11.209 7.651 -13.261 1.00 88.25 449 LEU A O 1
ATOM 3603 N N . ALA A 1 450 ? -12.121 9.140 -11.837 1.00 86.00 450 ALA A N 1
ATOM 3604 C CA . ALA A 1 450 ? -13.405 9.246 -12.529 1.00 86.00 450 ALA A CA 1
ATOM 3605 C C . ALA A 1 450 ? -13.266 9.858 -13.936 1.00 86.00 450 ALA A C 1
ATOM 3607 O O . ALA A 1 450 ? -13.913 9.408 -14.882 1.00 86.00 450 ALA A O 1
ATOM 3608 N N . GLU A 1 451 ? -12.387 10.849 -14.104 1.00 86.06 451 GLU A N 1
ATOM 3609 C CA . GLU A 1 451 ? -12.065 11.417 -15.417 1.00 86.06 451 GLU A CA 1
ATOM 3610 C C . GLU A 1 451 ? -11.434 10.368 -16.343 1.00 86.06 451 GLU A C 1
ATOM 3612 O O . GLU A 1 451 ? -11.842 10.235 -17.499 1.00 86.06 451 GLU A O 1
ATOM 3617 N N . LEU A 1 452 ? -10.498 9.565 -15.829 1.00 85.06 452 LEU A N 1
ATOM 3618 C CA . LEU A 1 452 ? -9.846 8.489 -16.581 1.00 85.06 452 LEU A CA 1
ATOM 3619 C C . LEU A 1 452 ? -10.775 7.319 -16.922 1.00 85.06 452 LEU A C 1
ATOM 3621 O O . LEU A 1 452 ? -10.503 6.602 -17.876 1.00 85.06 452 LEU A O 1
ATOM 3625 N N . GLU A 1 453 ? -11.852 7.081 -16.177 1.00 77.12 453 GLU A N 1
ATOM 3626 C CA . GLU A 1 453 ? -12.857 6.079 -16.563 1.00 77.12 453 GLU A CA 1
ATOM 3627 C C . GLU A 1 453 ? -13.672 6.524 -17.785 1.00 77.12 453 GLU A C 1
ATOM 3629 O O . GLU A 1 453 ? -14.116 5.690 -18.573 1.00 77.12 453 GLU A O 1
ATOM 3634 N N . SER A 1 454 ? -13.836 7.837 -17.976 1.00 62.84 454 SER A N 1
ATOM 3635 C CA . SER A 1 454 ? -14.563 8.404 -19.118 1.00 62.84 454 SER A CA 1
ATOM 3636 C C . SER A 1 454 ? -13.746 8.443 -20.416 1.00 62.84 454 SER A C 1
ATOM 3638 O O . SER A 1 454 ? -14.310 8.566 -21.504 1.00 62.84 454 SER A O 1
ATOM 3640 N N . GLN A 1 455 ? -12.421 8.329 -20.305 1.00 62.72 455 GLN A N 1
ATOM 3641 C CA . GLN A 1 455 ? -11.481 8.320 -21.418 1.00 62.72 455 GLN A CA 1
ATOM 3642 C C . GLN A 1 455 ? -10.916 6.905 -21.531 1.00 62.72 455 GLN A C 1
ATOM 3644 O O . GLN A 1 455 ? -10.244 6.434 -20.624 1.00 62.72 455 GLN A O 1
ATOM 3649 N N . GLU A 1 456 ? -11.201 6.193 -22.618 1.00 55.31 456 GLU A N 1
ATOM 3650 C CA . GLU A 1 456 ? -10.783 4.800 -22.835 1.00 55.31 456 GLU A CA 1
ATOM 3651 C C . GLU A 1 456 ? -9.246 4.697 -22.991 1.00 55.31 456 GLU A C 1
ATOM 3653 O O . GLU A 1 456 ? -8.705 4.536 -24.079 1.00 55.31 456 GLU A O 1
ATOM 3658 N N . ALA A 1 457 ? -8.502 4.872 -21.897 1.00 52.69 457 ALA A N 1
ATOM 3659 C CA . ALA A 1 457 ? -7.049 4.897 -21.887 1.00 52.69 457 ALA A CA 1
ATOM 3660 C C . ALA A 1 457 ? -6.525 3.488 -21.586 1.00 52.69 457 ALA A C 1
ATOM 3662 O O . ALA A 1 457 ? -6.334 3.107 -20.424 1.00 52.69 457 ALA A O 1
ATOM 3663 N N . ALA A 1 458 ? -6.316 2.701 -22.641 1.00 53.59 458 ALA A N 1
ATOM 3664 C CA . ALA A 1 458 ? -5.526 1.480 -22.574 1.00 53.59 458 ALA A CA 1
ATOM 3665 C C . ALA A 1 458 ? -4.064 1.819 -22.900 1.00 53.59 458 ALA A C 1
ATOM 3667 O O . ALA A 1 458 ? -3.723 2.113 -24.041 1.00 53.59 458 ALA A O 1
ATOM 3668 N N . LYS A 1 459 ? -3.208 1.788 -21.875 1.00 74.44 459 LYS A N 1
ATOM 3669 C CA . LYS A 1 459 ? -1.745 1.687 -22.014 1.00 74.44 459 LYS A CA 1
ATOM 3670 C C . LYS A 1 459 ? -1.253 0.341 -21.469 1.00 74.44 459 LYS A C 1
ATOM 3672 O O . LYS A 1 459 ? -0.241 0.258 -20.777 1.00 74.44 459 LYS A O 1
ATOM 3677 N N . GLU A 1 460 ? -2.067 -0.689 -21.688 1.00 90.69 460 GLU A N 1
ATOM 3678 C CA . GLU A 1 460 ? -1.755 -2.057 -21.290 1.00 90.69 460 GLU A CA 1
ATOM 3679 C C . GLU A 1 460 ? -0.904 -2.715 -22.367 1.00 90.69 460 GLU A C 1
ATOM 3681 O O . GLU A 1 460 ? -1.124 -2.512 -23.561 1.00 90.69 460 GLU A O 1
ATOM 3686 N N . ILE A 1 461 ? 0.055 -3.511 -21.922 1.00 93.31 461 ILE A N 1
ATOM 3687 C CA . ILE A 1 461 ? 0.994 -4.229 -22.769 1.00 93.31 461 ILE A CA 1
ATOM 3688 C C . ILE A 1 461 ? 0.687 -5.715 -22.640 1.00 93.31 461 ILE A C 1
ATOM 3690 O O . ILE A 1 461 ? 0.546 -6.240 -21.528 1.00 93.31 461 ILE A O 1
ATOM 3694 N N . ASP A 1 462 ? 0.573 -6.396 -23.776 1.00 95.19 462 ASP A N 1
ATOM 3695 C CA . ASP A 1 462 ? 0.636 -7.848 -23.785 1.00 95.19 462 ASP A CA 1
ATOM 3696 C C . ASP A 1 462 ? 2.096 -8.285 -23.634 1.00 95.19 462 ASP A C 1
ATOM 3698 O O . ASP A 1 462 ? 2.955 -7.901 -24.424 1.00 95.19 462 ASP A O 1
ATOM 3702 N N . ILE A 1 463 ? 2.394 -9.024 -22.565 1.00 94.81 463 ILE A N 1
ATOM 3703 C CA . ILE A 1 463 ? 3.779 -9.356 -22.219 1.00 94.81 463 ILE A CA 1
ATOM 3704 C C . ILE A 1 463 ? 4.369 -10.378 -23.189 1.00 94.81 463 ILE A C 1
ATOM 3706 O O . ILE A 1 463 ? 5.576 -10.354 -23.409 1.00 94.81 463 ILE A O 1
ATOM 3710 N N . GLU A 1 464 ? 3.558 -11.255 -23.784 1.00 93.19 464 GLU A N 1
ATOM 3711 C CA . GLU A 1 464 ? 4.067 -12.226 -24.756 1.00 93.19 464 GLU A CA 1
ATOM 3712 C C . GLU A 1 464 ? 4.504 -11.514 -26.040 1.00 93.19 464 GLU A C 1
ATOM 3714 O O . GLU A 1 464 ? 5.622 -11.733 -26.510 1.00 93.19 464 GLU A O 1
ATOM 3719 N N . ASP A 1 465 ? 3.678 -10.590 -26.538 1.00 95.00 465 ASP A N 1
ATOM 3720 C CA . ASP A 1 465 ? 4.022 -9.757 -27.694 1.00 95.00 465 ASP A CA 1
ATOM 3721 C C . ASP A 1 465 ? 5.241 -8.865 -27.401 1.00 95.00 465 ASP A C 1
ATOM 3723 O O . ASP A 1 465 ? 6.151 -8.754 -28.224 1.00 95.00 465 ASP A O 1
ATOM 3727 N N . HIS A 1 466 ? 5.308 -8.268 -26.205 1.00 96.25 466 HIS A N 1
ATOM 3728 C CA . HIS A 1 466 ? 6.435 -7.415 -25.812 1.00 96.25 466 HIS A CA 1
ATOM 3729 C C . HIS A 1 466 ? 7.745 -8.199 -25.691 1.00 96.25 466 HIS A C 1
ATOM 3731 O O . HIS A 1 466 ? 8.784 -7.724 -26.138 1.00 96.25 466 HIS A O 1
ATOM 3737 N N . LEU A 1 467 ? 7.713 -9.426 -25.162 1.00 95.75 467 LEU A N 1
ATOM 3738 C CA . LEU A 1 467 ? 8.889 -10.302 -25.110 1.00 95.75 467 LEU A CA 1
ATOM 3739 C C . LEU A 1 467 ? 9.432 -10.627 -26.507 1.00 95.75 467 LEU A C 1
ATOM 3741 O O . LEU A 1 467 ? 10.649 -10.658 -26.686 1.00 95.75 467 LEU A O 1
ATOM 3745 N N . LEU A 1 468 ? 8.552 -10.843 -27.492 1.00 96.00 468 LEU A N 1
ATOM 3746 C CA . LEU A 1 468 ? 8.963 -11.042 -28.885 1.00 96.00 468 LEU A CA 1
ATOM 3747 C C . LEU A 1 468 ? 9.645 -9.788 -29.441 1.00 96.00 468 LEU A C 1
ATOM 3749 O O . LEU A 1 468 ? 10.719 -9.894 -30.026 1.00 96.00 468 LEU A O 1
ATOM 3753 N N . MET A 1 469 ? 9.078 -8.604 -29.191 1.00 95.94 469 MET A N 1
ATOM 3754 C CA . MET A 1 469 ? 9.696 -7.336 -29.597 1.00 95.94 469 MET A CA 1
ATOM 3755 C C . MET A 1 469 ? 11.066 -7.117 -28.943 1.00 95.94 469 MET A C 1
ATOM 3757 O O . MET A 1 469 ? 12.003 -6.678 -29.607 1.00 95.94 469 MET A O 1
ATOM 3761 N N . MET A 1 470 ? 11.204 -7.443 -27.656 1.00 96.69 470 MET A N 1
ATOM 3762 C CA . MET A 1 470 ? 12.479 -7.355 -26.942 1.00 96.69 470 MET A CA 1
ATOM 3763 C C . MET A 1 470 ? 13.525 -8.311 -27.528 1.00 96.69 470 MET A C 1
ATOM 3765 O O . MET A 1 470 ? 14.681 -7.920 -27.670 1.00 96.69 470 MET A O 1
ATOM 3769 N N . GLN A 1 471 ? 13.133 -9.538 -27.892 1.00 95.81 471 GLN A N 1
ATOM 3770 C CA . GLN A 1 471 ? 14.027 -10.498 -28.544 1.00 95.81 471 GLN A CA 1
ATOM 3771 C C . GLN A 1 471 ? 14.475 -9.996 -29.918 1.00 95.81 471 GLN A C 1
ATOM 3773 O O . GLN A 1 471 ? 15.668 -9.978 -30.195 1.00 95.81 471 GLN A O 1
ATOM 3778 N N . GLU A 1 472 ? 13.544 -9.528 -30.753 1.00 94.81 472 GLU A N 1
ATOM 3779 C CA . GLU A 1 472 ? 13.880 -8.953 -32.060 1.00 94.81 472 GLU A CA 1
ATOM 3780 C C . GLU A 1 472 ? 14.822 -7.752 -31.921 1.00 94.81 472 GLU A C 1
ATOM 3782 O O . GLU A 1 472 ? 15.738 -7.578 -32.723 1.00 94.81 472 GLU A O 1
ATOM 3787 N N . TYR A 1 473 ? 14.622 -6.912 -30.903 1.00 94.00 473 TYR A N 1
ATOM 3788 C CA . TYR A 1 473 ? 15.532 -5.809 -30.617 1.00 94.00 473 TYR A CA 1
ATOM 3789 C C . TYR A 1 473 ? 16.935 -6.312 -30.257 1.00 94.00 473 TYR A C 1
ATOM 3791 O O . TYR A 1 473 ? 17.909 -5.794 -30.803 1.00 94.00 473 TYR A O 1
ATOM 3799 N N . THR A 1 474 ? 17.045 -7.309 -29.375 1.00 92.81 474 THR A N 1
ATOM 3800 C CA . THR A 1 474 ? 18.329 -7.910 -28.989 1.00 92.81 474 THR A CA 1
ATOM 3801 C C . THR A 1 474 ? 19.040 -8.508 -30.201 1.00 92.81 474 THR A C 1
ATOM 3803 O O . THR A 1 474 ? 20.168 -8.120 -30.483 1.00 92.81 474 THR A O 1
ATOM 3806 N N . ASP A 1 475 ? 18.353 -9.337 -30.990 1.00 92.62 475 ASP A N 1
ATOM 3807 C CA . ASP A 1 475 ? 18.920 -10.011 -32.166 1.00 92.62 475 ASP A CA 1
ATOM 3808 C C . ASP A 1 475 ? 19.457 -9.028 -33.226 1.00 92.62 475 ASP A C 1
ATOM 3810 O O . ASP A 1 475 ? 20.368 -9.354 -33.984 1.00 92.62 475 ASP A O 1
ATOM 3814 N N . ASN A 1 476 ? 18.883 -7.822 -33.307 1.00 91.69 476 ASN A N 1
ATOM 3815 C CA . ASN A 1 476 ? 19.304 -6.786 -34.253 1.00 91.69 476 ASN A CA 1
ATOM 3816 C C . ASN A 1 476 ? 20.443 -5.887 -33.735 1.00 91.69 476 ASN A C 1
ATOM 3818 O O . ASN A 1 476 ? 21.004 -5.123 -34.525 1.00 91.69 476 ASN A O 1
ATOM 3822 N N . ASN A 1 477 ? 20.742 -5.920 -32.432 1.00 85.06 477 ASN A N 1
ATOM 3823 C CA . ASN A 1 477 ? 21.731 -5.049 -31.786 1.00 85.06 477 ASN A CA 1
ATOM 3824 C C . ASN A 1 477 ? 22.897 -5.811 -31.116 1.00 85.06 477 ASN A C 1
ATOM 3826 O O . ASN A 1 477 ? 23.803 -5.156 -30.593 1.00 85.06 477 ASN A O 1
ATOM 3830 N N . GLU A 1 478 ? 22.894 -7.149 -31.143 1.00 64.38 478 GLU A N 1
ATOM 3831 C CA . GLU A 1 478 ? 24.075 -8.012 -30.934 1.00 64.38 478 GLU A CA 1
ATOM 3832 C C . GLU A 1 478 ? 24.957 -8.100 -32.190 1.00 64.38 478 GLU A C 1
ATOM 3834 O O . GLU A 1 478 ? 26.205 -8.102 -32.029 1.00 64.38 478 GLU A O 1
#

Foldseek 3Di:
DDPVVVVVVLVVLLVQLLVVQLCCQAPCVVVQPFDADLLSKGQQLSVCPRPSNVVSPDDPVSVVCCCVVQLQNQKDKAFVVGDPDDDSVGIIMHTLDFHPDPNHPRVVQWAWPPDCLLQLWWKAFAAPVCVVVCQAFNDFCVPTQWQKTASDDQPPSLGSDRYDNPGFKIWTFLSQLCVVVVFIWTATPSGIITTCDDVRGPHNQGTQFMAGPVRHTPDGDFAQKEKEFDFQWADDPPPPDDDPATGTQKTKIWIAGLVVLDTDWIFIFGAQDDRCRDGDPVSCVLQVDDSVRNVPTHHPLLVQLVVVVVCVVVVVGSGRYAYEYCDCVPLVRVVSVCVVVQADHGSRSFKHFNCQQVQPLLLQDVVCVVPPPPARDDPPPGQPGLVSLCVSLVHDQFADPNHTNSSRLSVSVSVSSCSVSPDTDTPRRMDGDDDDGCSVVVVVSVVSNVVVVVPPDDSMGDSVVVRVVRNVNVVVVD

InterPro domains:
  IPR002745 Phosphotransferase KptA/Tpt1 [PF01885] (13-197)
  IPR002745 Phosphotransferase KptA/Tpt1 [PTHR12684] (6-216)
  IPR012337 Ribonuclease H-like superfamily [SSF53098] (222-423)
  IPR013520 Ribonuclease H-like domain [PF00929] (227-413)
  IPR013520 Ribonuclease H-like domain [SM00479] (225-424)
  IPR036397 Ribonuclease H superfamily [G3DSA:3.30.420.10] (216-457)
  IPR042080 RNA 2'-phosphotransferase, N-terminal domain [G3DSA:1.10.10.970] (11-81)
  IPR042081 RNA 2'-phosphotransferase, C-terminal domain [G3DSA:3.20.170.30] (122-215)
  IPR047201 ERI-1-like, DEDDh 3'-5' exonuclease domain [cd06133] (226-415)

Sequence (478 aa):
MDKKHRNRRDRNKTVSFSKAMSYLLRHGAHKEGLTISDDGYVFLAELMEHKSIKSKHPSLQDVLRVVNSNDKKRFEIKTDPPSEEVTLENCYIRAAQGHTISGIEEEKLLEKIVFPYNYPSILHGTYEKVLALIQEGGLSKMERNHIHFAKGYAGDKKVISGMRQSCEIFIEVNLPKMVKDDISVYESSNGVILTSGIDGMLPPKYFRKILNKNKELIYSAPFDYIVVFDFECTCDDNKDTKFNVQEIIEFPAVIIDVKNKCFLKGFQTYVKPSEHPVLSEFCTELTGITQEQVDAGVSIETAVAMFHNFLARNNVLGSEFILMSCGDFDGKALKKEAEYKDFFVPSYLKEWINIKKAFPLHLYKEEFKQETVINVRTTKGVVRGMPDMLEACSLELLGRHHSGIDDSVNIARCALEAIHNGHTFTHNYIDGTKYETGFDKTDTFKETLAELESQEAAKEIDIEDHLLMMQEYTDNNE

Radius of gyration: 27.18 Å; chains: 1; bounding box: 62×53×87 Å

Secondary structure (DSSP, 8-state):
--HHHHHHHHHHHHHHHHHHHHHIIIIITGGGT----TT--EEHHHHHHSHHHHTT---HHHHHHHHHS-TT--EEEEESS--SS--SSSEEEEESS---STT--GGGGSEE---GGG-S--EEEE-GGGHHHHHHH-EE-TTSS-EEEBSS-TT-TT--SSS-TT--EEEEE-HHHHHHTT---EE-TTS-EEE--BTTEE-GGGEEEEEETT--EEEEPPPSEEEE---EE---S-TT---SSPPEEEEEEEEEETTTTEEEEEEEEEB--SSS-SPPHHHHHHH---HHHHHTPBPHHHHHHHHHHHHHHTT-TTSSEEEEESSSHHHHHHHHHHHHHT----GGGGEEEEHHHH--GGGT-GGGTT-----TT-SSS---SHHHHHHHHT-PPPS-TT-HHHHHHHHHHHHHHHHHTT----GGGEEE-----SGGGHHHHHHHHHHHHHTT---EE-HHHHHHHHHHHHHHH-

pLDDT: mean 87.85, std 12.6, range [38.44, 98.69]

Organism: Euplotes crassus (NCBI:txid5936)